Protein AF-0000000087541310 (afdb_homodimer)

Solvent-accessible surface area (backbone atoms only — not comparable to full-atom values): 38366 Å² total; per-residue (Å²): 134,83,79,77,79,79,80,78,79,77,77,76,76,77,75,71,77,72,68,74,76,72,78,76,68,73,86,84,54,70,51,73,78,41,75,59,71,68,72,81,66,45,61,59,70,89,40,56,42,39,21,44,49,13,38,50,50,25,46,26,23,44,33,41,69,71,76,37,85,61,56,66,22,57,47,48,52,50,53,52,53,46,50,50,50,48,52,32,49,66,58,40,50,80,46,94,73,40,70,63,66,69,63,66,67,54,67,64,66,48,40,45,69,52,44,56,54,46,25,67,53,69,15,48,46,40,29,91,79,38,58,60,84,63,77,70,53,56,65,55,52,28,50,52,50,40,51,50,58,70,65,61,74,86,66,57,69,66,58,52,51,52,52,50,49,51,52,44,30,72,48,48,46,72,79,72,82,61,36,82,54,96,93,38,81,32,45,27,44,57,45,23,53,72,67,48,56,92,74,44,57,41,44,34,29,59,53,77,96,45,66,67,80,36,52,44,59,61,55,49,83,44,48,68,52,55,55,61,26,41,20,33,55,58,71,56,49,53,47,50,54,52,50,34,39,77,71,64,32,41,29,27,37,28,14,41,69,82,52,89,41,42,33,68,60,72,18,35,28,41,46,94,66,54,89,51,78,71,47,67,66,55,34,40,50,30,44,77,69,60,75,30,43,76,78,39,32,25,18,37,36,26,34,28,25,40,88,87,62,51,53,25,34,32,26,44,39,44,75,26,48,86,31,70,54,54,20,32,30,38,33,25,51,44,33,51,68,45,25,52,51,35,38,35,35,70,65,129,136,84,79,76,78,77,79,75,79,76,76,77,75,76,76,71,77,72,70,75,77,72,78,76,67,75,86,84,54,72,50,72,77,42,76,59,70,68,72,82,66,45,62,60,70,90,39,56,43,40,21,44,48,13,38,49,49,25,48,26,21,43,32,42,68,70,74,37,86,59,56,66,21,56,49,49,51,49,53,53,51,47,50,51,50,49,53,32,48,66,59,39,48,81,47,93,72,40,68,64,64,69,62,65,67,54,66,63,66,48,41,45,69,52,45,55,54,47,26,68,53,69,14,48,44,40,29,92,79,38,58,63,84,63,77,70,53,57,64,54,50,26,50,52,51,40,51,50,58,70,62,59,61,94,65,57,66,66,60,55,51,51,52,51,50,50,51,43,30,71,49,48,46,72,79,71,84,59,36,81,54,96,93,40,81,34,47,27,44,56,46,22,53,73,68,49,55,92,74,43,58,42,44,36,28,59,54,77,95,48,65,67,80,36,51,44,59,61,55,49,83,43,48,68,51,54,55,62,26,41,21,34,56,58,69,55,48,53,46,50,55,52,51,34,39,77,70,64,32,41,28,26,37,28,16,40,68,82,50,88,40,44,34,65,60,72,18,35,30,42,46,95,65,56,88,50,79,70,47,68,66,56,33,39,50,30,44,77,70,61,74,30,42,77,76,38,33,24,18,37,38,27,33,28,24,37,90,86,61,50,53,23,34,31,26,45,37,44,77,27,48,86,30,70,56,55,20,32,29,37,32,27,50,44,33,51,68,45,24,51,54,34,36,38,35,71,65,129

Radius of gyration: 30.95 Å; Cα contacts (8 Å, |Δi|>4): 1324; chains: 2; bounding box: 95×121×99 Å

Secondary structure (DSSP, 8-state):
------------------------------EEEEE---PPPPB-TTSS-HHHHHHHHHHHHHHHHTT----B-HHHHHHHHHHHHHHHHHHHSSSTTTTSSTT--------HHHHHHHHHHH---BTTTS---SS--HHHHHHHHHHHHHT-SSS-HHHHHHHHHHHHHHHT-PPPS-EEETTEEE-HHHHHHHH--TTSEEEEE--TTS-TT-EEE--STT-TT--EEEE--HHHHHHHHHHHHHTT--EEEEE---STTEETTTTEE--TTTTSPPPHHHHHHHHHTTSS-S-EEEEEEEEEE-TT--EEEEEE-SB-S-STTTTEEEEEHHHHHHHEEEEEEE--/------------------------------EEEEE---PPPPB-TTSS-HHHHHHHHHHHHHHHHTT----B-HHHHHHHHHHHHHHHHHHHSSSTTTTSSTT--------HHHHHHHHHHH---BTTTS---SS--HHHHHHHHHHHHHT--SS-HHHHHHHHHHHHHHHT-PPPS-EEETTEEE-HHHHHHHH--TTSEEEEE--TTS-TT-EEE--STT-TT--EEEE--HHHHHHHHHHHHHTT--EEEEE---STTEETTTTEE--TTTTSPPPHHHHHHHHHTTSS-S-EEEEEEEEEE-TT--EEEEEE-SB-S-STTTTEEEEEHHHHHHHEEEEEEE--

Sequence (696 aa):
MKKTVFATVVLLLLVGCSKPLKLQYSALHFADEVRLRTTPVKDQGHSSLCWAYAMLATIETEHLMQGDSVNLSPDYVARMYLMEQVKQRLLTRSGRTASANNGATITTRGMAGMLIDLIQTYGIHRFDAYHKRSGAGYDVIERKLSQAVLSAQTSDLTTQINKIEALLDDEIGAIPQQVFLYRATYTPQEFARSVCKDNEYLALTSFTHHPFGTYFPLEVPDNYFHNTFLNVPIDTLMHRIEQSVRSGHPVCWEGDTSEDGFSFAEGVAKLENDNEKPTQAQRQKAFETHRTTDDHCMEIVGIAHDKAGNKYFCCKNSWGRNNRFGGFMYLSYNYVRLKTIAAYVVRTMKKTVFATVVLLLLVGCSKPLKLQYSALHFADEVRLRTTPVKDQGHSSLCWAYAMLATIETEHLMQGDSVNLSPDYVARMYLMEQVKQRLLTRSGRTASANNGATITTRGMAGMLIDLIQTYGIHRFDAYHKRSGAGYDVIERKLSQAVLSAQTSDLTTQINKIEALLDDEIGAIPQQVFLYRATYTPQEFARSVCKDNEYLALTSFTHHPFGTYFPLEVPDNYFHNTFLNVPIDTLMHRIEQSVRSGHPVCWEGDTSEDGFSFAEGVAKLENDNEKPTQAQRQKAFETHRTTDDHCMEIVGIAHDKAGNKYFCCKNSWGRNNRFGGFMYLSYNYVRLKTIAAYVVRT

InterPro domains:
  IPR004134 Peptidase C1B, bleomycin hydrolase [PF03051] (186-336)
  IPR038765 Papain-like cysteine peptidase superfamily [SSF54001] (37-346)

Organism: Prevotella intermedia (NCBI:txid28131)

pLDDT: mean 89.54, std 17.99, range [30.14, 99.0]

Nearest PDB structures (foldseek):
  6w4n-assembly1_F  TM=8.982E-01  e=5.543E-34  Parabacteroides distasonis
  6w4n-assembly1_E  TM=8.942E-01  e=1.250E-33  Parabacteroides distasonis
  5wdl-assembly1_D  TM=8.943E-01  e=1.606E-33  Parabacteroides distasonis ATCC 8503
  5wdl-assembly1_A  TM=8.758E-01  e=2.063E-33  Parabacteroides distasonis ATCC 8503
  5wdk-assembly1_B  TM=8.878E-01  e=1.528E-32  Parabacteroides distasonis ATCC 8503

Foldseek 3Di:
DPPPPPPPPPPPPPPPPPPPPPPPQPPFDWFFPFFFDWDAFAALDPAQQQLLSALQRQLQSVQVLVVHGAAWASLVLQLQLQLVVLLVLLVVCPDPVVPDCVPPQRGNFAHNLVNLVSCLVQATAGRVQFFADDADRVVVVSVVSNVLSVVVPPDDPVVSSVVNLVVSCVHGRDDDQWHDDPNDTDGRNRNSCVRDPNQFKAKAFEADVDDAQDWAQQPAPRHPVSDIHHYHHLVVVLVQQVVQLVVSRKKKFFWDQPAPQRDQQAQERAHPPRVDADHNVLLNVCVVVVVMHRRHIWMFNGWIATPVGFIWTKTAGRNALNHDRGRIHTYGSRNSSRTTGMMMGTDD/DPPPPPPPPPPPPPPPPPPPPPPPQPPFDWFFPFFFDWDAFAALDPAQQQLLSALQRQLQSVQVLVVHGAAWASLVLQLQLQLVVLLVLLVVCPDPPVPDCVPPQRGNFAHNLVNLVSCLVQATAGRVQFWADDADRVVVVSVVSNVLSVPPPDDDPVVSSVVNLVVSCVHGRDDDQWYDDPNDTDGRNRNSCVRDPNQFKAKAFEADVDDAQDWAQQPAPRHPVSDIHHYHHLVVVLVQQVVQLVVSRKKKFFWDQPAPQRDQQAQERAHPPRVDADHNVLLNVCVVVVVMHRRHIWMFNGWIATPVGFIWTKTAGRNALNHDRGRIHTYGSRNSSRTTGMMMGTDD

Structure (mmCIF, N/CA/C/O backbone):
data_AF-0000000087541310-model_v1
#
loop_
_entity.id
_entity.type
_entity.pdbx_description
1 polymer 'Cysteine protease'
#
loop_
_atom_site.group_PDB
_atom_site.id
_atom_site.type_symbol
_atom_site.label_atom_id
_atom_site.label_alt_id
_atom_site.label_comp_id
_atom_site.label_asym_id
_atom_site.label_entity_id
_atom_site.label_seq_id
_atom_site.pdbx_PDB_ins_code
_atom_site.Cartn_x
_atom_site.Cartn_y
_atom_site.Cartn_z
_atom_site.occupancy
_atom_site.B_iso_or_equiv
_atom_site.auth_seq_id
_atom_site.auth_comp_id
_atom_site.auth_asym_id
_atom_site.auth_atom_id
_atom_site.pdbx_PDB_model_num
ATOM 1 N N . MET A 1 1 ? -46.719 -39.219 -71.188 1 30.42 1 MET A N 1
ATOM 2 C CA . MET A 1 1 ? -46.625 -38.906 -69.75 1 30.42 1 MET A CA 1
ATOM 3 C C . MET A 1 1 ? -45.469 -39.719 -69.125 1 30.42 1 MET A C 1
ATOM 5 O O . MET A 1 1 ? -45.656 -40.844 -68.688 1 30.42 1 MET A O 1
ATOM 9 N N . LYS A 1 2 ? -44.281 -39.688 -69.875 1 38.5 2 LYS A N 1
ATOM 10 C CA . LYS A 1 2 ? -43.031 -40.375 -69.562 1 38.5 2 LYS A CA 1
ATOM 11 C C . LYS A 1 2 ? -42.5 -40 -68.188 1 38.5 2 LYS A C 1
ATOM 13 O O . LYS A 1 2 ? -42.219 -38.844 -67.938 1 38.5 2 LYS A O 1
ATOM 18 N N . LYS A 1 3 ? -42.969 -40.719 -67.062 1 35.5 3 LYS A N 1
ATOM 19 C CA . LYS A 1 3 ? -42.656 -40.719 -65.688 1 35.5 3 LYS A CA 1
ATOM 20 C C . LYS A 1 3 ? -41.156 -40.906 -65.438 1 35.5 3 LYS A C 1
ATOM 22 O O . LYS A 1 3 ? -40.625 -42 -65.688 1 35.5 3 LYS A O 1
ATOM 27 N N . THR A 1 4 ? -40.281 -39.938 -65.75 1 38.41 4 THR A N 1
ATOM 28 C CA . THR A 1 4 ? -38.844 -39.969 -65.5 1 38.41 4 THR A CA 1
ATOM 29 C C . THR A 1 4 ? -38.531 -40.219 -64 1 38.41 4 THR A C 1
ATOM 31 O O . THR A 1 4 ? -38.969 -39.438 -63.156 1 38.41 4 THR A O 1
ATOM 34 N N . VAL A 1 5 ? -38.406 -41.438 -63.562 1 38.12 5 VAL A N 1
ATOM 35 C CA . VAL A 1 5 ? -38.031 -41.906 -62.25 1 38.12 5 VAL A CA 1
ATOM 36 C C . VAL A 1 5 ? -36.688 -41.312 -61.844 1 38.12 5 VAL A C 1
ATOM 38 O O . VAL A 1 5 ? -35.688 -41.531 -62.531 1 38.12 5 VAL A O 1
ATOM 41 N N . PHE A 1 6 ? -36.625 -40.094 -61.312 1 37.16 6 PHE A N 1
ATOM 42 C CA . PHE A 1 6 ? -35.438 -39.469 -60.75 1 37.16 6 PHE A CA 1
ATOM 43 C C . PHE A 1 6 ? -34.844 -40.312 -59.625 1 37.16 6 PHE A C 1
ATOM 45 O O . PHE A 1 6 ? -35.531 -40.562 -58.625 1 37.16 6 PHE A O 1
ATOM 52 N N . ALA A 1 7 ? -33.969 -41.312 -59.875 1 37.88 7 ALA A N 1
ATOM 53 C CA . ALA A 1 7 ? -33.188 -42.094 -58.938 1 37.88 7 ALA A CA 1
ATOM 54 C C . ALA A 1 7 ? -32.344 -41.188 -58.031 1 37.88 7 ALA A C 1
ATOM 56 O O . ALA A 1 7 ? -31.453 -40.469 -58.531 1 37.88 7 ALA A O 1
ATOM 57 N N . THR A 1 8 ? -32.875 -40.688 -56.938 1 36.44 8 THR A N 1
ATOM 58 C CA . THR A 1 8 ? -32.156 -39.938 -55.938 1 36.44 8 THR A CA 1
ATOM 59 C C . THR A 1 8 ? -31.031 -40.781 -55.312 1 36.44 8 THR A C 1
ATOM 61 O O . THR A 1 8 ? -31.297 -41.844 -54.719 1 36.44 8 THR A O 1
ATOM 64 N N . VAL A 1 9 ? -29.797 -40.781 -55.875 1 36.56 9 VAL A N 1
ATOM 65 C CA . VAL A 1 9 ? -28.625 -41.406 -55.312 1 36.56 9 VAL A CA 1
ATOM 66 C C . VAL A 1 9 ? -28.359 -40.844 -53.906 1 36.56 9 VAL A C 1
ATOM 68 O O . VAL A 1 9 ? -28.109 -39.625 -53.781 1 36.56 9 VAL A O 1
ATOM 71 N N . VAL A 1 10 ? -28.938 -41.375 -52.844 1 36.94 10 VAL A N 1
ATOM 72 C CA . VAL A 1 10 ? -28.625 -41.062 -51.469 1 36.94 10 VAL A CA 1
ATOM 73 C C . VAL A 1 10 ? -27.141 -41.312 -51.188 1 36.94 10 VAL A C 1
ATOM 75 O O . VAL A 1 10 ? -26.688 -42.469 -51.281 1 36.94 10 VAL A O 1
ATOM 78 N N . LEU A 1 11 ? -26.219 -40.406 -51.531 1 35.66 11 LEU A N 1
ATOM 79 C CA . LEU A 1 11 ? -24.828 -40.438 -51.125 1 35.66 11 LEU A CA 1
ATOM 80 C C . LEU A 1 11 ? -24.734 -40.562 -49.594 1 35.66 11 LEU A C 1
ATOM 82 O O . LEU A 1 11 ? -25.141 -39.656 -48.875 1 35.66 11 LEU A O 1
ATOM 86 N N . LEU A 1 12 ? -24.797 -41.781 -49.062 1 35.09 12 LEU A N 1
ATOM 87 C CA . LEU A 1 12 ? -24.5 -42.062 -47.656 1 35.09 12 LEU A CA 1
ATOM 88 C C . LEU A 1 12 ? -23.109 -41.562 -47.281 1 35.09 12 LEU A C 1
ATOM 90 O O . LEU A 1 12 ? -22.094 -42.062 -47.781 1 35.09 12 LEU A O 1
ATOM 94 N N . LEU A 1 13 ? -22.922 -40.219 -47.094 1 34.25 13 LEU A N 1
ATOM 95 C CA . LEU A 1 13 ? -21.703 -39.719 -46.5 1 34.25 13 LEU A CA 1
ATOM 96 C C . LEU A 1 13 ? -21.406 -40.406 -45.156 1 34.25 13 LEU A C 1
ATOM 98 O O . LEU A 1 13 ? -22.188 -40.281 -44.219 1 34.25 13 LEU A O 1
ATOM 102 N N . LEU A 1 14 ? -20.766 -41.594 -45.156 1 35.5 14 LEU A N 1
ATOM 103 C CA . LEU A 1 14 ? -20.172 -42.188 -43.969 1 35.5 14 LEU A CA 1
ATOM 104 C C . LEU A 1 14 ? -19.266 -41.188 -43.25 1 35.5 14 LEU A C 1
ATOM 106 O O . LEU A 1 14 ? -18.234 -40.781 -43.812 1 35.5 14 LEU A O 1
ATOM 110 N N . VAL A 1 15 ? -19.75 -40.219 -42.531 1 37.34 15 VAL A N 1
ATOM 111 C CA . VAL A 1 15 ? -18.984 -39.438 -41.594 1 37.34 15 VAL A CA 1
ATOM 112 C C . VAL A 1 15 ? -18.203 -40.375 -40.656 1 37.34 15 VAL A C 1
ATOM 114 O O . VAL A 1 15 ? -18.797 -41.062 -39.812 1 37.34 15 VAL A O 1
ATOM 117 N N . GLY A 1 16 ? -17.125 -41.031 -41.125 1 35.94 16 GLY A N 1
ATOM 118 C CA . GLY A 1 16 ? -16.234 -41.688 -40.219 1 35.94 16 GLY A CA 1
ATOM 119 C C . GLY A 1 16 ? -15.898 -40.844 -39 1 35.94 16 GLY A C 1
ATOM 120 O O . GLY A 1 16 ? -15.594 -39.656 -39.125 1 35.94 16 GLY A O 1
ATOM 121 N N . CYS A 1 17 ? -16.516 -41.156 -37.875 1 37.53 17 CYS A N 1
ATOM 122 C CA . CYS A 1 17 ? -16.141 -40.656 -36.562 1 37.53 17 CYS A CA 1
ATOM 123 C C . CYS A 1 17 ? -14.633 -40.688 -36.375 1 37.53 17 CYS A C 1
ATOM 125 O O . CYS A 1 17 ? -14.039 -41.75 -36.281 1 37.53 17 CYS A O 1
ATOM 127 N N . SER A 1 18 ? -13.883 -39.812 -37.062 1 36.78 18 SER A N 1
ATOM 128 C CA . SER A 1 18 ? -12.469 -39.688 -36.75 1 36.78 18 SER A CA 1
ATOM 129 C C . SER A 1 18 ? -12.25 -39.75 -35.219 1 36.78 18 SER A C 1
ATOM 131 O O . SER A 1 18 ? -12.914 -39.031 -34.469 1 36.78 18 SER A O 1
ATOM 133 N N . LYS A 1 19 ? -11.914 -40.906 -34.688 1 39.97 19 LYS A N 1
ATOM 134 C CA . LYS A 1 19 ? -11.422 -41.031 -33.312 1 39.97 19 LYS A CA 1
ATOM 135 C C . LYS A 1 19 ? -10.547 -39.812 -32.938 1 39.97 19 LYS A C 1
ATOM 137 O O . LYS A 1 19 ? -9.711 -39.406 -33.75 1 39.97 19 LYS A O 1
ATOM 142 N N . PRO A 1 20 ? -11.047 -38.969 -32.062 1 38.78 20 PRO A N 1
ATOM 143 C CA . PRO A 1 20 ? -10.125 -37.906 -31.672 1 38.78 20 PRO A CA 1
ATOM 144 C C . PRO A 1 20 ? -8.695 -38.438 -31.453 1 38.78 20 PRO A C 1
ATOM 146 O O . PRO A 1 20 ? -8.5 -39.594 -31.078 1 38.78 20 PRO A O 1
ATOM 149 N N . LEU A 1 21 ? -7.77 -38.094 -32.25 1 38.56 21 LEU A N 1
ATOM 150 C CA . LEU A 1 21 ? -6.344 -38.312 -32.031 1 38.56 21 LEU A CA 1
ATOM 151 C C . LEU A 1 21 ? -6.012 -38.281 -30.547 1 38.56 21 LEU A C 1
ATOM 153 O O . LEU A 1 21 ? -6.203 -37.25 -29.906 1 38.56 21 LEU A O 1
ATOM 157 N N . LYS A 1 22 ? -6.113 -39.375 -29.844 1 40.75 22 LYS A N 1
ATOM 158 C CA . LYS A 1 22 ? -5.48 -39.469 -28.531 1 40.75 22 LYS A CA 1
ATOM 159 C C . LYS A 1 22 ? -4.074 -38.844 -28.562 1 40.75 22 LYS A C 1
ATOM 161 O O . LYS A 1 22 ? -3.217 -39.312 -29.328 1 40.75 22 LYS A O 1
ATOM 166 N N . LEU A 1 23 ? -3.844 -37.594 -28.406 1 40.94 23 LEU A N 1
ATOM 167 C CA . LEU A 1 23 ? -2.494 -37.062 -28.188 1 40.94 23 LEU A CA 1
ATOM 168 C C . LEU A 1 23 ? -1.665 -38.062 -27.375 1 40.94 23 LEU A C 1
ATOM 170 O O . LEU A 1 23 ? -2.02 -38.406 -26.234 1 40.94 23 LEU A O 1
ATOM 174 N N . GLN A 1 24 ? -0.975 -38.969 -27.922 1 39.81 24 GLN A N 1
ATOM 175 C CA . GLN A 1 24 ? 0.008 -39.875 -27.297 1 39.81 24 GLN A CA 1
ATOM 176 C C . GLN A 1 24 ? 1.047 -39.062 -26.516 1 39.81 24 GLN A C 1
ATOM 178 O O . GLN A 1 24 ? 1.914 -38.406 -27.109 1 39.81 24 GLN A O 1
ATOM 183 N N . TYR A 1 25 ? 0.698 -38.375 -25.406 1 46.31 25 TYR A N 1
ATOM 184 C CA . TYR A 1 25 ? 1.717 -37.719 -24.594 1 46.31 25 TYR A CA 1
ATOM 185 C C . TYR A 1 25 ? 2.865 -38.656 -24.297 1 46.31 25 TYR A C 1
ATOM 187 O O . TYR A 1 25 ? 2.65 -39.875 -24.109 1 46.31 25 TYR A O 1
ATOM 195 N N . SER A 1 26 ? 3.994 -38.594 -24.906 1 51.03 26 SER A N 1
ATOM 196 C CA . SER A 1 26 ? 5.129 -39.312 -24.359 1 51.03 26 SER A CA 1
ATOM 197 C C . SER A 1 26 ? 5 -39.469 -22.844 1 51.03 26 SER A C 1
ATOM 199 O O . SER A 1 26 ? 4.355 -38.656 -22.188 1 51.03 26 SER A O 1
ATOM 201 N N . ALA A 1 27 ? 5.199 -40.625 -22.156 1 59.5 27 ALA A N 1
ATOM 202 C CA . ALA A 1 27 ? 4.844 -41.094 -20.828 1 59.5 27 ALA A CA 1
ATOM 203 C C . ALA A 1 27 ? 5.523 -40.281 -19.75 1 59.5 27 ALA A C 1
ATOM 205 O O . ALA A 1 27 ? 6.602 -40.625 -19.266 1 59.5 27 ALA A O 1
ATOM 206 N N . LEU A 1 28 ? 5.449 -38.844 -19.703 1 75.81 28 LEU A N 1
ATOM 207 C CA . LEU A 1 28 ? 5.902 -38.156 -18.516 1 75.81 28 LEU A CA 1
ATOM 208 C C . LEU A 1 28 ? 5.109 -38.625 -17.281 1 75.81 28 LEU A C 1
ATOM 210 O O . LEU A 1 28 ? 3.877 -38.562 -17.281 1 75.81 28 LEU A O 1
ATOM 214 N N . HIS A 1 29 ? 5.801 -39.375 -16.5 1 88.19 29 HIS A N 1
ATOM 215 C CA . HIS A 1 29 ? 5.215 -39.875 -15.258 1 88.19 29 HIS A CA 1
ATOM 216 C C . HIS A 1 29 ? 5.906 -39.25 -14.039 1 88.19 29 HIS A C 1
ATOM 218 O O . HIS A 1 29 ? 7.133 -39.125 -14.016 1 88.19 29 HIS A O 1
ATOM 224 N N . PHE A 1 30 ? 5.145 -38.688 -13.148 1 96.12 30 PHE A N 1
ATOM 225 C CA . PHE A 1 30 ? 5.652 -38.156 -11.898 1 96.12 30 PHE A CA 1
ATOM 226 C C . PHE A 1 30 ? 5.137 -38.938 -10.711 1 96.12 30 PHE A C 1
ATOM 228 O O . PHE A 1 30 ? 3.973 -39.344 -10.688 1 96.12 30 PHE A O 1
ATOM 235 N N . ALA A 1 31 ? 6.023 -39.312 -9.844 1 96.88 31 ALA A N 1
ATOM 236 C CA . ALA A 1 31 ? 5.648 -39.938 -8.57 1 96.88 31 ALA A CA 1
ATOM 237 C C . ALA A 1 31 ? 5.559 -38.875 -7.469 1 96.88 31 ALA A C 1
ATOM 239 O O . ALA A 1 31 ? 6.562 -38.25 -7.113 1 96.88 31 ALA A O 1
ATOM 240 N N . ASP A 1 32 ? 4.434 -38.719 -6.824 1 97.25 32 ASP A N 1
ATOM 241 C CA . ASP A 1 32 ? 4.234 -37.719 -5.789 1 97.25 32 ASP A CA 1
ATOM 242 C C . ASP A 1 32 ? 4.848 -38.156 -4.465 1 97.25 32 ASP A C 1
ATOM 244 O O . ASP A 1 32 ? 4.527 -39.25 -3.951 1 97.25 32 ASP A O 1
ATOM 248 N N . GLU A 1 33 ? 5.684 -37.438 -3.963 1 98.31 33 GLU A N 1
ATOM 249 C CA . GLU A 1 33 ? 6.199 -37.594 -2.609 1 98.31 33 GLU A CA 1
ATOM 250 C C . GLU A 1 33 ? 5.285 -36.969 -1.575 1 98.31 33 GLU A C 1
ATOM 252 O O . GLU A 1 33 ? 4.988 -37.562 -0.537 1 98.31 33 GLU A O 1
ATOM 257 N N . VAL A 1 34 ? 4.895 -35.75 -1.806 1 98.5 34 VAL A N 1
ATOM 258 C CA . VAL A 1 34 ? 3.934 -35 -1.019 1 98.5 34 VAL A CA 1
ATOM 259 C C . VAL A 1 34 ? 2.852 -34.406 -1.935 1 98.5 34 VAL A C 1
ATOM 261 O O . VAL A 1 34 ? 3.15 -33.906 -3.02 1 98.5 34 VAL A O 1
ATOM 264 N N . ARG A 1 35 ? 1.591 -34.562 -1.525 1 98.69 35 ARG A N 1
ATOM 265 C CA . ARG A 1 35 ? 0.469 -34 -2.273 1 98.69 35 ARG A CA 1
ATOM 266 C C . ARG A 1 35 ? -0.641 -33.531 -1.334 1 98.69 35 ARG A C 1
ATOM 268 O O . ARG A 1 35 ? -1.244 -34.344 -0.632 1 98.69 35 ARG A O 1
ATOM 275 N N . LEU A 1 36 ? -0.855 -32.281 -1.362 1 98.81 36 LEU A N 1
ATOM 276 C CA . LEU A 1 36 ? -1.915 -31.734 -0.53 1 98.81 36 LEU A CA 1
ATOM 277 C C . LEU A 1 36 ? -3.264 -31.828 -1.235 1 98.81 36 LEU A C 1
ATOM 279 O O . LEU A 1 36 ? -3.322 -31.875 -2.467 1 98.81 36 LEU A O 1
ATOM 283 N N . ARG A 1 37 ? -4.312 -31.828 -0.447 1 98.12 37 ARG A N 1
ATOM 284 C CA . ARG A 1 37 ? -5.66 -31.766 -1.011 1 98.12 37 ARG A CA 1
ATOM 285 C C . ARG A 1 37 ? -5.953 -30.359 -1.548 1 98.12 37 ARG A C 1
ATOM 287 O O . ARG A 1 37 ? -5.457 -29.375 -1.015 1 98.12 37 ARG A O 1
ATOM 294 N N . THR A 1 38 ? -6.695 -30.297 -2.604 1 98.38 38 THR A N 1
ATOM 295 C CA . THR A 1 38 ? -7.039 -29.016 -3.184 1 98.38 38 THR A CA 1
ATOM 296 C C . THR A 1 38 ? -8.523 -28.953 -3.543 1 98.38 38 THR A C 1
ATOM 298 O O . THR A 1 38 ? -9.156 -30 -3.746 1 98.38 38 THR A O 1
ATOM 301 N N . THR A 1 39 ? -9.117 -27.797 -3.523 1 97.69 39 THR A N 1
ATOM 302 C CA . THR A 1 39 ? -10.375 -27.578 -4.215 1 97.69 39 THR A CA 1
ATOM 303 C C . THR A 1 39 ? -10.203 -27.734 -5.723 1 97.69 39 THR A C 1
ATOM 305 O O . THR A 1 39 ? -9.078 -27.828 -6.219 1 97.69 39 THR A O 1
ATOM 308 N N . PRO A 1 40 ? -11.289 -27.812 -6.477 1 96.62 40 PRO A N 1
ATOM 309 C CA . PRO A 1 40 ? -11.18 -28.031 -7.918 1 96.62 40 PRO A CA 1
ATOM 310 C C . PRO A 1 40 ? -10.398 -26.922 -8.625 1 96.62 40 PRO A C 1
ATOM 312 O O . PRO A 1 40 ? -10.375 -25.781 -8.164 1 96.62 40 PRO A O 1
ATOM 315 N N . VAL A 1 41 ? -9.773 -27.328 -9.703 1 98.44 41 VAL A N 1
ATOM 316 C CA . VAL A 1 41 ? -9.086 -26.375 -10.562 1 98.44 41 VAL A CA 1
ATOM 317 C C . VAL A 1 41 ? -10.102 -25.422 -11.211 1 98.44 41 VAL A C 1
ATOM 319 O O . VAL A 1 41 ? -11.094 -25.875 -11.789 1 98.44 41 VAL A O 1
ATOM 322 N N . LYS A 1 42 ? -9.859 -24.156 -11.039 1 97.06 42 LYS A N 1
ATOM 323 C CA . LYS A 1 42 ? -10.695 -23.141 -11.664 1 97.06 42 LYS A CA 1
ATOM 324 C C . LYS A 1 42 ? -10.07 -22.641 -12.961 1 97.06 42 LYS A C 1
ATOM 326 O O . LYS A 1 42 ? -8.953 -23.031 -13.312 1 97.06 42 LYS A O 1
ATOM 331 N N . ASP A 1 43 ? -10.844 -21.891 -13.703 1 96.38 43 ASP A N 1
ATOM 332 C CA . ASP A 1 43 ? -10.398 -21.344 -14.977 1 96.38 43 ASP A CA 1
ATOM 333 C C . ASP A 1 43 ? -10.562 -19.828 -15 1 96.38 43 ASP A C 1
ATOM 335 O O . ASP A 1 43 ? -11.688 -19.312 -15.055 1 96.38 43 ASP A O 1
ATOM 339 N N . GLN A 1 44 ? -9.469 -19.094 -15.047 1 95.69 44 GLN A N 1
ATOM 340 C CA . GLN A 1 44 ? -9.5 -17.641 -15.016 1 95.69 44 GLN A CA 1
ATOM 341 C C . GLN A 1 44 ? -9.82 -17.062 -16.391 1 95.69 44 GLN A C 1
ATOM 343 O O . GLN A 1 44 ? -10.047 -15.867 -16.531 1 95.69 44 GLN A O 1
ATOM 348 N N . GLY A 1 45 ? -9.812 -17.938 -17.344 1 92.81 45 GLY A N 1
ATOM 349 C CA . GLY A 1 45 ? -9.977 -17.438 -18.703 1 92.81 45 GLY A CA 1
ATOM 350 C C . GLY A 1 45 ? -8.844 -16.547 -19.156 1 92.81 45 GLY A C 1
ATOM 351 O O . GLY A 1 45 ? -7.672 -16.844 -18.906 1 92.81 45 GLY A O 1
ATOM 352 N N . HIS A 1 46 ? -9.195 -15.492 -19.875 1 90.62 46 HIS A N 1
ATOM 353 C CA . HIS A 1 46 ? -8.18 -14.594 -20.422 1 90.62 46 HIS A CA 1
ATOM 354 C C . HIS A 1 46 ? -7.93 -13.406 -19.5 1 90.62 46 HIS A C 1
ATOM 356 O O . HIS A 1 46 ? -7.301 -12.43 -19.906 1 90.62 46 HIS A O 1
ATOM 362 N N . SER A 1 47 ? -8.414 -13.516 -18.297 1 94 47 SER A N 1
ATOM 363 C CA . SER A 1 47 ? -8.234 -12.414 -17.359 1 94 47 SER A CA 1
ATOM 364 C C . SER A 1 47 ? -6.812 -12.391 -16.797 1 94 47 SER A C 1
ATOM 366 O O . SER A 1 47 ? -6.09 -13.383 -16.891 1 94 47 SER A O 1
ATOM 368 N N . SER A 1 48 ? -6.379 -11.258 -16.297 1 96.62 48 SER A N 1
ATOM 369 C CA . SER A 1 48 ? -5.082 -11.117 -15.648 1 96.62 48 SER A CA 1
ATOM 370 C C . SER A 1 48 ? -5.18 -11.406 -14.148 1 96.62 48 SER A C 1
ATOM 372 O O . SER A 1 48 ? -4.41 -10.859 -13.359 1 96.62 48 SER A O 1
ATOM 374 N N . LEU A 1 49 ? -6.148 -12.281 -13.727 1 98.25 49 LEU A N 1
ATOM 375 C CA . LEU A 1 49 ? -6.488 -12.484 -12.328 1 98.25 49 LEU A CA 1
ATOM 376 C C . LEU A 1 49 ? -5.754 -13.688 -11.758 1 98.25 49 LEU A C 1
ATOM 378 O O . LEU A 1 49 ? -6.133 -14.219 -10.711 1 98.25 49 LEU A O 1
ATOM 382 N N . CYS A 1 50 ? -4.715 -14.164 -12.422 1 98.56 50 CYS A N 1
ATOM 383 C CA . CYS A 1 50 ? -4.004 -15.352 -11.961 1 98.56 50 CYS A CA 1
ATOM 384 C C . CYS A 1 50 ? -3.574 -15.195 -10.508 1 98.56 50 CYS A C 1
ATOM 386 O O . CYS A 1 50 ? -3.588 -16.172 -9.75 1 98.56 50 CYS A O 1
ATOM 388 N N . TRP A 1 51 ? -3.193 -14 -10.117 1 98.88 51 TRP A N 1
ATOM 389 C CA . TRP A 1 51 ? -2.764 -13.734 -8.75 1 98.88 51 TRP A CA 1
ATOM 390 C C . TRP A 1 51 ? -3.908 -13.961 -7.766 1 98.88 51 TRP A C 1
ATOM 392 O O . TRP A 1 51 ? -3.707 -14.531 -6.688 1 98.88 51 TRP A O 1
ATOM 402 N N . ALA A 1 52 ? -5.078 -13.555 -8.094 1 98.88 52 ALA A N 1
ATOM 403 C CA . ALA A 1 52 ? -6.246 -13.75 -7.238 1 98.88 52 ALA A CA 1
ATOM 404 C C . ALA A 1 52 ? -6.625 -15.227 -7.152 1 98.88 52 ALA A C 1
ATOM 406 O O . ALA A 1 52 ? -6.883 -15.75 -6.066 1 98.88 52 ALA A O 1
ATOM 407 N N . TYR A 1 53 ? -6.617 -15.906 -8.305 1 98.81 53 TYR A N 1
ATOM 408 C CA . TYR A 1 53 ? -6.945 -17.328 -8.344 1 98.81 53 TYR A CA 1
ATOM 409 C C . TYR A 1 53 ? -5.953 -18.141 -7.52 1 98.81 53 TYR A C 1
ATOM 411 O O . TYR A 1 53 ? -6.352 -19 -6.738 1 98.81 53 TYR A O 1
ATOM 419 N N . ALA A 1 54 ? -4.711 -17.844 -7.703 1 98.94 54 ALA A N 1
ATOM 420 C CA . ALA A 1 54 ? -3.672 -18.625 -7.027 1 98.94 54 ALA A CA 1
ATOM 421 C C . ALA A 1 54 ? -3.73 -18.422 -5.516 1 98.94 54 ALA A C 1
ATOM 423 O O . ALA A 1 54 ? -3.652 -19.375 -4.75 1 98.94 54 ALA A O 1
ATOM 424 N N . MET A 1 55 ? -3.838 -17.172 -5.074 1 98.94 55 MET A N 1
ATOM 425 C CA . MET A 1 55 ? -3.832 -16.922 -3.637 1 98.94 55 MET A CA 1
ATOM 426 C C . MET A 1 55 ? -5.094 -17.469 -2.979 1 98.94 55 MET A C 1
ATOM 428 O O . MET A 1 55 ? -5.039 -17.984 -1.866 1 98.94 55 MET A O 1
ATOM 432 N N . LEU A 1 56 ? -6.254 -17.312 -3.646 1 98.94 56 LEU A N 1
ATOM 433 C CA . LEU A 1 56 ? -7.469 -17.906 -3.105 1 98.94 56 LEU A CA 1
ATOM 434 C C . LEU A 1 56 ? -7.344 -19.422 -3.021 1 98.94 56 LEU A C 1
ATOM 436 O O . LEU A 1 56 ? -7.766 -20.031 -2.037 1 98.94 56 LEU A O 1
ATOM 440 N N . ALA A 1 57 ? -6.781 -20.047 -4.078 1 98.88 57 ALA A N 1
ATOM 441 C CA . ALA A 1 57 ? -6.551 -21.484 -4.043 1 98.88 57 ALA A CA 1
ATOM 442 C C . ALA A 1 57 ? -5.68 -21.875 -2.852 1 98.88 57 ALA A C 1
ATOM 444 O O . ALA A 1 57 ? -5.938 -22.875 -2.188 1 98.88 57 ALA A O 1
ATOM 445 N N . THR A 1 58 ? -4.691 -21.078 -2.576 1 98.94 58 THR A N 1
ATOM 446 C CA . THR A 1 58 ? -3.789 -21.328 -1.458 1 98.94 58 THR A CA 1
ATOM 447 C C . THR A 1 58 ? -4.543 -21.266 -0.132 1 98.94 58 THR A C 1
ATOM 449 O O . THR A 1 58 ? -4.391 -22.156 0.709 1 98.94 58 THR A O 1
ATOM 452 N N . ILE A 1 59 ? -5.387 -20.266 0.023 1 98.81 59 ILE A N 1
ATOM 453 C CA . ILE A 1 59 ? -6.199 -20.125 1.228 1 98.81 59 ILE A CA 1
ATOM 454 C C . ILE A 1 59 ? -7.16 -21.297 1.351 1 98.81 59 ILE A C 1
ATOM 456 O O . ILE A 1 59 ? -7.332 -21.859 2.438 1 98.81 59 ILE A O 1
ATOM 460 N N . GLU A 1 60 ? -7.766 -21.703 0.271 1 98.75 60 GLU A N 1
ATOM 461 C CA . GLU A 1 60 ? -8.695 -22.828 0.263 1 98.75 60 GLU A CA 1
ATOM 462 C C . GLU A 1 60 ? -8 -24.109 0.695 1 98.75 60 GLU A C 1
ATOM 464 O O . GLU A 1 60 ? -8.531 -24.875 1.516 1 98.75 60 GLU A O 1
ATOM 469 N N . THR A 1 61 ? -6.844 -24.344 0.134 1 98.81 61 THR A N 1
ATOM 470 C CA . THR A 1 61 ? -6.098 -25.562 0.473 1 98.81 61 THR A CA 1
A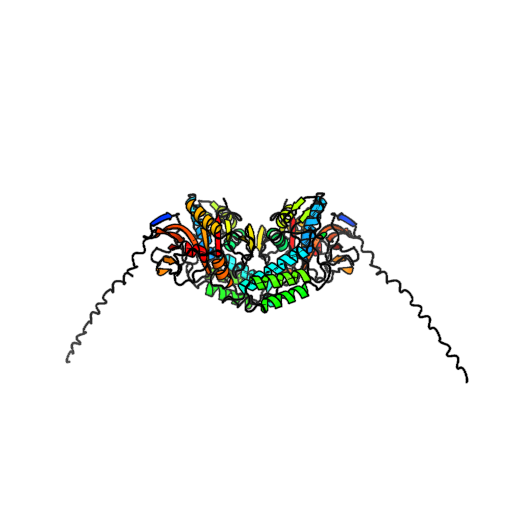TOM 471 C C . THR A 1 61 ? -5.699 -25.547 1.945 1 98.81 61 THR A C 1
ATOM 473 O O . THR A 1 61 ? -5.762 -26.578 2.615 1 98.81 61 THR A O 1
ATOM 476 N N . GLU A 1 62 ? -5.277 -24.375 2.465 1 98.31 62 GLU A N 1
ATOM 477 C CA . GLU A 1 62 ? -4.973 -24.266 3.887 1 98.31 62 GLU A CA 1
ATOM 478 C C . GLU A 1 62 ? -6.145 -24.734 4.742 1 98.31 62 GLU A C 1
ATOM 480 O O . GLU A 1 62 ? -5.957 -25.5 5.699 1 98.31 62 GLU A O 1
ATOM 485 N N . HIS A 1 63 ? -7.297 -24.359 4.367 1 98.06 63 HIS A N 1
ATOM 486 C CA . HIS A 1 63 ? -8.492 -24.734 5.113 1 98.06 63 HIS A CA 1
ATOM 487 C C . HIS A 1 63 ? -8.812 -26.219 4.941 1 98.06 63 HIS A C 1
ATOM 489 O O . HIS A 1 63 ? -9.164 -26.906 5.91 1 98.06 63 HIS A O 1
ATOM 495 N N . LEU A 1 64 ? -8.703 -26.656 3.754 1 97.94 64 LEU A N 1
ATOM 496 C CA . LEU A 1 64 ? -8.961 -28.078 3.492 1 97.94 64 LEU A CA 1
ATOM 497 C C . LEU A 1 64 ? -8.039 -28.953 4.34 1 97.94 64 LEU A C 1
ATOM 499 O O . LEU A 1 64 ? -8.484 -29.969 4.895 1 97.94 64 LEU A O 1
ATOM 503 N N . MET A 1 65 ? -6.812 -28.562 4.449 1 97.81 65 MET A N 1
ATOM 504 C CA . MET A 1 65 ? -5.828 -29.328 5.211 1 97.81 65 MET A CA 1
ATOM 505 C C . MET A 1 65 ? -6.148 -29.297 6.703 1 97.81 65 MET A C 1
ATOM 507 O O . MET A 1 65 ? -5.738 -30.172 7.457 1 97.81 65 MET A O 1
ATOM 511 N N . GLN A 1 66 ? -6.934 -28.328 7.129 1 95.62 66 GLN A N 1
ATOM 512 C CA . GLN A 1 66 ? -7.332 -28.188 8.523 1 95.62 66 GLN A CA 1
ATOM 513 C C . GLN A 1 66 ? -8.672 -28.875 8.781 1 95.62 66 GLN A C 1
ATOM 515 O O . GLN A 1 66 ? -9.172 -28.859 9.906 1 95.62 66 GLN A O 1
ATOM 520 N N . GLY A 1 67 ? -9.25 -29.328 7.754 1 95.12 67 GLY A N 1
ATOM 521 C CA . GLY A 1 67 ? -10.492 -30.062 7.914 1 95.12 67 GLY A CA 1
ATOM 522 C C . GLY A 1 67 ? -11.719 -29.234 7.582 1 95.12 67 GLY A C 1
ATOM 523 O O . GLY A 1 67 ? -12.852 -29.656 7.855 1 95.12 67 GLY A O 1
ATOM 524 N N . ASP A 1 68 ? -11.43 -28.047 7.102 1 91.12 68 ASP A N 1
ATOM 525 C CA . ASP A 1 68 ? -12.492 -27.156 6.66 1 91.12 68 ASP A CA 1
ATOM 526 C C . ASP A 1 68 ? -12.469 -26.969 5.141 1 91.12 68 ASP A C 1
ATOM 528 O O . ASP A 1 68 ? -11.445 -27.234 4.496 1 91.12 68 ASP A O 1
ATOM 532 N N . SER A 1 69 ? -13.695 -26.766 4.59 1 91.62 69 SER A N 1
ATOM 533 C CA . SER A 1 69 ? -13.75 -26.594 3.143 1 91.62 69 SER A CA 1
ATOM 534 C C . SER A 1 69 ? -14.43 -25.281 2.768 1 91.62 69 SER A C 1
ATOM 536 O O . SER A 1 69 ? -15.586 -25.062 3.115 1 91.62 69 SER A O 1
ATOM 538 N N . VAL A 1 70 ? -13.648 -24.469 2.156 1 94.94 70 VAL A N 1
ATOM 539 C CA . VAL A 1 70 ? -14.18 -23.219 1.611 1 94.94 70 VAL A CA 1
ATOM 540 C C . VAL A 1 70 ? -13.789 -23.094 0.142 1 94.94 70 VAL A C 1
ATOM 542 O O . VAL A 1 70 ? -12.711 -23.531 -0.259 1 94.94 70 VAL A O 1
ATOM 545 N N . ASN A 1 71 ? -14.688 -22.656 -0.656 1 96.94 71 ASN A N 1
ATOM 546 C CA . ASN A 1 71 ? -14.5 -22.328 -2.066 1 96.94 71 ASN A CA 1
ATOM 547 C C . ASN A 1 71 ? -14.812 -20.875 -2.344 1 96.94 71 ASN A C 1
ATOM 549 O O . ASN A 1 71 ? -15.969 -20.453 -2.256 1 96.94 71 ASN A O 1
ATOM 553 N N . LEU A 1 72 ? -13.781 -20.125 -2.691 1 98.25 72 LEU A N 1
ATOM 554 C CA . LEU A 1 72 ? -13.883 -18.672 -2.617 1 98.25 72 LEU A CA 1
ATOM 555 C C . LEU A 1 72 ? -14.008 -18.062 -4.008 1 98.25 72 LEU A C 1
ATOM 557 O O . LEU A 1 72 ? -13.555 -18.641 -4.992 1 98.25 72 LEU A O 1
ATOM 561 N N . SER A 1 73 ? -14.531 -16.891 -4.133 1 98.19 73 SER A N 1
ATOM 562 C CA . SER A 1 73 ? -14.922 -16.281 -5.398 1 98.19 73 SER A CA 1
ATOM 563 C C . SER A 1 73 ? -13.867 -15.297 -5.895 1 98.19 73 SER A C 1
ATOM 565 O O . SER A 1 73 ? -13.781 -14.18 -5.391 1 98.19 73 SER A O 1
ATOM 567 N N . PRO A 1 74 ? -13.133 -15.641 -6.949 1 98.25 74 PRO A N 1
ATOM 568 C CA . PRO A 1 74 ? -12.25 -14.641 -7.547 1 98.25 74 PRO A CA 1
ATOM 569 C C . PRO A 1 74 ? -13.016 -13.484 -8.195 1 98.25 74 PRO A C 1
ATOM 571 O O . PRO A 1 74 ? -12.523 -12.352 -8.234 1 98.25 74 PRO A O 1
ATOM 574 N N . ASP A 1 75 ? -14.281 -13.727 -8.609 1 98.25 75 ASP A N 1
ATOM 575 C CA . ASP A 1 75 ? -15.094 -12.695 -9.266 1 98.25 75 ASP A CA 1
ATOM 576 C C . ASP A 1 75 ? -15.484 -11.602 -8.281 1 98.25 75 ASP A C 1
ATOM 578 O O . ASP A 1 75 ? -15.602 -10.43 -8.656 1 98.25 75 ASP A O 1
ATOM 582 N N . TYR A 1 76 ? -15.773 -12.016 -7.082 1 98.31 76 TYR A N 1
ATOM 583 C CA . TYR A 1 76 ? -16.062 -11 -6.074 1 98.31 76 TYR A CA 1
ATOM 584 C C . TYR A 1 76 ? -14.883 -10.062 -5.891 1 98.31 76 TYR A C 1
ATOM 586 O O . TYR A 1 76 ? -15.055 -8.844 -5.852 1 98.31 76 TYR A O 1
ATOM 594 N N . VAL A 1 77 ? -13.656 -10.633 -5.773 1 98.56 77 VAL A N 1
ATOM 595 C CA . VAL A 1 77 ? -12.438 -9.836 -5.613 1 98.56 77 VAL A CA 1
ATOM 596 C C . VAL A 1 77 ? -12.266 -8.914 -6.816 1 98.56 77 VAL A C 1
ATOM 598 O O . VAL A 1 77 ? -11.992 -7.719 -6.652 1 98.56 77 VAL A O 1
ATOM 601 N N . ALA A 1 78 ? -12.453 -9.445 -7.973 1 98.38 78 ALA A N 1
ATOM 602 C CA . ALA A 1 78 ? -12.328 -8.656 -9.195 1 98.38 78 ALA A CA 1
ATOM 603 C C . ALA A 1 78 ? -13.32 -7.496 -9.203 1 98.38 78 ALA A C 1
ATOM 605 O O . ALA A 1 78 ? -12.953 -6.363 -9.531 1 98.38 78 ALA A O 1
ATOM 606 N N . ARG A 1 79 ? -14.562 -7.793 -8.859 1 98 79 ARG A N 1
ATOM 607 C CA . ARG A 1 79 ? -15.625 -6.789 -8.844 1 98 79 ARG A CA 1
ATOM 608 C C . ARG A 1 79 ? -15.266 -5.633 -7.918 1 98 79 ARG A C 1
ATOM 610 O O . ARG A 1 79 ? -15.383 -4.465 -8.297 1 98 79 ARG A O 1
ATOM 617 N N . MET A 1 80 ? -14.844 -6.02 -6.766 1 98.12 80 MET A N 1
ATOM 618 C CA . MET A 1 80 ? -14.516 -5.004 -5.77 1 98.12 80 MET A CA 1
ATOM 619 C C . MET A 1 80 ? -13.281 -4.211 -6.191 1 98.12 80 MET A C 1
ATOM 621 O O . MET A 1 80 ? -13.227 -2.994 -6.016 1 98.12 80 MET A O 1
ATOM 625 N N . TYR A 1 81 ? -12.281 -4.879 -6.73 1 98.69 81 TYR A N 1
ATOM 626 C CA . TYR A 1 81 ? -11.047 -4.242 -7.191 1 98.69 81 TYR A CA 1
ATOM 627 C C . TYR A 1 81 ? -11.336 -3.258 -8.32 1 98.69 81 TYR A C 1
ATOM 629 O O . TYR A 1 81 ? -10.836 -2.129 -8.305 1 98.69 81 TYR A O 1
ATOM 637 N N . LEU A 1 82 ? -12.141 -3.631 -9.234 1 98.31 82 LEU A N 1
ATOM 638 C CA . LEU A 1 82 ? -12.523 -2.779 -10.359 1 98.31 82 LEU A CA 1
ATOM 639 C C . LEU A 1 82 ? -13.266 -1.541 -9.867 1 98.31 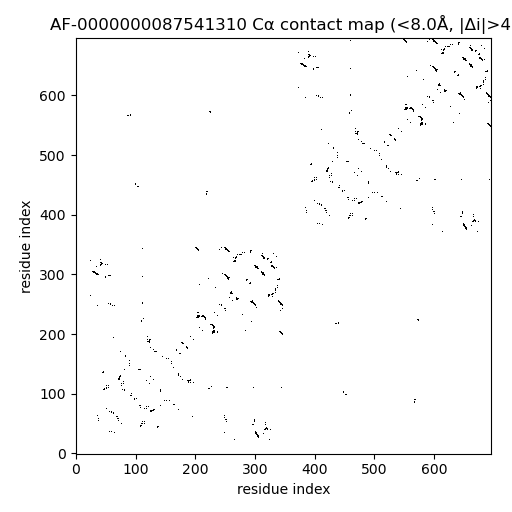82 LEU A C 1
ATOM 641 O O . LEU A 1 82 ? -12.969 -0.423 -10.297 1 98.31 82 LEU A O 1
ATOM 645 N N . MET A 1 83 ? -14.211 -1.724 -8.992 1 98 83 MET A N 1
ATOM 646 C CA . MET A 1 83 ? -14.969 -0.591 -8.469 1 98 83 MET A CA 1
ATOM 647 C C . MET A 1 83 ? -14.062 0.371 -7.715 1 98 83 MET A C 1
ATOM 649 O O . MET A 1 83 ? -14.227 1.589 -7.809 1 98 83 MET A O 1
ATOM 653 N N . GLU A 1 84 ? -13.156 -0.162 -6.965 1 97.81 84 GLU A N 1
ATOM 654 C CA . GLU A 1 84 ? -12.195 0.67 -6.254 1 97.81 84 GLU A CA 1
ATOM 655 C C . GLU A 1 84 ? -11.438 1.585 -7.215 1 97.81 84 GLU A C 1
ATOM 657 O O . GLU A 1 84 ? -11.305 2.785 -6.965 1 97.81 84 GLU A O 1
ATOM 662 N N . GLN A 1 85 ? -10.953 0.999 -8.281 1 96.88 85 GLN A N 1
ATOM 663 C CA . GLN A 1 85 ? -10.203 1.763 -9.273 1 96.88 85 GLN A CA 1
ATOM 664 C C . GLN A 1 85 ? -11.078 2.828 -9.922 1 96.88 85 GLN A C 1
ATOM 666 O O . GLN A 1 85 ? -10.625 3.943 -10.18 1 96.88 85 GLN A O 1
ATOM 671 N N . VAL A 1 86 ? -12.289 2.492 -10.18 1 96 86 VAL A N 1
ATOM 672 C CA . VAL A 1 86 ? -13.219 3.439 -10.789 1 96 86 VAL A CA 1
ATOM 673 C C . VAL A 1 86 ? -13.414 4.645 -9.867 1 96 86 VAL A C 1
ATOM 675 O O . VAL A 1 86 ? -13.305 5.789 -10.312 1 96 86 VAL A O 1
ATOM 678 N N . LYS A 1 87 ? -13.703 4.371 -8.625 1 95.69 87 LYS A N 1
ATOM 679 C CA . LYS A 1 87 ? -13.891 5.461 -7.676 1 95.69 87 LYS A CA 1
ATOM 680 C C . LYS A 1 87 ? -12.641 6.332 -7.578 1 95.69 87 LYS A C 1
ATOM 682 O O . LYS A 1 87 ? -12.734 7.559 -7.547 1 95.69 87 LYS A O 1
ATOM 687 N N . GLN A 1 88 ? -11.523 5.668 -7.539 1 95.19 88 GLN A N 1
ATOM 688 C CA . GLN A 1 88 ? -10.258 6.398 -7.492 1 95.19 88 GLN A CA 1
ATOM 689 C C . GLN A 1 88 ? -10.117 7.324 -8.695 1 95.19 88 GLN A C 1
ATOM 691 O O . GLN A 1 88 ? -9.758 8.492 -8.547 1 95.19 88 GLN A O 1
ATOM 696 N N . ARG A 1 89 ? -10.422 6.84 -9.82 1 93.25 89 ARG A N 1
ATOM 697 C CA . ARG A 1 89 ? -10.234 7.609 -11.039 1 93.25 89 ARG A CA 1
ATOM 698 C C . ARG A 1 89 ? -11.25 8.742 -11.141 1 93.25 89 ARG A C 1
ATOM 700 O O . ARG A 1 89 ? -10.93 9.836 -11.602 1 93.25 89 ARG A O 1
ATOM 707 N N . LEU A 1 90 ? -12.461 8.484 -10.766 1 92.44 90 LEU A N 1
ATOM 708 C CA . LEU A 1 90 ? -13.5 9.508 -10.805 1 92.44 90 LEU A CA 1
ATOM 709 C C . LEU A 1 90 ? -13.148 10.68 -9.891 1 92.44 90 LEU A C 1
ATOM 711 O O . LEU A 1 90 ? -13.445 11.836 -10.211 1 92.44 90 LEU A O 1
ATOM 715 N N . LEU A 1 91 ? -12.484 10.375 -8.812 1 93.44 91 LEU A N 1
ATOM 716 C CA . LEU A 1 91 ? -12.281 11.383 -7.773 1 93.44 91 LEU A CA 1
ATOM 717 C C . LEU A 1 91 ? -10.914 12.039 -7.91 1 93.44 91 LEU A C 1
ATOM 719 O O . LEU A 1 91 ? -10.68 13.109 -7.336 1 93.44 91 LEU A O 1
ATOM 723 N N . THR A 1 92 ? -9.953 11.469 -8.641 1 88.5 92 THR A N 1
ATOM 724 C CA . THR A 1 92 ? -8.625 12.062 -8.75 1 88.5 92 THR A CA 1
ATOM 725 C C . THR A 1 92 ? -8.438 12.719 -10.117 1 88.5 92 THR A C 1
ATOM 727 O O . THR A 1 92 ? -7.438 13.406 -10.344 1 88.5 92 THR A O 1
ATOM 730 N N . ARG A 1 93 ? -9.219 12.492 -11.211 1 69.88 93 ARG A N 1
ATOM 731 C CA . ARG A 1 93 ? -9.102 13.055 -12.555 1 69.88 93 ARG A CA 1
ATOM 732 C C . ARG A 1 93 ? -9.07 14.578 -12.508 1 69.88 93 ARG A C 1
ATOM 734 O O . ARG A 1 93 ? -8.398 15.219 -13.32 1 69.88 93 ARG A O 1
ATOM 741 N N . SER A 1 94 ? -10.125 15.109 -11.992 1 54.84 94 SER A N 1
ATOM 742 C CA . SER A 1 94 ? -10.422 16.516 -12.266 1 54.84 94 SER A CA 1
ATOM 743 C C . SER A 1 94 ? -9.328 17.422 -11.719 1 54.84 94 SER A C 1
ATOM 745 O O . SER A 1 94 ? -9.266 18.609 -12.07 1 54.84 94 SER A O 1
ATOM 747 N N . GLY A 1 95 ? -8.516 16.984 -10.758 1 48.16 95 GLY A N 1
ATOM 748 C CA . GLY A 1 95 ? -7.746 18.078 -10.172 1 48.16 95 GLY A CA 1
ATOM 749 C C . GLY A 1 95 ? -6.539 18.469 -11.008 1 48.16 95 GLY A C 1
ATOM 750 O O . GLY A 1 95 ? -6.203 17.797 -11.984 1 48.16 95 GLY A O 1
ATOM 751 N N . ARG A 1 96 ? -5.984 19.734 -10.805 1 43.31 96 ARG A N 1
ATOM 752 C CA . ARG A 1 96 ? -4.871 20.391 -11.477 1 43.31 96 ARG A CA 1
ATOM 753 C C . ARG A 1 96 ? -3.783 19.391 -11.852 1 43.31 96 ARG A C 1
ATOM 755 O O . ARG A 1 96 ? -2.953 19.672 -12.719 1 43.31 96 ARG A O 1
ATOM 762 N N . THR A 1 97 ? -3.596 18.391 -11.039 1 43.38 97 THR A N 1
ATOM 763 C CA . THR A 1 97 ? -2.459 17.516 -11.32 1 43.38 97 THR A CA 1
ATOM 764 C C . THR A 1 97 ? -2.865 16.391 -12.258 1 43.38 97 THR A C 1
ATOM 766 O O . THR A 1 97 ? -2.422 15.25 -12.094 1 43.38 97 THR A O 1
ATOM 769 N N . ALA A 1 98 ? -3.926 16.625 -12.984 1 40.88 98 ALA A N 1
ATOM 770 C CA . ALA A 1 98 ? -4.359 15.734 -14.062 1 40.88 98 ALA A CA 1
ATOM 771 C C . ALA A 1 98 ? -3.164 15.195 -14.852 1 40.88 98 ALA A C 1
ATOM 773 O O . ALA A 1 98 ? -3.334 14.523 -15.867 1 40.88 98 ALA A O 1
ATOM 774 N N . SER A 1 99 ? -2.051 15.812 -14.719 1 40.22 99 SER A N 1
ATOM 775 C CA . SER A 1 99 ? -0.993 15.453 -15.656 1 40.22 99 SER A CA 1
ATOM 776 C C . SER A 1 99 ? -0.761 13.945 -15.672 1 40.22 99 SER A C 1
ATOM 778 O O . SER A 1 99 ? -0.586 13.352 -16.734 1 40.22 99 SER A O 1
ATOM 780 N N . ALA A 1 100 ? -0.102 13.461 -14.57 1 39.84 100 ALA A N 1
ATOM 781 C CA . ALA A 1 100 ? 0.772 12.305 -14.703 1 39.84 100 ALA A CA 1
ATOM 782 C C . ALA A 1 100 ? -0.039 11.023 -14.891 1 39.84 100 ALA A C 1
ATOM 784 O O . ALA A 1 100 ? 0.407 10.094 -15.562 1 39.84 100 ALA A O 1
ATOM 785 N N . ASN A 1 101 ? -1.259 10.828 -14.086 1 42.94 101 ASN A N 1
ATOM 786 C CA . ASN A 1 101 ? -1.796 9.469 -14.031 1 42.94 101 ASN A CA 1
ATOM 787 C C . ASN A 1 101 ? -2.984 9.297 -14.977 1 42.94 101 ASN A C 1
ATOM 789 O O . ASN A 1 101 ? -3.828 8.43 -14.766 1 42.94 101 ASN A O 1
ATOM 793 N N . ASN A 1 102 ? -3.363 10.273 -15.703 1 41.88 102 ASN A N 1
ATOM 794 C CA . ASN A 1 102 ? -4.562 10.258 -16.531 1 41.88 102 ASN A CA 1
ATOM 795 C C . ASN A 1 102 ? -4.73 8.922 -17.25 1 41.88 102 ASN A C 1
ATOM 797 O O . ASN A 1 102 ? -5.824 8.594 -17.719 1 41.88 102 ASN A O 1
ATOM 801 N N . GLY A 1 103 ? -3.672 8.414 -17.625 1 47.53 103 GLY A N 1
ATOM 802 C CA . GLY A 1 103 ? -3.873 7.27 -18.5 1 47.53 103 GLY A CA 1
ATOM 803 C C . GLY A 1 103 ? -4.016 5.961 -17.75 1 47.53 103 GLY A C 1
ATOM 804 O O . GLY A 1 103 ? -3.695 4.895 -18.281 1 47.53 103 GLY A O 1
ATOM 805 N N . ALA A 1 104 ? -4.125 6.098 -16.438 1 56.56 104 ALA A N 1
ATOM 806 C CA . ALA A 1 104 ? -4.055 4.781 -15.805 1 56.56 104 ALA A CA 1
ATOM 807 C C . ALA A 1 104 ? -5.297 3.957 -16.125 1 56.56 104 ALA A C 1
ATOM 809 O O . ALA A 1 104 ? -6.422 4.387 -15.852 1 56.56 104 ALA A O 1
ATOM 810 N N . THR A 1 105 ? -5.277 3.105 -17.047 1 77.12 105 THR A N 1
ATOM 811 C CA . THR A 1 105 ? -6.238 2.111 -17.5 1 77.12 105 THR A CA 1
ATOM 812 C C . THR A 1 105 ? -6.668 1.2 -16.359 1 77.12 105 THR A C 1
ATOM 814 O O . THR A 1 105 ? -5.891 0.944 -15.438 1 77.12 105 THR A O 1
ATOM 817 N N . ILE A 1 106 ? -8.008 1.147 -16.156 1 94.38 106 ILE A N 1
ATOM 818 C CA . ILE A 1 106 ? -8.586 0.149 -15.266 1 94.38 106 ILE A CA 1
ATOM 819 C C . ILE A 1 106 ? -8.055 -1.236 -15.625 1 94.38 106 ILE A C 1
ATOM 821 O O . ILE A 1 106 ? -8 -1.6 -16.812 1 94.38 106 ILE A O 1
ATOM 825 N N . THR A 1 107 ? -7.516 -1.931 -14.664 1 96.12 107 THR A N 1
ATOM 826 C CA . THR A 1 107 ? -6.871 -3.209 -14.938 1 96.12 107 THR A CA 1
ATOM 827 C C . THR A 1 107 ? -7.258 -4.246 -13.891 1 96.12 107 THR A C 1
ATOM 829 O O . THR A 1 107 ? -7.668 -3.893 -12.781 1 96.12 107 THR A O 1
ATOM 832 N N . THR A 1 108 ? -7.137 -5.508 -14.219 1 97.38 108 THR A N 1
ATOM 833 C CA . THR A 1 108 ? -7.293 -6.582 -13.242 1 97.38 108 THR A CA 1
ATOM 834 C C . THR A 1 108 ? -5.934 -7.137 -12.836 1 97.38 108 THR A C 1
ATOM 836 O O . THR A 1 108 ? -5.855 -8.078 -12.039 1 97.38 108 THR A O 1
ATOM 839 N N . ARG A 1 109 ? -4.859 -6.555 -13.297 1 97 109 ARG A N 1
ATOM 840 C CA . ARG A 1 109 ? -3.516 -7.012 -12.953 1 97 109 ARG A CA 1
ATOM 841 C C . ARG A 1 109 ? -3.221 -6.773 -11.477 1 97 109 ARG A C 1
ATOM 843 O O . ARG A 1 109 ? -3.814 -5.891 -10.852 1 97 109 ARG A O 1
ATOM 850 N N . GLY A 1 110 ? -2.35 -7.598 -10.953 1 97.44 110 GLY A N 1
ATOM 851 C CA . GLY A 1 110 ? -1.966 -7.457 -9.562 1 97.44 110 GLY A CA 1
ATOM 852 C C . GLY A 1 110 ? -1.033 -8.555 -9.086 1 97.44 110 GLY A C 1
ATOM 853 O O . GLY A 1 110 ? -0.546 -9.352 -9.891 1 97.44 110 GLY A O 1
ATOM 854 N N . MET A 1 111 ? -0.756 -8.508 -7.828 1 98.12 111 MET A N 1
ATOM 855 C CA . MET A 1 111 ? 0.054 -9.523 -7.152 1 98.12 111 MET A CA 1
ATOM 856 C C . MET A 1 111 ? -0.737 -10.195 -6.035 1 98.12 111 MET A C 1
ATOM 858 O O . MET A 1 111 ? -1.717 -9.641 -5.539 1 98.12 111 MET A O 1
ATOM 862 N N . ALA A 1 112 ? -0.271 -11.305 -5.668 1 98.5 112 ALA A N 1
ATOM 863 C CA . ALA A 1 112 ? -1.003 -12.148 -4.727 1 98.5 112 ALA A CA 1
ATOM 864 C C . ALA A 1 112 ? -1.223 -11.422 -3.4 1 98.5 112 ALA A C 1
ATOM 866 O O . ALA A 1 112 ? -2.27 -11.578 -2.766 1 98.5 112 ALA A O 1
ATOM 867 N N . GLY A 1 113 ? -0.286 -10.633 -2.986 1 98 113 GLY A N 1
ATOM 868 C CA . GLY A 1 113 ? -0.44 -9.898 -1.741 1 98 113 GLY A CA 1
ATOM 869 C C . GLY A 1 113 ? -1.601 -8.922 -1.765 1 98 113 GLY A C 1
ATOM 870 O O . GLY A 1 113 ? -2.217 -8.656 -0.731 1 98 113 GLY A O 1
ATOM 871 N N . MET A 1 114 ? -1.899 -8.375 -2.906 1 98.5 114 MET A N 1
ATOM 872 C CA . MET A 1 114 ? -3.008 -7.438 -3.061 1 98.5 114 MET A CA 1
ATOM 873 C C . MET A 1 114 ? -4.34 -8.109 -2.752 1 98.5 114 MET A C 1
ATOM 875 O O . MET A 1 114 ? -5.281 -7.461 -2.301 1 98.5 114 MET A O 1
ATOM 879 N N . LEU A 1 115 ? -4.395 -9.414 -3.002 1 98.75 115 LEU A N 1
ATOM 880 C CA . LEU A 1 115 ? -5.605 -10.156 -2.676 1 98.75 115 LEU A CA 1
ATOM 881 C C . LEU A 1 115 ? -5.906 -10.078 -1.182 1 98.75 115 LEU A C 1
ATOM 883 O O . LEU A 1 115 ? -7.051 -9.859 -0.786 1 98.75 115 LEU A O 1
ATOM 887 N N . ILE A 1 116 ? -4.914 -10.258 -0.392 1 98.31 116 ILE A N 1
ATOM 888 C CA . ILE A 1 116 ? -5.094 -10.219 1.056 1 98.31 116 ILE A CA 1
ATOM 889 C C . ILE A 1 116 ? -5.605 -8.844 1.478 1 98.31 116 ILE A C 1
ATOM 891 O O . ILE A 1 116 ? -6.555 -8.742 2.258 1 98.31 116 ILE A O 1
ATOM 895 N N . ASP A 1 117 ? -5.039 -7.816 0.886 1 97.69 117 ASP A N 1
ATOM 896 C CA . ASP A 1 117 ? -5.48 -6.457 1.172 1 97.69 117 ASP A CA 1
ATOM 897 C C . ASP A 1 117 ? -6.941 -6.258 0.774 1 97.69 117 ASP A C 1
ATOM 899 O O . ASP A 1 117 ? -7.73 -5.699 1.541 1 97.69 117 ASP A O 1
ATOM 903 N N . LEU A 1 118 ? -7.27 -6.719 -0.353 1 98.62 118 LEU A N 1
ATOM 904 C CA . LEU A 1 118 ? -8.609 -6.504 -0.902 1 98.62 118 LEU A CA 1
ATOM 905 C C . LEU A 1 118 ? -9.656 -7.219 -0.062 1 98.62 118 LEU A C 1
ATOM 907 O O . LEU A 1 118 ? -10.719 -6.652 0.226 1 98.62 118 LEU A O 1
ATOM 911 N N . ILE A 1 119 ? -9.398 -8.453 0.36 1 98.31 119 ILE A N 1
ATOM 912 C CA . ILE A 1 119 ? -10.445 -9.164 1.082 1 98.31 119 ILE A CA 1
ATOM 913 C C . ILE A 1 119 ? -10.555 -8.617 2.504 1 98.31 119 ILE A C 1
ATOM 915 O O . ILE A 1 119 ? -11.617 -8.695 3.125 1 98.31 119 ILE A O 1
ATOM 919 N N . GLN A 1 120 ? -9.453 -8.055 3.01 1 96.88 120 GLN A N 1
ATOM 920 C CA . GLN A 1 120 ? -9.547 -7.398 4.309 1 96.88 120 GLN A CA 1
ATOM 921 C C . GLN A 1 120 ? -10.398 -6.133 4.227 1 96.88 120 GLN A C 1
ATOM 923 O O . GLN A 1 120 ? -11.109 -5.793 5.172 1 96.88 120 GLN A O 1
ATOM 928 N N . THR A 1 121 ? -10.312 -5.5 3.129 1 97.31 121 THR A N 1
ATOM 929 C CA . THR A 1 121 ? -11.031 -4.242 2.941 1 97.31 121 THR A CA 1
ATOM 930 C C . THR A 1 121 ? -12.484 -4.504 2.57 1 97.31 121 THR A C 1
ATOM 932 O O . THR A 1 121 ? -13.398 -3.938 3.176 1 97.31 121 THR A O 1
ATOM 935 N N . TYR A 1 122 ? -12.734 -5.438 1.633 1 97.62 122 TYR A N 1
ATOM 936 C CA . TYR A 1 122 ? -14.055 -5.52 1.017 1 97.62 122 TYR A CA 1
ATOM 937 C C . TYR A 1 122 ? -14.742 -6.836 1.374 1 97.62 122 TYR A C 1
ATOM 939 O O . TYR A 1 122 ? -15.93 -7.016 1.097 1 97.62 122 TYR A O 1
ATOM 947 N N . GLY A 1 123 ? -14 -7.766 1.934 1 97.38 123 GLY A N 1
ATOM 948 C CA . GLY A 1 123 ? -14.547 -9.086 2.232 1 97.38 123 GLY A CA 1
ATOM 949 C C . GLY A 1 123 ? -14.391 -10.062 1.087 1 97.38 123 GLY A C 1
ATOM 950 O O . GLY A 1 123 ? -13.602 -9.836 0.169 1 97.38 123 GLY A O 1
ATOM 951 N N . ILE A 1 124 ? -15.125 -11.156 1.251 1 98.12 124 ILE A N 1
ATOM 952 C CA . ILE A 1 124 ? -15.078 -12.211 0.247 1 98.12 124 ILE A CA 1
ATOM 953 C C . ILE A 1 124 ? -16.375 -13.008 0.279 1 98.12 124 ILE A C 1
ATOM 955 O O . ILE A 1 124 ? -17.109 -12.992 1.276 1 98.12 124 ILE A O 1
ATOM 959 N N . HIS A 1 125 ? -16.703 -13.578 -0.822 1 97.81 125 HIS A N 1
ATOM 960 C CA . HIS A 1 125 ? -17.844 -14.477 -0.929 1 97.81 125 HIS A CA 1
ATOM 961 C C . HIS A 1 125 ? -17.406 -15.867 -1.366 1 97.81 125 HIS A C 1
ATOM 963 O O . HIS A 1 125 ? -16.281 -16.062 -1.796 1 97.81 125 HIS A O 1
ATOM 969 N N . ARG A 1 126 ? -18.328 -16.781 -1.228 1 96.25 126 ARG A N 1
ATOM 970 C CA . ARG A 1 126 ? -18.125 -18.125 -1.74 1 96.25 126 ARG A CA 1
ATOM 971 C C . ARG A 1 126 ? -18.281 -18.172 -3.256 1 96.25 126 ARG A C 1
ATOM 973 O O . ARG A 1 126 ? -19.047 -17.391 -3.828 1 96.25 126 ARG A O 1
ATOM 980 N N . PHE A 1 127 ? -17.594 -19.062 -3.789 1 96.19 127 PHE A N 1
ATOM 981 C CA . PHE A 1 127 ? -17.609 -19.234 -5.238 1 96.19 127 PHE A CA 1
ATOM 982 C C . PHE A 1 127 ? -19.016 -19.531 -5.727 1 96.19 127 PHE A C 1
ATOM 984 O O . PHE A 1 127 ? -19.453 -19 -6.75 1 96.19 127 PHE A O 1
ATOM 991 N N . ASP A 1 128 ? -19.781 -20.328 -5.023 1 93.12 128 ASP A N 1
ATOM 992 C CA . ASP A 1 128 ? -21.109 -20.75 -5.438 1 93.12 128 ASP A CA 1
ATOM 993 C C . ASP A 1 128 ? -22.109 -19.594 -5.324 1 93.12 128 ASP A C 1
ATOM 995 O O . ASP A 1 128 ? -23.109 -19.547 -6.043 1 93.12 128 ASP A O 1
ATOM 999 N N . ALA A 1 129 ? -21.812 -18.688 -4.426 1 94.12 129 ALA A N 1
ATOM 1000 C CA . ALA A 1 129 ? -22.719 -17.578 -4.184 1 94.12 129 ALA A CA 1
ATOM 1001 C C . ALA A 1 129 ? -22.484 -16.438 -5.184 1 94.12 129 ALA A C 1
ATOM 1003 O O . ALA A 1 129 ? -23.391 -15.688 -5.512 1 94.12 129 ALA A O 1
ATOM 1004 N N . TYR A 1 130 ? -21.266 -16.328 -5.672 1 96.19 130 TYR A N 1
ATOM 1005 C CA . TYR A 1 130 ? -20.922 -15.227 -6.574 1 96.19 130 TYR A CA 1
ATOM 1006 C C . TYR A 1 130 ? -19.875 -15.672 -7.594 1 96.19 130 TYR A C 1
ATOM 1008 O O . TYR A 1 130 ? -18.703 -15.789 -7.273 1 96.19 130 TYR A O 1
ATOM 1016 N N . HIS A 1 131 ? -20.297 -15.836 -8.781 1 93.38 131 HIS A N 1
ATOM 1017 C CA . HIS A 1 131 ? -19.453 -16.25 -9.891 1 93.38 131 HIS A CA 1
ATOM 1018 C C . HIS A 1 131 ? -20 -15.75 -11.227 1 93.38 131 HIS A C 1
ATOM 1020 O O . HIS A 1 131 ? -21.203 -15.766 -11.445 1 93.38 131 HIS A O 1
ATOM 1026 N N . LYS A 1 132 ? -19.047 -15.258 -11.969 1 90.38 132 LYS A N 1
ATOM 1027 C CA . LYS A 1 132 ? -19.438 -14.805 -13.305 1 90.38 132 LYS A CA 1
ATOM 1028 C C . LYS A 1 132 ? -19.797 -15.992 -14.203 1 90.38 132 LYS A C 1
ATOM 1030 O O . LYS A 1 132 ? -19.016 -16.938 -14.344 1 90.38 132 LYS A O 1
ATOM 1035 N N . ARG A 1 133 ? -20.984 -16.109 -14.719 1 79.31 133 ARG A N 1
ATOM 1036 C CA . ARG A 1 133 ? -21.469 -17.266 -15.461 1 79.31 133 ARG A CA 1
ATOM 1037 C C . ARG A 1 133 ? -21.328 -17.062 -16.969 1 79.31 133 ARG A C 1
ATOM 1039 O O . ARG A 1 133 ? -21.016 -18 -17.703 1 79.31 133 ARG A O 1
ATOM 1046 N N . SER A 1 134 ? -21.625 -15.891 -17.469 1 78.12 134 SER A N 1
ATOM 1047 C CA . SER A 1 134 ? -21.562 -15.609 -18.891 1 78.12 134 SER A CA 1
ATOM 1048 C C . SER A 1 134 ? -21.234 -14.141 -19.156 1 78.12 134 SER A C 1
ATOM 1050 O O . SER A 1 134 ? -21.047 -13.367 -18.219 1 78.12 134 SER A O 1
ATOM 1052 N N . GLY A 1 135 ? -20.812 -14 -20.391 1 78.44 135 GLY A N 1
ATOM 1053 C CA . GLY A 1 135 ? -20.641 -12.609 -20.781 1 78.44 135 GLY A CA 1
ATOM 1054 C C . GLY A 1 135 ? -19.219 -12.297 -21.234 1 78.44 135 GLY A C 1
ATOM 1055 O O . GLY A 1 135 ? -18.469 -13.195 -21.609 1 78.44 135 GLY A O 1
ATOM 1056 N N . ALA A 1 136 ? -18.938 -11.055 -21.203 1 82.69 136 ALA A N 1
ATOM 1057 C CA . ALA A 1 136 ? -17.688 -10.539 -21.734 1 82.69 136 ALA A CA 1
ATOM 1058 C C . ALA A 1 136 ? -16.516 -10.891 -20.812 1 82.69 136 ALA A C 1
ATOM 1060 O O . ALA A 1 136 ? -16.688 -11.023 -19.594 1 82.69 136 ALA A O 1
ATOM 1061 N N . GLY A 1 137 ? -15.414 -11.109 -21.391 1 92.94 137 GLY A N 1
ATOM 1062 C CA . GLY A 1 137 ? -14.195 -11.289 -20.609 1 92.94 137 GLY A CA 1
ATOM 1063 C C . GLY A 1 137 ? -13.812 -10.055 -19.812 1 92.94 137 GLY A C 1
ATOM 1064 O O . GLY A 1 137 ? -14.32 -8.961 -20.062 1 92.94 137 GLY A O 1
ATOM 1065 N N . TYR A 1 138 ? -13.031 -10.25 -18.875 1 96.06 138 TYR A N 1
ATOM 1066 C CA . TYR A 1 138 ? -12.648 -9.141 -18.016 1 96.06 138 TYR A CA 1
ATOM 1067 C C . TYR A 1 138 ? -11.883 -8.078 -18.797 1 96.06 138 TYR A C 1
ATOM 1069 O O . TYR A 1 138 ? -11.867 -6.91 -18.406 1 96.06 138 TYR A O 1
ATOM 1077 N N . ASP A 1 139 ? -11.227 -8.445 -19.891 1 93.19 139 ASP A N 1
ATOM 1078 C CA . ASP A 1 139 ? -10.562 -7.457 -20.719 1 93.19 139 ASP A CA 1
ATOM 1079 C C . ASP A 1 139 ? -11.562 -6.457 -21.297 1 93.19 139 ASP A C 1
ATOM 1081 O O . ASP A 1 139 ? -11.281 -5.262 -21.375 1 93.19 139 ASP A O 1
ATOM 1085 N N . VAL A 1 140 ? -12.688 -6.969 -21.719 1 95.12 140 VAL A N 1
ATOM 1086 C CA . VAL A 1 140 ? -13.742 -6.125 -22.25 1 95.12 140 VAL A CA 1
ATOM 1087 C C . VAL A 1 140 ? -14.336 -5.258 -21.141 1 95.12 140 VAL A C 1
ATOM 1089 O O . VAL A 1 140 ? -14.594 -4.066 -21.344 1 95.12 140 VAL A O 1
ATOM 1092 N N . ILE A 1 141 ? -14.531 -5.859 -19.984 1 96.31 141 ILE A N 1
ATOM 1093 C CA . ILE A 1 141 ? -15.07 -5.121 -18.859 1 96.31 141 ILE A CA 1
ATOM 1094 C C . ILE A 1 141 ? -14.125 -3.975 -18.484 1 96.31 141 ILE A C 1
ATOM 1096 O O . ILE A 1 141 ? -14.57 -2.85 -18.25 1 96.31 141 ILE A O 1
ATOM 1100 N N . GLU A 1 142 ? -12.805 -4.215 -18.484 1 96.12 142 GLU A N 1
ATOM 1101 C CA . GLU A 1 142 ? -11.805 -3.186 -18.219 1 96.12 142 GLU A CA 1
ATOM 1102 C C . GLU A 1 142 ? -11.945 -2.016 -19.203 1 96.12 142 GLU A C 1
ATOM 1104 O O . GLU A 1 142 ? -11.906 -0.854 -18.781 1 96.12 142 GLU A O 1
ATOM 1109 N N . ARG A 1 143 ? -12.109 -2.332 -20.422 1 94.56 143 ARG A N 1
ATOM 1110 C CA . ARG A 1 143 ? -12.242 -1.299 -21.453 1 94.56 143 ARG A CA 1
ATOM 1111 C C . ARG A 1 143 ? -13.516 -0.489 -21.25 1 94.56 143 ARG A C 1
ATOM 1113 O O . ARG A 1 143 ? -13.5 0.74 -21.344 1 94.56 143 ARG A O 1
ATOM 1120 N N . LYS A 1 144 ? -14.602 -1.154 -20.984 1 95.12 144 LYS A N 1
ATOM 1121 C CA . LYS A 1 144 ? -15.875 -0.476 -20.75 1 95.12 144 LYS A CA 1
ATOM 1122 C C . LYS A 1 144 ? -15.773 0.481 -19.578 1 95.12 144 LYS A C 1
ATOM 1124 O O . LYS A 1 144 ? -16.266 1.612 -19.641 1 95.12 144 LYS A O 1
ATOM 1129 N N . LEU A 1 145 ? -15.172 0.01 -18.547 1 96.31 145 LEU A N 1
ATOM 1130 C CA . LEU A 1 145 ? -15.031 0.837 -17.359 1 96.31 145 LEU A CA 1
ATOM 1131 C C . LEU A 1 145 ? -14.125 2.031 -17.625 1 96.31 145 LEU A C 1
ATOM 1133 O O . LEU A 1 145 ? -14.414 3.146 -17.188 1 96.31 145 LEU A O 1
ATOM 1137 N N . SER A 1 146 ? -13.008 1.781 -18.375 1 93.81 146 SER A N 1
ATOM 1138 C CA . SER A 1 146 ? -12.102 2.869 -18.719 1 93.81 146 SER A CA 1
ATOM 1139 C C . SER A 1 146 ? -12.82 3.945 -19.531 1 93.81 146 SER A C 1
ATOM 1141 O O . SER A 1 146 ? -12.648 5.141 -19.266 1 93.81 146 SER A O 1
ATOM 1143 N N . GLN A 1 147 ? -13.641 3.541 -20.406 1 92.06 147 GLN A N 1
ATOM 1144 C CA . GLN A 1 147 ? -14.414 4.473 -21.219 1 92.06 147 GLN A CA 1
ATOM 1145 C C . GLN A 1 147 ? -15.445 5.223 -20.375 1 92.06 147 GLN A C 1
ATOM 1147 O O . GLN A 1 147 ? -15.641 6.426 -20.562 1 92.06 147 GLN A O 1
ATOM 1152 N N . ALA A 1 148 ? -16.062 4.512 -19.5 1 91.19 148 ALA A N 1
ATOM 1153 C CA . ALA A 1 148 ? -17.078 5.125 -18.656 1 91.19 148 ALA A CA 1
ATOM 1154 C C . ALA A 1 148 ? -16.484 6.219 -17.766 1 91.19 148 ALA A C 1
ATOM 1156 O O . ALA A 1 148 ? -17.078 7.277 -17.594 1 91.19 148 ALA A O 1
ATOM 1157 N N . VAL A 1 149 ? -15.336 5.973 -17.234 1 90.5 149 VAL A N 1
ATOM 1158 C CA . VAL A 1 149 ? -14.664 6.938 -16.359 1 90.5 149 VAL A CA 1
ATOM 1159 C C . VAL A 1 149 ? -14.25 8.164 -17.172 1 90.5 149 VAL A C 1
ATOM 1161 O O . VAL A 1 149 ? -14.383 9.297 -16.719 1 90.5 149 VAL A O 1
ATOM 1164 N N . LEU A 1 150 ? -13.781 7.957 -18.375 1 85.19 150 LEU A N 1
ATOM 1165 C CA . LEU A 1 150 ? -13.336 9.047 -19.234 1 85.19 150 LEU A CA 1
ATOM 1166 C C . LEU A 1 150 ? -14.508 9.914 -19.672 1 85.19 150 LEU A C 1
ATOM 1168 O O . LEU A 1 150 ? -14.352 11.117 -19.875 1 85.19 150 LEU A O 1
ATOM 1172 N N . SER A 1 151 ? -15.609 9.398 -19.781 1 82.5 151 SER A N 1
ATOM 1173 C CA . SER A 1 151 ? -16.766 10.117 -20.281 1 82.5 151 SER A CA 1
ATOM 1174 C C . SER A 1 151 ? -17.562 10.766 -19.156 1 82.5 151 SER A C 1
ATOM 1176 O O . SER A 1 151 ? -18.547 11.453 -19.406 1 82.5 151 SER A O 1
ATOM 1178 N N . ALA A 1 152 ? -17.156 10.539 -17.906 1 72.12 152 ALA A N 1
ATOM 1179 C CA . ALA A 1 152 ? -17.906 11.023 -16.75 1 72.12 152 ALA A CA 1
ATOM 1180 C C . ALA A 1 152 ? -17.781 12.539 -16.609 1 72.12 152 ALA A C 1
ATOM 1182 O O . ALA A 1 152 ? -16.75 13.047 -16.156 1 72.12 152 ALA A O 1
ATOM 1183 N N . GLN A 1 153 ? -17.938 13.406 -17.578 1 63.69 153 GLN A N 1
ATOM 1184 C CA . GLN A 1 153 ? -17.719 14.844 -17.547 1 63.69 153 GLN A CA 1
ATOM 1185 C C . GLN A 1 153 ? -18.703 15.523 -16.594 1 63.69 153 GLN A C 1
ATOM 1187 O O . GLN A 1 153 ? -18.312 16.422 -15.828 1 63.69 153 GLN A O 1
ATOM 1192 N N . THR A 1 154 ? -20.062 15.312 -16.75 1 63.88 154 THR A N 1
ATOM 1193 C CA . THR A 1 154 ? -20.953 16.344 -16.219 1 63.88 154 THR A CA 1
ATOM 1194 C C . THR A 1 154 ? -21.812 15.789 -15.094 1 63.88 154 THR A C 1
ATOM 1196 O O . THR A 1 154 ? -22.516 16.547 -14.422 1 63.88 154 THR A O 1
ATOM 1199 N N . SER A 1 155 ? -21.641 14.562 -14.672 1 68.44 155 SER A N 1
ATOM 1200 C CA . SER A 1 155 ? -22.594 14.07 -13.695 1 68.44 155 SER A CA 1
ATOM 1201 C C . SER A 1 155 ? -21.984 14.031 -12.297 1 68.44 155 SER A C 1
ATOM 1203 O O . SER A 1 155 ? -20.766 14.086 -12.141 1 68.44 155 SER A O 1
ATOM 1205 N N . ASP A 1 156 ? -22.969 14.109 -11.359 1 87.56 156 ASP A N 1
ATOM 1206 C CA . ASP A 1 156 ? -22.531 14.008 -9.977 1 87.56 156 ASP A CA 1
ATOM 1207 C C . ASP A 1 156 ? -21.953 12.625 -9.672 1 87.56 156 ASP A C 1
ATOM 1209 O O . ASP A 1 156 ? -22.281 11.656 -10.352 1 87.56 156 ASP A O 1
ATOM 1213 N N . LEU A 1 157 ? -21.141 12.523 -8.781 1 92.56 157 LEU A N 1
ATOM 1214 C CA . LEU A 1 157 ? -20.391 11.328 -8.43 1 92.56 157 LEU A CA 1
ATOM 1215 C C . LEU A 1 157 ? -21.312 10.156 -8.148 1 92.56 157 LEU A C 1
ATOM 1217 O O . LEU A 1 157 ? -21.078 9.031 -8.602 1 92.56 157 LEU A O 1
ATOM 1221 N N . THR A 1 158 ? -22.391 10.398 -7.434 1 92.56 158 THR A N 1
ATOM 1222 C CA . THR A 1 158 ? -23.328 9.352 -7.055 1 92.56 158 THR A CA 1
ATOM 1223 C C . THR A 1 158 ? -23.953 8.711 -8.289 1 92.56 158 THR A C 1
ATOM 1225 O O . THR A 1 158 ? -24.062 7.484 -8.375 1 92.56 158 THR A O 1
ATOM 1228 N N . THR A 1 159 ? -24.344 9.531 -9.234 1 92.94 159 THR A N 1
ATOM 1229 C CA . THR A 1 159 ? -24.938 9.039 -10.469 1 92.94 159 THR A CA 1
ATOM 1230 C C . THR A 1 159 ? -23.922 8.195 -11.25 1 92.94 159 THR A C 1
ATOM 1232 O O . THR A 1 159 ? -24.281 7.141 -11.781 1 92.94 159 THR A O 1
ATOM 1235 N N . GLN A 1 160 ? -22.75 8.711 -11.289 1 93.06 160 GLN A N 1
ATOM 1236 C CA . GLN A 1 160 ? -21.703 7.984 -12.008 1 93.06 160 GLN A CA 1
ATOM 1237 C C . GLN A 1 160 ? -21.438 6.629 -11.367 1 93.06 160 GLN A C 1
ATOM 1239 O O . GLN A 1 160 ? -21.344 5.613 -12.062 1 93.06 160 GLN A O 1
ATOM 1244 N N . ILE A 1 161 ? -21.375 6.586 -10.102 1 94.88 161 ILE A N 1
ATOM 1245 C CA . ILE A 1 161 ? -21.109 5.359 -9.352 1 94.88 161 ILE A CA 1
ATOM 1246 C C . ILE A 1 161 ? -22.25 4.375 -9.57 1 94.88 161 ILE A C 1
ATOM 1248 O O . ILE A 1 161 ? -22.031 3.184 -9.797 1 94.88 161 ILE A O 1
ATOM 1252 N N . ASN A 1 162 ? -23.469 4.859 -9.547 1 94.94 162 ASN A N 1
ATOM 1253 C CA . ASN A 1 162 ? -24.625 4 -9.75 1 94.94 162 ASN A CA 1
ATOM 1254 C C . ASN A 1 162 ? -24.625 3.383 -11.148 1 94.94 162 ASN A C 1
ATOM 1256 O O . ASN A 1 162 ? -24.969 2.211 -11.312 1 94.94 162 ASN A O 1
ATOM 1260 N N . LYS A 1 163 ? -24.281 4.18 -12.078 1 94.81 163 LYS A N 1
ATOM 1261 C CA . LYS A 1 163 ? -24.203 3.678 -13.453 1 94.81 163 LYS A CA 1
ATOM 1262 C C . LYS A 1 163 ? -23.156 2.564 -13.57 1 94.81 163 LYS A C 1
ATOM 1264 O O . LYS A 1 163 ? -23.406 1.547 -14.219 1 94.81 163 LYS A O 1
ATOM 1269 N N . ILE A 1 164 ? -22.078 2.791 -13.008 1 96.38 164 ILE A N 1
ATOM 1270 C CA . ILE A 1 164 ? -21 1.81 -13.07 1 96.38 164 ILE A CA 1
ATOM 1271 C C . ILE A 1 164 ? -21.406 0.554 -12.297 1 96.38 164 ILE A C 1
ATOM 1273 O O . ILE A 1 164 ? -21.109 -0.565 -12.734 1 96.38 164 ILE A O 1
ATOM 1277 N N . GLU A 1 165 ? -22.062 0.715 -11.172 1 96.69 165 GLU A N 1
ATOM 1278 C CA . GLU A 1 165 ? -22.562 -0.429 -10.422 1 96.69 165 GLU A CA 1
ATOM 1279 C C . GLU A 1 165 ? -23.516 -1.27 -11.273 1 96.69 165 GLU A C 1
ATOM 1281 O O . GLU A 1 165 ? -23.438 -2.5 -11.273 1 96.69 165 GLU A O 1
ATOM 1286 N N . ALA A 1 166 ? -24.344 -0.649 -11.945 1 97.12 166 ALA A N 1
ATOM 1287 C CA . ALA A 1 166 ? -25.281 -1.348 -12.82 1 97.12 166 ALA A CA 1
ATOM 1288 C C . ALA A 1 166 ? -24.531 -2.104 -13.922 1 97.12 166 ALA A C 1
ATOM 1290 O O . ALA A 1 166 ? -24.891 -3.24 -14.242 1 97.12 166 ALA A O 1
ATOM 1291 N N . LEU A 1 167 ? -23.578 -1.446 -14.469 1 96.06 167 LEU A N 1
ATOM 1292 C CA . LEU A 1 167 ? -22.75 -2.088 -15.492 1 96.06 167 LEU A CA 1
ATOM 1293 C C . LEU A 1 167 ? -22.094 -3.354 -14.945 1 96.06 167 LEU A C 1
ATOM 1295 O O . LEU A 1 167 ? -22.141 -4.402 -15.594 1 96.06 167 LEU A O 1
ATOM 1299 N N . LEU A 1 168 ? -21.547 -3.303 -13.758 1 97.25 168 LEU A N 1
ATOM 1300 C CA . LEU A 1 168 ? -20.875 -4.445 -13.148 1 97.25 168 LEU A CA 1
ATOM 1301 C C . LEU A 1 168 ? -21.891 -5.523 -12.758 1 97.25 168 LEU A C 1
ATOM 1303 O O . LEU A 1 168 ? -21.578 -6.715 -12.836 1 97.25 168 LEU A O 1
ATOM 1307 N N . ASP A 1 169 ? -23.047 -5.109 -12.328 1 96.5 169 ASP A N 1
ATOM 1308 C CA . ASP A 1 169 ? -24.109 -6.074 -12.062 1 96.5 169 ASP A CA 1
ATOM 1309 C C . ASP A 1 169 ? -24.453 -6.875 -13.32 1 96.5 169 ASP A C 1
ATOM 1311 O O . ASP A 1 169 ? -24.609 -8.094 -13.258 1 96.5 169 ASP A O 1
ATOM 1315 N N . ASP A 1 170 ? -24.484 -6.211 -14.359 1 95.56 170 ASP A N 1
ATOM 1316 C CA . ASP A 1 170 ? -24.859 -6.844 -15.617 1 95.56 170 ASP A CA 1
ATOM 1317 C C . ASP A 1 170 ? -23.734 -7.75 -16.125 1 95.56 170 ASP A C 1
ATOM 1319 O O . ASP A 1 170 ? -23.984 -8.844 -16.625 1 95.56 170 ASP A O 1
ATOM 1323 N N . GLU A 1 171 ? -22.5 -7.273 -15.992 1 95.88 171 GLU A N 1
ATOM 1324 C CA . GLU A 1 171 ? -21.359 -7.965 -16.594 1 95.88 171 GLU A CA 1
ATOM 1325 C C . GLU A 1 171 ? -20.875 -9.117 -15.719 1 95.88 171 GLU A C 1
ATOM 1327 O O . GLU A 1 171 ? -20.438 -10.148 -16.234 1 95.88 171 GLU A O 1
ATOM 1332 N N . ILE A 1 172 ? -20.891 -8.93 -14.398 1 96.62 172 ILE A N 1
ATOM 1333 C CA . ILE A 1 172 ? -20.312 -9.914 -13.492 1 96.62 172 ILE A CA 1
ATOM 1334 C C . ILE A 1 172 ? -21.422 -10.547 -12.648 1 96.62 172 ILE A C 1
ATOM 1336 O O . ILE A 1 172 ? -21.469 -11.766 -12.477 1 96.62 172 ILE A O 1
ATOM 1340 N N . GLY A 1 173 ? -22.359 -9.742 -12.18 1 95.19 173 GLY A N 1
ATOM 1341 C CA . GLY A 1 173 ? -23.438 -10.172 -11.305 1 95.19 173 GLY A CA 1
ATOM 1342 C C . GLY A 1 173 ? -23.656 -9.242 -10.117 1 95.19 173 GLY A C 1
ATOM 1343 O O . GLY A 1 173 ? -22.703 -8.617 -9.641 1 95.19 173 GLY A O 1
ATOM 1344 N N . ALA A 1 174 ? -24.906 -9.25 -9.656 1 95.56 174 ALA A N 1
ATOM 1345 C CA . ALA A 1 174 ? -25.219 -8.477 -8.453 1 95.56 174 ALA A CA 1
ATOM 1346 C C . ALA A 1 174 ? -24.625 -9.148 -7.211 1 95.56 174 ALA A C 1
ATOM 1348 O O . ALA A 1 174 ? -24.672 -10.375 -7.082 1 95.56 174 ALA A O 1
ATOM 1349 N N . ILE A 1 175 ? -24.109 -8.352 -6.328 1 95.06 175 ILE A N 1
ATOM 1350 C CA . ILE A 1 175 ? -23.438 -8.875 -5.141 1 95.06 175 ILE A CA 1
ATOM 1351 C C . ILE A 1 175 ? -24.484 -9.281 -4.102 1 95.06 175 ILE A C 1
ATOM 1353 O O . ILE A 1 175 ? -25.359 -8.477 -3.742 1 95.06 175 ILE A O 1
ATOM 1357 N N . PRO A 1 176 ? -24.328 -10.469 -3.559 1 92.88 176 PRO A N 1
ATOM 1358 C CA . PRO A 1 176 ? -25.203 -10.82 -2.441 1 92.88 176 PRO A CA 1
ATOM 1359 C C . PRO A 1 176 ? -24.906 -10.016 -1.178 1 92.88 176 PRO A C 1
ATOM 1361 O O . PRO A 1 176 ? -23.75 -9.688 -0.914 1 92.88 176 PRO A O 1
ATOM 1364 N N . GLN A 1 177 ? -25.828 -9.805 -0.361 1 85.75 177 GLN A N 1
ATOM 1365 C CA . GLN A 1 177 ? -25.672 -8.945 0.81 1 85.75 177 GLN A CA 1
ATOM 1366 C C . GLN A 1 177 ? -24.984 -9.688 1.95 1 85.75 177 GLN A C 1
ATOM 1368 O O . GLN A 1 177 ? -24.281 -9.086 2.76 1 85.75 177 GLN A O 1
ATOM 1373 N N . GLN A 1 178 ? -25.281 -10.969 1.973 1 87.06 178 GLN A N 1
ATOM 1374 C CA . GLN A 1 178 ? -24.75 -11.758 3.084 1 87.06 178 GLN A CA 1
ATOM 1375 C C . GLN A 1 178 ? -24.094 -13.047 2.588 1 87.06 178 GLN A C 1
ATOM 1377 O O . GLN A 1 178 ? -24.359 -13.484 1.464 1 87.06 178 GLN A O 1
ATOM 1382 N N . VAL A 1 179 ? -23.234 -13.453 3.447 1 89 179 VAL A N 1
ATOM 1383 C CA . VAL A 1 179 ? -22.609 -14.758 3.223 1 89 179 VAL A CA 1
ATOM 1384 C C . VAL A 1 179 ? -23.281 -15.812 4.105 1 89 179 VAL A C 1
ATOM 1386 O O . VAL A 1 179 ? -23.359 -15.648 5.324 1 89 179 VAL A O 1
ATOM 1389 N N . PHE A 1 180 ? -23.75 -16.781 3.473 1 82.81 180 PHE A N 1
ATOM 1390 C CA . PHE A 1 180 ? -24.375 -17.875 4.207 1 82.81 180 PHE A CA 1
ATOM 1391 C C . PHE A 1 180 ? -23.438 -19.078 4.305 1 82.81 180 PHE A C 1
ATOM 1393 O O . PHE A 1 180 ? -22.969 -19.578 3.289 1 82.81 180 PHE A O 1
ATOM 1400 N N . LEU A 1 181 ? -23.109 -19.359 5.629 1 79.94 181 LEU A N 1
ATOM 1401 C CA . LEU A 1 181 ? -22.266 -20.516 5.867 1 79.94 181 LEU A CA 1
ATOM 1402 C C . LEU A 1 181 ? -22.703 -21.266 7.117 1 79.94 181 LEU A C 1
ATOM 1404 O O . LEU A 1 181 ? -22.812 -20.688 8.195 1 79.94 181 LEU A O 1
ATOM 1408 N N . TYR A 1 182 ? -22.891 -22.562 7.035 1 76.19 182 TYR A N 1
ATOM 1409 C CA . TYR A 1 182 ? -23.219 -23.469 8.125 1 76.19 182 TYR A CA 1
ATOM 1410 C C . TYR A 1 182 ? -24.359 -22.906 8.984 1 76.19 182 TYR A C 1
ATOM 1412 O O . TYR A 1 182 ? -24.234 -22.844 10.211 1 76.19 182 TYR A O 1
ATOM 1420 N N . ARG A 1 183 ? -25.359 -22.312 8.422 1 79.25 183 ARG A N 1
ATOM 1421 C CA . ARG A 1 183 ? -26.594 -21.859 9.062 1 79.25 183 ARG A CA 1
ATOM 1422 C C . ARG A 1 183 ? -26.375 -20.516 9.773 1 79.25 183 ARG A C 1
ATOM 1424 O O . ARG A 1 183 ? -27.078 -20.203 10.742 1 79.25 183 ARG A O 1
ATOM 1431 N N . ALA A 1 184 ? -25.266 -19.953 9.438 1 84.94 184 ALA A N 1
ATOM 1432 C CA . ALA A 1 184 ? -25.016 -18.625 9.992 1 84.94 184 ALA A CA 1
ATOM 1433 C C . ALA A 1 184 ? -24.844 -17.594 8.883 1 84.94 184 ALA A C 1
ATOM 1435 O O . ALA A 1 184 ? -24.609 -17.938 7.727 1 84.94 184 ALA A O 1
ATOM 1436 N N . THR A 1 185 ? -25.109 -16.422 9.305 1 90.44 185 THR A N 1
ATOM 1437 C CA . THR A 1 185 ? -25.016 -15.297 8.383 1 90.44 185 THR A CA 1
ATOM 1438 C C . THR A 1 185 ? -23.859 -14.383 8.781 1 90.44 185 THR A C 1
ATOM 1440 O O . THR A 1 185 ? -23.703 -14.031 9.953 1 90.44 185 THR A O 1
ATOM 1443 N N . TYR A 1 186 ? -23.016 -14.117 7.738 1 91.75 186 TYR A N 1
ATOM 1444 C CA . TYR A 1 186 ? -21.844 -13.25 7.922 1 91.75 186 TYR A CA 1
ATOM 1445 C C . TYR A 1 186 ? -21.875 -12.086 6.938 1 91.75 186 TYR A C 1
ATOM 1447 O O . TYR A 1 186 ? -22.484 -12.188 5.867 1 91.75 186 TYR A O 1
ATOM 1455 N N . THR A 1 187 ? -21.234 -11.008 7.348 1 93.69 187 THR A N 1
ATOM 1456 C CA . THR A 1 187 ? -20.844 -10.047 6.324 1 93.69 187 THR A CA 1
ATOM 1457 C C . THR A 1 187 ? -19.656 -10.57 5.52 1 93.69 187 THR A C 1
ATOM 1459 O O . THR A 1 187 ? -18.906 -11.422 5.996 1 93.69 187 THR A O 1
ATOM 1462 N N . PRO A 1 188 ? -19.516 -10.047 4.336 1 96 188 PRO A N 1
ATOM 1463 C CA . PRO A 1 188 ? -18.328 -10.453 3.57 1 96 188 PRO A CA 1
ATOM 1464 C C . PRO A 1 188 ? -17.031 -10.195 4.316 1 96 188 PRO A C 1
ATOM 1466 O O . PRO A 1 188 ? -16.078 -10.992 4.207 1 96 188 PRO A O 1
ATOM 1469 N N . GLN A 1 189 ? -16.984 -9.18 5.074 1 94.81 189 GLN A N 1
ATOM 1470 C CA . GLN A 1 189 ? -15.773 -8.836 5.816 1 94.81 189 GLN A CA 1
ATOM 1471 C C . GLN A 1 189 ? -15.531 -9.812 6.961 1 94.81 189 GLN A C 1
ATOM 1473 O O . GLN A 1 189 ? -14.391 -10.219 7.211 1 94.81 189 GLN A O 1
ATOM 1478 N N . GLU A 1 190 ? -16.609 -10.156 7.66 1 94.56 190 GLU A N 1
ATOM 1479 C CA . GLU A 1 190 ? -16.484 -11.156 8.719 1 94.56 190 GLU A CA 1
ATOM 1480 C C . GLU A 1 190 ? -16.016 -12.492 8.164 1 94.56 190 GLU A C 1
ATOM 1482 O O . GLU A 1 190 ? -15.156 -13.156 8.758 1 94.56 190 GLU A O 1
ATOM 1487 N N . PHE A 1 191 ? -16.594 -12.891 7.082 1 96.5 191 PHE A N 1
ATOM 1488 C CA . PHE A 1 191 ? -16.203 -14.133 6.438 1 96.5 191 PHE A CA 1
ATOM 1489 C C . PHE A 1 191 ? -14.734 -14.094 6.016 1 96.5 191 PHE A C 1
ATOM 1491 O O . PHE A 1 191 ? -13.984 -15.039 6.258 1 96.5 191 PHE A O 1
ATOM 1498 N N . ALA A 1 192 ? -14.305 -12.977 5.434 1 97.19 192 ALA A N 1
ATOM 1499 C CA . ALA A 1 192 ? -12.914 -12.828 5.008 1 97.19 192 ALA A CA 1
ATOM 1500 C C . ALA A 1 192 ? -11.953 -13.016 6.18 1 97.19 192 ALA A C 1
ATOM 1502 O O . ALA A 1 192 ? -10.953 -13.719 6.066 1 97.19 192 ALA A O 1
ATOM 1503 N N . ARG A 1 193 ? -12.258 -12.422 7.336 1 95.19 193 ARG A N 1
ATOM 1504 C CA . ARG A 1 193 ? -11.391 -12.516 8.508 1 95.19 193 ARG A CA 1
ATOM 1505 C C . ARG A 1 193 ? -11.336 -13.938 9.047 1 95.19 193 ARG A C 1
ATOM 1507 O O . ARG A 1 193 ? -10.328 -14.352 9.625 1 95.19 193 ARG A O 1
ATOM 1514 N N . SER A 1 194 ? -12.422 -14.633 8.812 1 95.06 194 SER A N 1
ATOM 1515 C CA . SER A 1 194 ? -12.461 -16.016 9.273 1 95.06 194 SER A CA 1
ATOM 1516 C C . SER A 1 194 ? -11.617 -16.922 8.375 1 95.06 194 SER A C 1
ATOM 1518 O O . SER A 1 194 ? -11.102 -17.938 8.82 1 95.06 194 SER A O 1
ATOM 1520 N N . VAL A 1 195 ? -11.406 -16.5 7.125 1 96.75 195 VAL A N 1
ATOM 1521 C CA . VAL A 1 195 ? -10.734 -17.422 6.211 1 96.75 195 VAL A CA 1
ATOM 1522 C C . VAL A 1 195 ? -9.258 -17.047 6.102 1 96.75 195 VAL A C 1
ATOM 1524 O O . VAL A 1 195 ? -8.422 -17.891 5.773 1 96.75 195 VAL A O 1
ATOM 1527 N N . CYS A 1 196 ? -8.953 -15.828 6.352 1 97.94 196 CYS A N 1
ATOM 1528 C CA . CYS A 1 196 ? -7.559 -15.406 6.242 1 97.94 196 CYS A CA 1
ATOM 1529 C C . CYS A 1 196 ? -7.305 -14.141 7.051 1 97.94 196 CYS A C 1
ATOM 1531 O O . CYS A 1 196 ? -7.922 -13.102 6.797 1 97.94 196 CYS A O 1
ATOM 1533 N N . LYS A 1 197 ? -6.391 -14.219 7.965 1 96.5 197 LYS A N 1
ATOM 1534 C CA . LYS A 1 197 ? -5.992 -13.016 8.703 1 96.5 197 LYS A CA 1
ATOM 1535 C C . LYS A 1 197 ? -5.078 -12.133 7.855 1 96.5 197 LYS A C 1
ATOM 1537 O O . LYS A 1 197 ? -4.445 -12.609 6.914 1 96.5 197 LYS A O 1
ATOM 1542 N N . ASP A 1 198 ? -4.93 -10.898 8.25 1 93.88 198 ASP A N 1
ATOM 1543 C CA . ASP A 1 198 ? -4.16 -9.922 7.48 1 93.88 198 ASP A CA 1
ATOM 1544 C C . ASP A 1 198 ? -2.668 -10.234 7.535 1 93.88 198 ASP A C 1
ATOM 1546 O O . ASP A 1 198 ? -1.92 -9.875 6.621 1 93.88 198 ASP A O 1
ATOM 1550 N N . ASN A 1 199 ? -2.232 -10.867 8.555 1 94.12 199 ASN A N 1
ATOM 1551 C CA . ASN A 1 199 ? -0.814 -11.172 8.719 1 94.12 199 ASN A CA 1
ATOM 1552 C C . ASN A 1 199 ? -0.55 -12.672 8.688 1 94.12 199 ASN A C 1
ATOM 1554 O O . ASN A 1 199 ? 0.41 -13.148 9.297 1 94.12 199 ASN A O 1
ATOM 1558 N N . GLU A 1 200 ? -1.371 -13.391 8.055 1 97.62 200 GLU A N 1
ATOM 1559 C CA . GLU A 1 200 ? -1.282 -14.852 8.07 1 97.62 200 GLU A CA 1
ATOM 1560 C C . GLU A 1 200 ? -0.161 -15.344 7.156 1 97.62 200 GLU A C 1
ATOM 1562 O O . GLU A 1 200 ? 0.433 -16.391 7.406 1 97.62 200 GLU A O 1
ATOM 1567 N N . TYR A 1 201 ? 0.205 -14.594 6.152 1 98.56 201 TYR A N 1
ATOM 1568 C CA . TYR A 1 201 ? 1.189 -15.039 5.172 1 98.56 201 TYR A CA 1
ATOM 1569 C C . TYR A 1 201 ? 2.406 -14.125 5.164 1 98.56 201 TYR A C 1
ATOM 1571 O O . TYR A 1 201 ? 2.283 -12.922 5.402 1 98.56 201 TYR A O 1
ATOM 1579 N N . LEU A 1 202 ? 3.48 -14.742 4.941 1 98.44 202 LEU A N 1
ATOM 1580 C CA . LEU A 1 202 ? 4.754 -14.062 4.73 1 98.44 202 LEU A CA 1
ATOM 1581 C C . LEU A 1 202 ? 5.137 -14.078 3.254 1 98.44 202 LEU A C 1
ATOM 1583 O O . LEU A 1 202 ? 5.203 -15.141 2.635 1 98.44 202 LEU A O 1
ATOM 1587 N N . ALA A 1 203 ? 5.344 -12.906 2.705 1 98.75 203 ALA A N 1
ATOM 1588 C CA . ALA A 1 203 ? 5.805 -12.781 1.323 1 98.75 203 ALA A CA 1
ATOM 1589 C C . ALA A 1 203 ? 7.328 -12.781 1.249 1 98.75 203 ALA A C 1
ATOM 1591 O O . ALA A 1 203 ? 7.988 -11.969 1.896 1 98.75 203 ALA A O 1
ATOM 1592 N N . LEU A 1 204 ? 7.891 -13.672 0.44 1 98.94 204 LEU A N 1
ATOM 1593 C CA . LEU A 1 204 ? 9.336 -13.836 0.31 1 98.94 204 LEU A CA 1
ATOM 1594 C C . LEU A 1 204 ? 9.797 -13.5 -1.104 1 98.94 204 LEU A C 1
ATOM 1596 O O . LEU A 1 204 ? 9.055 -13.711 -2.068 1 98.94 204 LEU A O 1
ATOM 1600 N N . THR A 1 205 ? 10.922 -12.961 -1.193 1 98.88 205 THR A N 1
ATOM 1601 C CA . THR A 1 205 ? 11.633 -12.766 -2.455 1 98.88 205 THR A CA 1
ATOM 1602 C C . THR A 1 205 ? 13.133 -12.953 -2.268 1 98.88 205 THR A C 1
ATOM 1604 O O . THR A 1 205 ? 13.586 -13.328 -1.186 1 98.88 205 THR A O 1
ATOM 1607 N N . SER A 1 206 ? 13.914 -12.773 -3.41 1 98.88 206 SER A N 1
ATOM 1608 C CA . SER A 1 206 ? 15.344 -13.039 -3.32 1 98.88 206 SER A CA 1
ATOM 1609 C C . SER A 1 206 ? 16.109 -12.289 -4.402 1 98.88 206 SER A C 1
ATOM 1611 O O . SER A 1 206 ? 16.266 -12.781 -5.523 1 98.88 206 SER A O 1
ATOM 1613 N N . PHE A 1 207 ? 16.578 -11.148 -4.031 1 98.69 207 PHE A N 1
ATOM 1614 C CA . PHE A 1 207 ? 17.344 -10.359 -4.98 1 98.69 207 PHE A CA 1
ATOM 1615 C C . PHE A 1 207 ? 18.469 -9.617 -4.277 1 98.69 207 PHE A C 1
ATOM 1617 O O . PHE A 1 207 ? 18.328 -9.211 -3.121 1 98.69 207 PHE A O 1
ATOM 1624 N N . THR A 1 208 ? 19.531 -9.359 -4.949 1 98.06 208 THR A N 1
ATOM 1625 C CA . THR A 1 208 ? 20.75 -8.938 -4.277 1 98.06 208 THR A CA 1
ATOM 1626 C C . THR A 1 208 ? 20.891 -7.418 -4.281 1 98.06 208 THR A C 1
ATOM 1628 O O . THR A 1 208 ? 21.734 -6.859 -3.58 1 98.06 208 THR A O 1
ATOM 1631 N N . HIS A 1 209 ? 20.062 -6.68 -5.031 1 97 209 HIS A N 1
ATOM 1632 C CA . HIS A 1 209 ? 20.172 -5.223 -5.043 1 97 209 HIS A CA 1
ATOM 1633 C C . HIS A 1 209 ? 19.547 -4.613 -3.787 1 97 209 HIS A C 1
ATOM 1635 O O . HIS A 1 209 ? 19.547 -3.393 -3.625 1 97 209 HIS A O 1
ATOM 1641 N N . HIS A 1 210 ? 19.016 -5.414 -2.92 1 97.12 210 HIS A N 1
ATOM 1642 C CA . HIS A 1 210 ? 18.625 -5.09 -1.555 1 97.12 210 HIS A CA 1
ATOM 1643 C C . HIS A 1 210 ? 19.281 -6.031 -0.552 1 97.12 210 HIS A C 1
ATOM 1645 O O . HIS A 1 210 ? 19.531 -7.199 -0.863 1 97.12 210 HIS A O 1
ATOM 1651 N N . PRO A 1 211 ? 19.531 -5.562 0.665 1 96 211 PRO A N 1
ATOM 1652 C CA . PRO A 1 211 ? 20.109 -6.465 1.658 1 96 211 PRO A CA 1
ATOM 1653 C C . PRO A 1 211 ? 19.188 -7.613 2.037 1 96 211 PRO A C 1
ATOM 1655 O O . PRO A 1 211 ? 17.969 -7.418 2.158 1 96 211 PRO A O 1
ATOM 1658 N N . PHE A 1 212 ? 19.812 -8.812 2.176 1 98.25 212 PHE A N 1
ATOM 1659 C CA . PHE A 1 212 ? 19.031 -9.938 2.697 1 98.25 212 PHE A CA 1
ATOM 1660 C C . PHE A 1 212 ? 18.641 -9.688 4.148 1 98.25 212 PHE A C 1
ATOM 1662 O O . PHE A 1 212 ? 19.344 -9 4.883 1 98.25 212 PHE A O 1
ATOM 1669 N N . GLY A 1 213 ? 17.516 -10.156 4.523 1 97.06 213 GLY A N 1
ATOM 1670 C CA . GLY A 1 213 ? 17.031 -10.008 5.887 1 97.06 213 GLY A CA 1
ATOM 1671 C C . GLY A 1 213 ? 16.188 -8.758 6.094 1 97.06 213 GLY A C 1
ATOM 1672 O O . GLY A 1 213 ? 15.742 -8.477 7.207 1 97.06 213 GLY A O 1
ATOM 1673 N N . THR A 1 214 ? 15.969 -8.016 5.004 1 96.38 214 THR A N 1
ATOM 1674 C CA . THR A 1 214 ? 15.172 -6.797 5.09 1 96.38 214 THR A CA 1
ATOM 1675 C C . THR A 1 214 ? 13.945 -6.887 4.184 1 96.38 214 THR A C 1
ATOM 1677 O O . THR A 1 214 ? 13.875 -7.754 3.312 1 96.38 214 THR A O 1
ATOM 1680 N N . TYR A 1 215 ? 13.008 -6.039 4.484 1 97.5 215 TYR A N 1
ATOM 1681 C CA . TYR A 1 215 ? 11.82 -5.91 3.641 1 97.5 215 TYR A CA 1
ATOM 1682 C C . TYR A 1 215 ? 11.984 -4.77 2.641 1 97.5 215 TYR A C 1
ATOM 1684 O O . TYR A 1 215 ? 12.641 -3.77 2.934 1 97.5 215 TYR A O 1
ATOM 1692 N N . PHE A 1 216 ? 11.398 -4.887 1.515 1 98 216 PHE A N 1
ATOM 1693 C CA . PHE A 1 216 ? 11.32 -3.795 0.549 1 98 216 PHE A CA 1
ATOM 1694 C C . PHE A 1 216 ? 10.148 -4 -0.4 1 98 216 PHE A C 1
ATOM 1696 O O . PHE A 1 216 ? 9.672 -5.125 -0.576 1 98 216 PHE A O 1
ATOM 1703 N N . PRO A 1 217 ? 9.57 -2.891 -0.943 1 98 217 PRO A N 1
ATOM 1704 C CA . PRO A 1 217 ? 8.57 -3.08 -1.997 1 98 217 PRO A CA 1
ATOM 1705 C C . PRO A 1 217 ? 9.18 -3.627 -3.289 1 98 217 PRO A C 1
ATOM 1707 O O . PRO A 1 217 ? 10.078 -3.01 -3.865 1 98 217 PRO A O 1
ATOM 1710 N N . LEU A 1 218 ? 8.711 -4.75 -3.672 1 98 218 LEU A N 1
ATOM 1711 C CA . LEU A 1 218 ? 9.25 -5.418 -4.852 1 98 218 LEU A CA 1
ATOM 1712 C C . LEU A 1 218 ? 9.023 -4.578 -6.102 1 98 218 LEU A C 1
ATOM 1714 O O . LEU A 1 218 ? 7.918 -4.078 -6.328 1 98 218 LEU A O 1
ATOM 1718 N N . GLU A 1 219 ? 10.078 -4.363 -6.879 1 96.56 219 GLU A N 1
ATOM 1719 C CA . GLU A 1 219 ? 10.047 -3.461 -8.023 1 96.56 219 GLU A CA 1
ATOM 1720 C C . GLU A 1 219 ? 9.594 -4.188 -9.289 1 96.56 219 GLU A C 1
ATOM 1722 O O . GLU A 1 219 ? 10.383 -4.391 -10.211 1 96.56 219 GLU A O 1
ATOM 1727 N N . VAL A 1 220 ? 8.375 -4.5 -9.312 1 96.25 220 VAL A N 1
ATOM 1728 C CA . VAL A 1 220 ? 7.695 -5.059 -10.477 1 96.25 220 VAL A CA 1
ATOM 1729 C C . VAL A 1 220 ? 6.461 -4.227 -10.805 1 96.25 220 VAL A C 1
ATOM 1731 O O . VAL A 1 220 ? 5.887 -3.582 -9.922 1 96.25 220 VAL A O 1
ATOM 1734 N N . PRO A 1 221 ? 6.004 -4.199 -12.016 1 93 221 PRO A N 1
ATOM 1735 C CA . PRO A 1 221 ? 4.953 -3.271 -12.438 1 93 221 PRO A CA 1
ATOM 1736 C C . PRO A 1 221 ? 3.621 -3.533 -11.734 1 93 221 PRO A C 1
ATOM 1738 O O . PRO A 1 221 ? 2.832 -2.605 -11.539 1 93 221 PRO A O 1
ATOM 1741 N N . ASP A 1 222 ? 3.361 -4.746 -11.266 1 95.69 222 ASP A N 1
ATOM 1742 C CA . ASP A 1 222 ? 2.021 -5.102 -10.805 1 95.69 222 ASP A CA 1
ATOM 1743 C C . ASP A 1 222 ? 1.887 -4.906 -9.297 1 95.69 222 ASP A C 1
ATOM 1745 O O . ASP A 1 222 ? 0.818 -5.145 -8.727 1 95.69 222 ASP A O 1
ATOM 1749 N N . ASN A 1 223 ? 2.936 -4.453 -8.633 1 96.62 223 ASN A N 1
ATOM 1750 C CA . ASN A 1 223 ? 2.855 -4.184 -7.199 1 96.62 223 ASN A CA 1
ATOM 1751 C C . ASN A 1 223 ? 2.176 -2.848 -6.918 1 96.62 223 ASN A C 1
ATOM 1753 O O . ASN A 1 223 ? 2.773 -1.957 -6.309 1 96.62 223 ASN A O 1
ATOM 1757 N N . TYR A 1 224 ? 0.909 -2.811 -7.242 1 95.5 224 TYR A N 1
ATOM 1758 C CA . TYR A 1 224 ? 0.131 -1.577 -7.199 1 95.5 224 TYR A CA 1
ATOM 1759 C C . TYR A 1 224 ? -0.066 -1.107 -5.762 1 95.5 224 TYR A C 1
ATOM 1761 O O . TYR A 1 224 ? -0.27 0.083 -5.516 1 95.5 224 TYR A O 1
ATOM 1769 N N . PHE A 1 225 ? -0.03 -1.987 -4.797 1 97.12 225 PHE A N 1
ATOM 1770 C CA . PHE A 1 225 ? -0.386 -1.635 -3.428 1 97.12 225 PHE A CA 1
ATOM 1771 C C . PHE A 1 225 ? 0.863 -1.414 -2.584 1 97.12 225 PHE A C 1
ATOM 1773 O O . PHE A 1 225 ? 0.777 -1.279 -1.36 1 97.12 225 PHE A O 1
ATOM 1780 N N . HIS A 1 226 ? 2.039 -1.412 -3.199 1 97 226 HIS A N 1
ATOM 1781 C CA . HIS A 1 226 ? 3.293 -1.148 -2.5 1 97 226 HIS A CA 1
ATOM 1782 C C . HIS A 1 226 ? 3.543 -2.184 -1.409 1 97 226 HIS A C 1
ATOM 1784 O O . HIS A 1 226 ? 3.945 -1.833 -0.297 1 97 226 HIS A O 1
ATOM 1790 N N . ASN A 1 227 ? 3.219 -3.432 -1.71 1 97.31 227 ASN A N 1
ATOM 1791 C CA . ASN A 1 227 ? 3.488 -4.508 -0.761 1 97.31 227 ASN A CA 1
ATOM 1792 C C . ASN A 1 227 ? 4.988 -4.754 -0.604 1 97.31 227 ASN A C 1
ATOM 1794 O O . ASN A 1 227 ? 5.738 -4.676 -1.577 1 97.31 227 ASN A O 1
ATOM 1798 N N . THR A 1 228 ? 5.379 -5.094 0.618 1 97.69 228 THR A N 1
ATOM 1799 C CA . THR A 1 228 ? 6.781 -5.387 0.883 1 97.69 228 THR A CA 1
ATOM 1800 C C . THR A 1 228 ? 7 -6.887 1.032 1 97.69 228 THR A C 1
ATOM 1802 O O . THR A 1 228 ? 6.066 -7.629 1.338 1 97.69 228 THR A O 1
ATOM 1805 N N . PHE A 1 229 ? 8.219 -7.297 0.752 1 98.69 229 PHE A N 1
ATOM 1806 C CA . PHE A 1 229 ? 8.641 -8.695 0.768 1 98.69 229 PHE A CA 1
ATOM 1807 C C . PHE A 1 229 ? 9.914 -8.867 1.579 1 98.69 229 PHE A C 1
ATOM 1809 O O . PHE A 1 229 ? 10.828 -8.039 1.492 1 98.69 229 PHE A O 1
ATOM 1816 N N . LEU A 1 230 ? 9.938 -9.875 2.363 1 98.56 230 LEU A N 1
ATOM 1817 C CA . LEU A 1 230 ? 11.195 -10.227 3.02 1 98.56 230 LEU A CA 1
ATOM 1818 C C . LEU A 1 230 ? 12.195 -10.789 2.014 1 98.56 230 LEU A C 1
ATOM 1820 O O . LEU A 1 230 ? 11.906 -11.766 1.326 1 98.56 230 LEU A O 1
ATOM 1824 N N . ASN A 1 231 ? 13.305 -10.164 1.98 1 98.75 231 ASN A N 1
ATOM 1825 C CA . ASN A 1 231 ? 14.367 -10.578 1.065 1 98.75 231 ASN A CA 1
ATOM 1826 C C . ASN A 1 231 ? 15.273 -11.633 1.698 1 98.75 231 ASN A C 1
ATOM 1828 O O . ASN A 1 231 ? 15.852 -11.398 2.76 1 98.75 231 ASN A O 1
ATOM 1832 N N . VAL A 1 232 ? 15.367 -12.797 1.031 1 98.94 232 VAL A N 1
ATOM 1833 C CA . VAL A 1 232 ? 16.188 -13.867 1.586 1 98.94 232 VAL A CA 1
ATOM 1834 C C . VAL A 1 232 ? 17.078 -14.461 0.493 1 98.94 232 VAL A C 1
ATOM 1836 O O . VAL A 1 232 ? 16.781 -14.32 -0.697 1 98.94 232 VAL A O 1
ATOM 1839 N N . PRO A 1 233 ? 18.172 -15.094 0.899 1 98.88 233 PRO A N 1
ATOM 1840 C CA . PRO A 1 233 ? 18.953 -15.812 -0.11 1 98.88 233 PRO A CA 1
ATOM 1841 C C . PRO A 1 233 ? 18.141 -16.891 -0.828 1 98.88 233 PRO A C 1
ATOM 1843 O O . PRO A 1 233 ? 17.203 -17.453 -0.252 1 98.88 233 PRO A O 1
ATOM 1846 N N . ILE A 1 234 ? 18.562 -17.203 -2.012 1 98.94 234 ILE A N 1
ATOM 1847 C CA . ILE A 1 234 ? 17.797 -18.094 -2.861 1 98.94 234 ILE A CA 1
ATOM 1848 C C . ILE A 1 234 ? 17.688 -19.469 -2.203 1 98.94 234 ILE A C 1
ATOM 1850 O O . ILE A 1 234 ? 16.656 -20.125 -2.283 1 98.94 234 ILE A O 1
ATOM 1854 N N . ASP A 1 235 ? 18.734 -19.969 -1.516 1 98.88 235 ASP A N 1
ATOM 1855 C CA . ASP A 1 235 ? 18.656 -21.25 -0.841 1 98.88 235 ASP A CA 1
ATOM 1856 C C . ASP A 1 235 ? 17.609 -21.234 0.274 1 98.88 235 ASP A C 1
ATOM 1858 O O . ASP A 1 235 ? 16.906 -22.219 0.488 1 98.88 235 ASP A O 1
ATOM 1862 N N . THR A 1 236 ? 17.516 -20.125 0.947 1 98.88 236 THR A N 1
ATOM 1863 C CA . THR A 1 236 ? 16.531 -19.969 2.002 1 98.88 236 THR A CA 1
ATOM 1864 C C . THR A 1 236 ? 15.117 -19.938 1.416 1 98.88 236 THR A C 1
ATOM 1866 O O . THR A 1 236 ? 14.203 -20.562 1.953 1 98.88 236 THR A O 1
ATOM 1869 N N . LEU A 1 237 ? 14.938 -19.219 0.328 1 98.94 237 LEU A N 1
ATOM 1870 C CA . LEU A 1 237 ? 13.641 -19.156 -0.336 1 98.94 237 LEU A CA 1
ATOM 1871 C C . LEU A 1 237 ? 13.156 -20.547 -0.725 1 98.94 237 LEU A C 1
ATOM 1873 O O . LEU A 1 237 ? 12.031 -20.922 -0.402 1 98.94 237 LEU A O 1
ATOM 1877 N N . MET A 1 238 ? 14.047 -21.297 -1.346 1 98.94 238 MET A N 1
ATOM 1878 C CA . MET A 1 238 ? 13.695 -22.641 -1.799 1 98.94 238 MET A CA 1
ATOM 1879 C C . MET A 1 238 ? 13.398 -23.562 -0.615 1 98.94 238 MET A C 1
ATOM 1881 O O . MET A 1 238 ? 12.453 -24.344 -0.655 1 98.94 238 MET A O 1
ATOM 1885 N N . HIS A 1 239 ? 14.188 -23.406 0.401 1 98.81 239 HIS A N 1
ATOM 1886 C CA . HIS A 1 239 ? 13.977 -24.203 1.603 1 98.81 239 HIS A CA 1
ATOM 1887 C C . HIS A 1 239 ? 12.625 -23.906 2.234 1 98.81 239 HIS A C 1
ATOM 1889 O O . HIS A 1 239 ? 11.906 -24.828 2.639 1 98.81 239 HIS A O 1
ATOM 1895 N N . ARG A 1 240 ? 12.273 -22.672 2.303 1 98.88 240 ARG A N 1
ATOM 1896 C CA . ARG A 1 240 ? 11.016 -22.266 2.916 1 98.88 240 ARG A CA 1
ATOM 1897 C C . ARG A 1 240 ? 9.828 -22.781 2.111 1 98.88 240 ARG A C 1
ATOM 1899 O O . ARG A 1 240 ? 8.828 -23.219 2.684 1 98.88 240 ARG A O 1
ATOM 1906 N N . ILE A 1 241 ? 9.938 -22.688 0.818 1 98.94 241 ILE A N 1
ATOM 1907 C CA . ILE A 1 241 ? 8.875 -23.219 -0.038 1 98.94 241 ILE A CA 1
ATOM 1908 C C . ILE A 1 241 ? 8.695 -24.703 0.208 1 98.94 241 ILE A C 1
ATOM 1910 O O . ILE A 1 241 ? 7.586 -25.172 0.477 1 98.94 241 ILE A O 1
ATOM 1914 N N . GLU A 1 242 ? 9.789 -25.438 0.146 1 98.81 242 GLU A N 1
ATOM 1915 C CA . GLU A 1 242 ? 9.734 -26.875 0.307 1 98.81 242 GLU A CA 1
ATOM 1916 C C . GLU A 1 242 ? 9.227 -27.266 1.697 1 98.81 242 GLU A C 1
ATOM 1918 O O . GLU A 1 242 ? 8.383 -28.141 1.835 1 98.81 242 GLU A O 1
ATOM 1923 N N . GLN A 1 243 ? 9.742 -26.625 2.703 1 98.69 243 GLN A N 1
ATOM 1924 C CA . GLN A 1 243 ? 9.359 -26.922 4.078 1 98.69 243 GLN A CA 1
ATOM 1925 C C . GLN A 1 243 ? 7.871 -26.672 4.305 1 98.69 243 GLN A C 1
ATOM 1927 O O . GLN A 1 243 ? 7.207 -27.422 5.023 1 98.69 243 GLN A O 1
ATOM 1932 N N . SER A 1 244 ? 7.391 -25.594 3.709 1 98.81 244 SER A N 1
ATOM 1933 C CA . SER A 1 244 ? 5.969 -25.297 3.854 1 98.81 244 SER A CA 1
ATOM 1934 C C . SER A 1 244 ? 5.105 -26.422 3.305 1 98.81 244 SER A C 1
ATOM 1936 O O . SER A 1 244 ? 4.215 -26.922 3.994 1 98.81 244 SER A O 1
ATOM 1938 N N . VAL A 1 245 ? 5.41 -26.875 2.182 1 98.81 245 VAL A N 1
ATOM 1939 C CA . VAL A 1 245 ? 4.633 -27.938 1.53 1 98.81 245 VAL A CA 1
ATOM 1940 C C . VAL A 1 245 ? 4.762 -29.234 2.316 1 98.81 245 VAL A C 1
ATOM 1942 O O . VAL A 1 245 ? 3.766 -29.922 2.568 1 98.81 245 VAL A O 1
ATOM 1945 N N . ARG A 1 246 ? 5.957 -29.562 2.748 1 98.62 246 ARG A N 1
ATOM 1946 C CA . ARG A 1 246 ? 6.195 -30.781 3.514 1 98.62 246 ARG A CA 1
ATOM 1947 C C . ARG A 1 246 ? 5.441 -30.75 4.84 1 98.62 246 ARG A C 1
ATOM 1949 O O . ARG A 1 246 ? 5.039 -31.797 5.355 1 98.62 246 ARG A O 1
ATOM 1956 N N . SER A 1 247 ? 5.18 -29.578 5.328 1 98.44 247 SER A N 1
ATOM 1957 C CA . SER A 1 247 ? 4.504 -29.422 6.613 1 98.44 247 SER A CA 1
ATOM 1958 C C . SER A 1 247 ? 2.992 -29.344 6.438 1 98.44 247 SER A C 1
ATOM 1960 O O . SER A 1 247 ? 2.27 -29.047 7.391 1 98.44 247 SER A O 1
ATOM 1962 N N . GLY A 1 248 ? 2.545 -29.469 5.23 1 98.44 248 GLY A N 1
ATOM 1963 C CA . GLY A 1 248 ? 1.11 -29.516 4.992 1 98.44 248 GLY A CA 1
ATOM 1964 C C . GLY A 1 248 ? 0.52 -28.156 4.633 1 98.44 248 GLY A C 1
ATOM 1965 O O . GLY A 1 248 ? -0.697 -27.969 4.703 1 98.44 248 GLY A O 1
ATOM 1966 N N . HIS A 1 249 ? 1.369 -27.188 4.332 1 98.88 249 HIS A N 1
ATOM 1967 C CA . HIS A 1 249 ? 0.926 -25.844 3.986 1 98.88 249 HIS A CA 1
ATOM 1968 C C . HIS A 1 249 ? 1.249 -25.516 2.533 1 98.88 249 HIS A C 1
ATOM 1970 O O . HIS A 1 249 ? 2.414 -25.547 2.129 1 98.88 249 HIS A O 1
ATOM 1976 N N . PRO A 1 250 ? 0.222 -25.141 1.726 1 98.88 250 PRO A N 1
ATOM 1977 C CA . PRO A 1 250 ? 0.481 -24.75 0.339 1 98.88 250 PRO A CA 1
ATOM 1978 C C . PRO A 1 250 ? 1.234 -23.422 0.234 1 98.88 250 PRO A C 1
ATOM 1980 O O . PRO A 1 250 ? 1.354 -22.688 1.225 1 98.88 250 PRO A O 1
ATOM 1983 N N . VAL A 1 251 ? 1.771 -23.188 -0.947 1 98.94 251 VAL A N 1
ATOM 1984 C CA . VAL A 1 251 ? 2.508 -21.938 -1.196 1 98.94 251 VAL A CA 1
ATOM 1985 C C . VAL A 1 251 ? 1.952 -21.25 -2.438 1 98.94 251 VAL A C 1
ATOM 1987 O O . VAL A 1 251 ? 1.75 -21.891 -3.475 1 98.94 251 VAL A O 1
ATOM 1990 N N . CYS A 1 252 ? 1.615 -19.984 -2.359 1 98.94 252 CYS A N 1
ATOM 1991 C CA . CYS A 1 252 ? 1.313 -19.203 -3.553 1 98.94 252 CYS A CA 1
ATOM 1992 C C . CYS A 1 252 ? 2.592 -18.766 -4.254 1 98.94 252 CYS A C 1
ATOM 1994 O O . CYS A 1 252 ? 3.41 -18.047 -3.674 1 98.94 252 CYS A O 1
ATOM 1996 N N . TRP A 1 253 ? 2.732 -19.188 -5.434 1 98.94 253 TRP A N 1
ATOM 1997 C CA . TRP A 1 253 ? 3.938 -18.953 -6.219 1 98.94 253 TRP A CA 1
ATOM 1998 C C . TRP A 1 253 ? 3.682 -17.906 -7.305 1 98.94 253 TRP A C 1
ATOM 2000 O O . TRP A 1 253 ? 2.676 -17.984 -8.016 1 98.94 253 TRP A O 1
ATOM 2010 N N . GLU A 1 254 ? 4.477 -16.938 -7.375 1 98.81 254 GLU A N 1
ATOM 2011 C CA . GLU A 1 254 ? 4.484 -15.93 -8.438 1 98.81 254 GLU A CA 1
ATOM 2012 C C . GLU A 1 254 ? 5.82 -15.914 -9.18 1 98.81 254 GLU A C 1
ATOM 2014 O O . GLU A 1 254 ? 6.879 -15.797 -8.555 1 98.81 254 GLU A O 1
ATOM 2019 N N . GLY A 1 255 ? 5.727 -16.031 -10.469 1 98.44 255 GLY A N 1
ATOM 2020 C CA . GLY A 1 255 ? 6.953 -16.094 -11.25 1 98.44 255 GLY A CA 1
ATOM 2021 C C . GLY A 1 255 ? 6.711 -16.016 -12.742 1 98.44 255 GLY A C 1
ATOM 2022 O O . GLY A 1 255 ? 5.68 -15.508 -13.188 1 98.44 255 GLY A O 1
ATOM 2023 N N . ASP A 1 256 ? 7.719 -16.359 -13.523 1 98.38 256 ASP A N 1
ATOM 2024 C CA . ASP A 1 256 ? 7.758 -16.188 -14.969 1 98.38 256 ASP A CA 1
ATOM 2025 C C . ASP A 1 256 ? 7.438 -17.5 -15.68 1 98.38 256 ASP A C 1
ATOM 2027 O O . ASP A 1 256 ? 7.918 -18.562 -15.281 1 98.38 256 ASP A O 1
ATOM 2031 N N . THR A 1 257 ? 6.629 -17.438 -16.703 1 97.94 257 THR A N 1
ATOM 2032 C CA . THR A 1 257 ? 6.25 -18.625 -17.438 1 97.94 257 THR A CA 1
ATOM 2033 C C . THR A 1 257 ? 6.609 -18.5 -18.922 1 97.94 257 THR A C 1
ATOM 2035 O O . THR A 1 257 ? 6.031 -19.188 -19.766 1 97.94 257 THR A O 1
ATOM 2038 N N . SER A 1 258 ? 7.539 -17.672 -19.266 1 95.56 258 SER A N 1
ATOM 2039 C CA . SER A 1 258 ? 7.824 -17.375 -20.672 1 95.56 258 SER A CA 1
ATOM 2040 C C . SER A 1 258 ? 8.906 -18.281 -21.219 1 95.56 258 SER A C 1
ATOM 2042 O O . SER A 1 258 ? 9.219 -18.234 -22.422 1 95.56 258 SER A O 1
ATOM 2044 N N . GLU A 1 259 ? 9.508 -19.156 -20.375 1 93.69 259 GLU A N 1
ATOM 2045 C CA . GLU A 1 259 ? 10.555 -20.062 -20.844 1 93.69 259 GLU A CA 1
ATOM 2046 C C . GLU A 1 259 ? 10.008 -21.047 -21.859 1 93.69 259 GLU A C 1
ATOM 2048 O O . GLU A 1 259 ? 8.867 -21.5 -21.75 1 93.69 259 GLU A O 1
ATOM 2053 N N . ASP A 1 260 ? 10.875 -21.469 -22.75 1 95.06 260 ASP A N 1
ATOM 2054 C CA . ASP A 1 260 ? 10.5 -22.438 -23.75 1 95.06 260 ASP A CA 1
ATOM 2055 C C . ASP A 1 260 ? 10.07 -23.766 -23.109 1 95.06 260 ASP A C 1
ATOM 2057 O O . ASP A 1 260 ? 9.203 -24.469 -23.641 1 95.06 260 ASP A O 1
ATOM 2061 N N . GLY A 1 261 ? 10.609 -24.078 -22.047 1 96.5 261 GLY A N 1
ATOM 2062 C CA . GLY A 1 261 ? 10.32 -25.328 -21.375 1 96.5 261 GLY A CA 1
ATOM 2063 C C . GLY A 1 261 ? 9.039 -25.297 -20.562 1 96.5 261 GLY A C 1
ATOM 2064 O O . GLY A 1 261 ? 8.672 -26.281 -19.938 1 96.5 261 GLY A O 1
ATOM 2065 N N . PHE A 1 262 ? 8.359 -24.188 -20.594 1 97.94 262 PHE A N 1
ATOM 2066 C CA . PHE A 1 262 ? 7.051 -24.109 -19.969 1 97.94 262 PHE A CA 1
ATOM 2067 C C . PHE A 1 262 ? 5.949 -24.5 -20.938 1 97.94 262 PHE A C 1
ATOM 2069 O O . PHE A 1 262 ? 5.707 -23.812 -21.922 1 97.94 262 PHE A O 1
ATOM 2076 N N . SER A 1 263 ? 5.277 -25.594 -20.656 1 97.69 263 SER A N 1
ATOM 2077 C CA . SER A 1 263 ? 4.203 -26.078 -21.5 1 97.69 263 SER A CA 1
ATOM 2078 C C . SER A 1 263 ? 2.969 -26.438 -20.688 1 97.69 263 SER A C 1
ATOM 2080 O O . SER A 1 263 ? 2.957 -27.453 -19.984 1 97.69 263 SER A O 1
ATOM 2082 N N . PHE A 1 264 ? 1.974 -25.641 -20.828 1 97.69 264 PHE A N 1
ATOM 2083 C CA . PHE A 1 264 ? 0.734 -25.969 -20.125 1 97.69 264 PHE A CA 1
ATOM 2084 C C . PHE A 1 264 ? 0.15 -27.281 -20.641 1 97.69 264 PHE A C 1
ATOM 2086 O O . PHE A 1 264 ? -0.278 -28.125 -19.844 1 97.69 264 PHE A O 1
ATOM 2093 N N . ALA A 1 265 ? 0.099 -27.484 -21.922 1 96.94 265 ALA A N 1
ATOM 2094 C CA . ALA A 1 265 ? -0.471 -28.688 -22.516 1 96.94 265 ALA A CA 1
ATOM 2095 C C . ALA A 1 265 ? 0.174 -29.953 -21.938 1 96.94 265 ALA A C 1
ATOM 2097 O O . ALA A 1 265 ? -0.52 -30.906 -21.609 1 96.94 265 ALA A O 1
ATOM 2098 N N . GLU A 1 266 ? 1.487 -29.922 -21.766 1 96.56 266 GLU A N 1
ATOM 2099 C CA . GLU A 1 266 ? 2.219 -31.078 -21.266 1 96.56 266 GLU A CA 1
ATOM 2100 C C . GLU A 1 266 ? 2.223 -31.109 -19.734 1 96.56 266 GLU A C 1
ATOM 2102 O O . GLU A 1 266 ? 2.596 -32.125 -19.141 1 96.56 266 GLU A O 1
ATOM 2107 N N . GLY A 1 267 ? 1.853 -29.938 -19.109 1 97.81 267 GLY A N 1
ATOM 2108 C CA . GLY A 1 267 ? 1.804 -29.859 -17.656 1 97.81 267 GLY A CA 1
ATOM 2109 C C . GLY A 1 267 ? 3.176 -29.859 -17.016 1 97.81 267 GLY A C 1
ATOM 2110 O O . GLY A 1 267 ? 3.361 -30.406 -15.922 1 97.81 267 GLY A O 1
ATOM 2111 N N . VAL A 1 268 ? 4.199 -29.25 -17.703 1 98.06 268 VAL A N 1
ATOM 2112 C CA . VAL A 1 268 ? 5.555 -29.297 -17.172 1 98.06 268 VAL A CA 1
ATOM 2113 C C . VAL A 1 268 ? 6.277 -27.984 -17.453 1 98.06 268 VAL A C 1
ATOM 2115 O O . VAL A 1 268 ? 5.992 -27.312 -18.453 1 98.06 268 VAL A O 1
ATOM 2118 N N . ALA A 1 269 ? 7.141 -27.547 -16.594 1 98.38 269 ALA A N 1
ATOM 2119 C CA . ALA A 1 269 ? 8.07 -26.438 -16.797 1 98.38 269 ALA A CA 1
ATOM 2120 C C . ALA A 1 269 ? 9.492 -26.828 -16.406 1 98.38 269 ALA A C 1
ATOM 2122 O O . ALA A 1 269 ? 9.742 -27.234 -15.273 1 98.38 269 ALA A O 1
ATOM 2123 N N . LYS A 1 270 ? 10.398 -26.719 -17.359 1 97.62 270 LYS A N 1
ATOM 2124 C CA . LYS A 1 270 ? 11.82 -27.016 -17.172 1 97.62 270 LYS A CA 1
ATOM 2125 C C . LYS A 1 270 ? 12.688 -25.938 -17.812 1 97.62 270 LYS A C 1
ATOM 2127 O O . LYS A 1 270 ? 12.273 -25.281 -18.766 1 97.62 270 LYS A O 1
ATOM 2132 N N . LEU A 1 271 ? 13.828 -25.812 -17.266 1 97.62 271 LEU A N 1
ATOM 2133 C CA . LEU A 1 271 ? 14.812 -24.938 -17.906 1 97.62 271 LEU A CA 1
ATOM 2134 C C . LEU A 1 271 ? 15.531 -25.656 -19.031 1 97.62 271 LEU A C 1
ATOM 2136 O O . LEU A 1 271 ? 15.562 -26.891 -19.078 1 97.62 271 LEU A O 1
ATOM 2140 N N . GLU A 1 272 ? 16.125 -24.875 -19.969 1 93.44 272 GLU A N 1
ATOM 2141 C CA . GLU A 1 272 ? 16.938 -25.484 -21.016 1 93.44 272 GLU A CA 1
ATOM 2142 C C . GLU A 1 272 ? 18.094 -26.281 -20.422 1 93.44 272 GLU A C 1
ATOM 2144 O O . GLU A 1 272 ? 18.328 -27.422 -20.828 1 93.44 272 GLU A O 1
ATOM 2149 N N . ASN A 1 273 ? 18.828 -25.719 -19.531 1 90.62 273 ASN A N 1
ATOM 2150 C CA . ASN A 1 273 ? 19.875 -26.406 -18.781 1 90.62 273 ASN A CA 1
ATOM 2151 C C . ASN A 1 273 ? 19.422 -26.75 -17.375 1 90.62 273 ASN A C 1
ATOM 2153 O O . ASN A 1 273 ? 20.078 -26.359 -16.391 1 90.62 273 ASN A O 1
ATOM 2157 N N . ASP A 1 274 ? 18.5 -27.703 -17.25 1 94.38 274 ASP A N 1
ATOM 2158 C CA . ASP A 1 274 ? 17.828 -27.953 -15.977 1 94.38 274 ASP A CA 1
ATOM 2159 C C . ASP A 1 274 ? 18.703 -28.797 -15.047 1 94.38 274 ASP A C 1
ATOM 2161 O O . ASP A 1 274 ? 18.359 -28.984 -13.883 1 94.38 274 ASP A O 1
ATOM 2165 N N . ASN A 1 275 ? 19.797 -29.281 -15.469 1 92.38 275 ASN A N 1
ATOM 2166 C CA . ASN A 1 275 ? 20.703 -30.078 -14.641 1 92.38 275 ASN A CA 1
ATOM 2167 C C . ASN A 1 275 ? 21.625 -29.188 -13.82 1 92.38 275 ASN A C 1
ATOM 2169 O O . ASN A 1 275 ? 22.266 -29.656 -12.875 1 92.38 275 ASN A O 1
ATOM 2173 N N . GLU A 1 276 ? 21.672 -27.969 -14.18 1 95.56 276 GLU A N 1
ATOM 2174 C CA . GLU A 1 276 ? 22.5 -27.016 -13.445 1 95.56 276 GLU A CA 1
ATOM 2175 C C . GLU A 1 276 ? 21.672 -26.188 -12.477 1 95.56 276 GLU A C 1
ATOM 2177 O O . GLU A 1 276 ? 20.656 -25.609 -12.859 1 95.56 276 GLU A O 1
ATOM 2182 N N . LYS A 1 277 ? 22.172 -26.156 -11.305 1 97.62 277 LYS A N 1
ATOM 2183 C CA . LYS A 1 277 ? 21.5 -25.375 -10.273 1 97.62 277 LYS A CA 1
ATOM 2184 C C . LYS A 1 277 ? 21.688 -23.875 -10.516 1 97.62 277 LYS A C 1
ATOM 2186 O O . LYS A 1 277 ? 22.812 -23.375 -10.469 1 97.62 277 LYS A O 1
ATOM 2191 N N . PRO A 1 278 ? 20.594 -23.109 -10.758 1 98.31 278 PRO A N 1
ATOM 2192 C CA . PRO A 1 278 ? 20.75 -21.656 -10.938 1 98.31 278 PRO A CA 1
ATOM 2193 C C . PRO A 1 278 ? 21.312 -20.969 -9.695 1 98.31 278 PRO A C 1
ATOM 2195 O O . PRO A 1 278 ? 20.969 -21.344 -8.57 1 98.31 278 PRO A O 1
ATOM 2198 N N . THR A 1 279 ? 22.156 -19.984 -9.898 1 98.5 279 THR A N 1
ATOM 2199 C CA . THR A 1 279 ? 22.797 -19.25 -8.812 1 98.5 279 THR A CA 1
ATOM 2200 C C . THR A 1 279 ? 22.016 -17.984 -8.484 1 98.5 279 THR A C 1
ATOM 2202 O O . THR A 1 279 ? 21.156 -17.562 -9.25 1 98.5 279 THR A O 1
ATOM 2205 N N . GLN A 1 280 ? 22.406 -17.469 -7.332 1 98.69 280 GLN A N 1
ATOM 2206 C CA . GLN A 1 280 ? 21.859 -16.172 -6.934 1 98.69 280 GLN A CA 1
ATOM 2207 C C . GLN A 1 280 ? 22.125 -15.117 -7.996 1 98.69 280 GLN A C 1
ATOM 2209 O O . GLN A 1 280 ? 21.234 -14.312 -8.312 1 98.69 280 GLN A O 1
ATOM 2214 N N . ALA A 1 281 ? 23.312 -15.125 -8.539 1 98.19 281 ALA A N 1
ATOM 2215 C CA . ALA A 1 281 ? 23.719 -14.141 -9.539 1 98.19 281 ALA A CA 1
ATOM 2216 C C . ALA A 1 281 ? 22.906 -14.297 -10.82 1 98.19 281 ALA A C 1
ATOM 2218 O O . ALA A 1 281 ? 22.516 -13.305 -11.445 1 98.19 281 ALA A O 1
ATOM 2219 N N . GLN A 1 282 ? 22.672 -15.492 -11.234 1 97.94 282 GLN A N 1
ATOM 2220 C CA . GLN A 1 282 ? 21.891 -15.758 -12.43 1 97.94 282 GLN A CA 1
ATOM 2221 C C . GLN A 1 282 ? 20.453 -15.242 -12.266 1 97.94 282 GLN A C 1
ATOM 2223 O O . GLN A 1 282 ? 19.891 -14.672 -13.195 1 97.94 282 GLN A O 1
ATOM 2228 N N . ARG A 1 283 ? 19.906 -15.477 -11.062 1 98.31 283 ARG A N 1
ATOM 2229 C CA . ARG A 1 283 ? 18.562 -14.977 -10.773 1 98.31 283 ARG A CA 1
ATOM 2230 C C . ARG A 1 283 ? 18.516 -13.461 -10.852 1 98.31 283 ARG A C 1
ATOM 2232 O O . ARG A 1 283 ? 17.594 -12.891 -11.438 1 98.31 283 ARG A O 1
ATOM 2239 N N . GLN A 1 284 ? 19.516 -12.812 -10.258 1 98 284 GLN A N 1
ATOM 2240 C CA . GLN A 1 284 ? 19.578 -11.352 -10.273 1 98 284 GLN A CA 1
ATOM 2241 C C . GLN A 1 284 ? 19.625 -10.812 -11.695 1 98 284 GLN A C 1
ATOM 2243 O O . GLN A 1 284 ? 18.906 -9.875 -12.039 1 98 284 GLN A O 1
ATOM 2248 N N . LYS A 1 285 ? 20.422 -11.43 -12.477 1 96.75 285 LYS A N 1
ATOM 2249 C CA . LYS A 1 285 ? 20.562 -11.008 -13.867 1 96.75 285 LYS A CA 1
ATOM 2250 C C . LYS A 1 285 ? 19.266 -11.188 -14.641 1 96.75 285 LYS A C 1
ATOM 2252 O O . LYS A 1 285 ? 18.875 -10.32 -15.422 1 96.75 285 LYS A O 1
ATOM 2257 N N . ALA A 1 286 ? 18.625 -12.312 -14.43 1 96.88 286 ALA A N 1
ATOM 2258 C CA . ALA A 1 286 ? 17.359 -12.578 -15.117 1 96.88 286 ALA A CA 1
ATOM 2259 C C . ALA A 1 286 ? 16.297 -11.547 -14.742 1 96.88 286 ALA A C 1
ATOM 2261 O O . ALA A 1 286 ? 15.492 -11.148 -15.578 1 96.88 286 ALA A O 1
ATOM 2262 N N . PHE A 1 287 ? 16.297 -11.109 -13.523 1 97.25 287 PHE A N 1
ATOM 2263 C CA . PHE A 1 287 ? 15.359 -10.102 -13.055 1 97.25 287 PHE A CA 1
ATOM 2264 C C . PHE A 1 287 ? 15.648 -8.742 -13.688 1 97.25 287 PHE A C 1
ATOM 2266 O O . PHE A 1 287 ? 14.758 -8.102 -14.242 1 97.25 287 PHE A O 1
ATOM 2273 N N . GLU A 1 288 ? 16.906 -8.383 -13.695 1 94.25 288 GLU A N 1
ATOM 2274 C CA . GLU A 1 288 ? 17.328 -7.062 -14.164 1 94.25 288 GLU A CA 1
ATOM 2275 C C . GLU A 1 288 ? 17.141 -6.926 -15.672 1 94.25 288 GLU A C 1
ATOM 2277 O O . GLU A 1 288 ? 16.938 -5.82 -16.172 1 94.25 288 GLU A O 1
ATOM 2282 N N . THR A 1 289 ? 17.188 -8.039 -16.344 1 92.81 289 THR A N 1
ATOM 2283 C CA . THR A 1 289 ? 17.062 -8.008 -17.797 1 92.81 289 THR A CA 1
ATOM 2284 C C . THR A 1 289 ? 15.648 -8.375 -18.234 1 92.81 289 THR A C 1
ATOM 2286 O O . THR A 1 289 ? 15.391 -8.57 -19.422 1 92.81 289 THR A O 1
ATOM 2289 N N . HIS A 1 290 ? 14.75 -8.656 -17.312 1 93.31 290 HIS A N 1
ATOM 2290 C CA . HIS A 1 290 ? 13.336 -8.922 -17.531 1 93.31 290 HIS A CA 1
ATOM 2291 C C . HIS A 1 290 ? 13.125 -10.266 -18.219 1 93.31 290 HIS A C 1
ATOM 2293 O O . HIS A 1 290 ? 12.125 -10.469 -18.906 1 93.31 290 HIS A O 1
ATOM 2299 N N . ARG A 1 291 ? 14.094 -11.078 -18.047 1 95.44 291 ARG A N 1
ATOM 2300 C CA . ARG A 1 291 ? 13.922 -12.453 -18.484 1 95.44 291 ARG A CA 1
ATOM 2301 C C . ARG A 1 291 ? 13.117 -13.258 -17.469 1 95.44 291 ARG A C 1
ATOM 2303 O O . ARG A 1 291 ? 12.602 -14.328 -17.766 1 95.44 291 ARG A O 1
ATOM 2310 N N . THR A 1 292 ? 13.062 -12.828 -16.266 1 97 292 THR A N 1
ATOM 2311 C CA . THR A 1 292 ? 12.156 -13.297 -15.211 1 97 292 THR A CA 1
ATOM 2312 C C . THR A 1 292 ? 11.273 -12.156 -14.719 1 97 292 THR A C 1
ATOM 2314 O O . THR A 1 292 ? 11.766 -11.18 -14.148 1 97 292 THR A O 1
ATOM 2317 N N . THR A 1 293 ? 10 -12.25 -14.93 1 95.88 293 THR A N 1
ATOM 2318 C CA . THR A 1 293 ? 9.039 -11.219 -14.531 1 95.88 293 THR A CA 1
ATOM 2319 C C . THR A 1 293 ? 7.887 -11.828 -13.75 1 95.88 293 THR A C 1
ATOM 2321 O O . THR A 1 293 ? 7.848 -13.039 -13.531 1 95.88 293 THR A O 1
ATOM 2324 N N . ASP A 1 294 ? 6.996 -11.008 -13.258 1 95.81 294 ASP A N 1
ATOM 2325 C CA . ASP A 1 294 ? 5.871 -11.438 -12.438 1 95.81 294 ASP A CA 1
ATOM 2326 C C . ASP A 1 294 ? 4.652 -11.766 -13.305 1 95.81 294 ASP A C 1
ATOM 2328 O O . ASP A 1 294 ? 3.525 -11.414 -12.953 1 95.81 294 ASP A O 1
ATOM 2332 N N . ASP A 1 295 ? 4.777 -12.594 -14.203 1 95.25 295 ASP A N 1
ATOM 2333 C CA . ASP A 1 295 ? 3.748 -12.688 -15.234 1 95.25 295 ASP A CA 1
ATOM 2334 C C . ASP A 1 295 ? 2.711 -13.75 -14.875 1 95.25 295 ASP A C 1
ATOM 2336 O O . ASP A 1 295 ? 1.644 -13.812 -15.484 1 95.25 295 ASP A O 1
ATOM 2340 N N . HIS A 1 296 ? 3 -14.633 -13.883 1 98.38 296 HIS A N 1
ATOM 2341 C CA . HIS A 1 296 ? 1.989 -15.641 -13.57 1 98.38 296 HIS A CA 1
ATOM 2342 C C . HIS A 1 296 ? 2.08 -16.078 -12.109 1 98.38 296 HIS A C 1
ATOM 2344 O O . HIS A 1 296 ? 3.104 -15.859 -11.453 1 98.38 296 HIS A O 1
ATOM 2350 N N . CYS A 1 297 ? 0.94 -16.641 -11.617 1 98.81 297 CYS A N 1
ATOM 2351 C CA . CYS A 1 297 ? 0.854 -17.188 -10.266 1 98.81 297 CYS A CA 1
ATOM 2352 C C . CYS A 1 297 ? 0.204 -18.562 -10.273 1 98.81 297 CYS A C 1
ATOM 2354 O O . CYS A 1 297 ? -0.706 -18.812 -11.062 1 98.81 297 CYS A O 1
ATOM 2356 N N . MET A 1 298 ? 0.636 -19.406 -9.461 1 98.94 298 MET A N 1
ATOM 2357 C CA . MET A 1 298 ? 0.067 -20.719 -9.195 1 98.94 298 MET A CA 1
ATOM 2358 C C . MET A 1 298 ? 0.174 -21.078 -7.719 1 98.94 298 MET A C 1
ATOM 2360 O O . MET A 1 298 ? 0.799 -20.359 -6.945 1 98.94 298 MET A O 1
ATOM 2364 N N . GLU A 1 299 ? -0.473 -22.141 -7.363 1 98.94 299 GLU A N 1
ATOM 2365 C CA . GLU A 1 299 ? -0.381 -22.688 -6.016 1 98.94 299 GLU A CA 1
ATOM 2366 C C . GLU A 1 299 ? 0.497 -23.938 -5.996 1 98.94 299 GLU A C 1
ATOM 2368 O O . GLU A 1 299 ? 0.219 -24.922 -6.699 1 98.94 299 GLU A O 1
ATOM 2373 N N . ILE A 1 300 ? 1.529 -23.969 -5.215 1 99 300 ILE A N 1
ATOM 2374 C CA . ILE A 1 300 ? 2.332 -25.156 -5.012 1 99 300 ILE A CA 1
ATOM 2375 C C . ILE A 1 300 ? 1.674 -26.047 -3.957 1 99 300 ILE A C 1
ATOM 2377 O O . ILE A 1 300 ? 1.453 -25.625 -2.824 1 99 300 ILE A O 1
ATOM 2381 N N . VAL A 1 301 ? 1.456 -27.344 -4.32 1 98.94 301 VAL A N 1
ATOM 2382 C CA . VAL A 1 301 ? 0.693 -28.203 -3.42 1 98.94 301 VAL A CA 1
ATOM 2383 C C . VAL A 1 301 ? 1.403 -29.547 -3.258 1 98.94 301 VAL A C 1
ATOM 2385 O O . VAL A 1 301 ? 0.859 -30.469 -2.66 1 9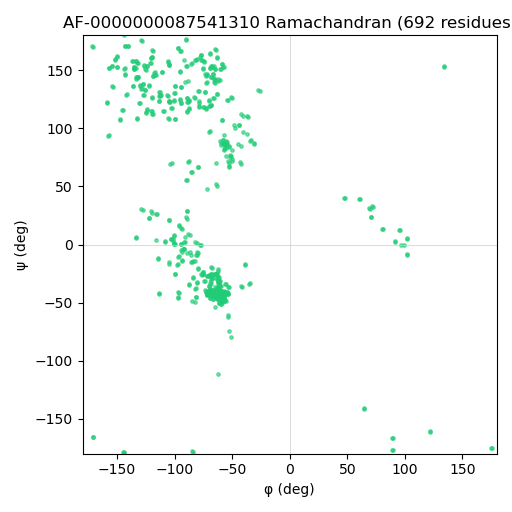8.94 301 VAL A O 1
ATOM 2388 N N . GLY A 1 302 ? 2.611 -29.672 -3.822 1 98.88 302 GLY A N 1
ATOM 2389 C CA . GLY A 1 302 ? 3.248 -30.969 -3.689 1 98.88 302 GLY A CA 1
ATOM 2390 C C . GLY A 1 302 ? 4.688 -30.984 -4.164 1 98.88 302 GLY A C 1
ATOM 2391 O O . GLY A 1 302 ? 5.184 -29.984 -4.68 1 98.88 302 GLY A O 1
ATOM 2392 N N . ILE A 1 303 ? 5.297 -32.094 -3.855 1 98.88 303 ILE A N 1
ATOM 2393 C CA . ILE A 1 303 ? 6.645 -32.438 -4.301 1 98.88 303 ILE A CA 1
ATOM 2394 C C . ILE A 1 303 ? 6.625 -33.781 -4.992 1 98.88 303 ILE A C 1
ATOM 2396 O O . ILE A 1 303 ? 5.98 -34.719 -4.516 1 98.88 303 ILE A O 1
ATOM 2400 N N . ALA A 1 304 ? 7.258 -33.844 -6.129 1 98.69 304 ALA A N 1
ATOM 2401 C CA . ALA A 1 304 ? 7.25 -35.062 -6.922 1 98.69 304 ALA A CA 1
ATOM 2402 C C . ALA A 1 304 ? 8.617 -35.312 -7.547 1 98.69 304 ALA A C 1
ATOM 2404 O O . ALA A 1 304 ? 9.516 -34.469 -7.457 1 98.69 304 ALA A O 1
ATOM 2405 N N . HIS A 1 305 ? 8.711 -36.531 -8.125 1 98.19 305 HIS A N 1
ATOM 2406 C CA . HIS A 1 305 ? 9.93 -36.938 -8.828 1 98.19 305 HIS A CA 1
ATOM 2407 C C . HIS A 1 305 ? 9.609 -37.562 -10.172 1 98.19 305 HIS A C 1
ATOM 2409 O O . HIS A 1 305 ? 8.633 -38.312 -10.297 1 98.19 305 HIS A O 1
ATOM 2415 N N . ASP A 1 306 ? 10.43 -37.281 -11.148 1 96.12 306 ASP A N 1
ATOM 2416 C CA . ASP A 1 306 ? 10.289 -37.969 -12.422 1 96.12 306 ASP A CA 1
ATOM 2417 C C . ASP A 1 306 ? 11.016 -39.312 -12.383 1 96.12 306 ASP A C 1
ATOM 2419 O O . ASP A 1 306 ? 11.531 -39.719 -11.344 1 96.12 306 ASP A O 1
ATOM 2423 N N . LYS A 1 307 ? 11.008 -40.031 -13.461 1 94.56 307 LYS A N 1
ATOM 2424 C CA . LYS A 1 307 ? 11.578 -41.375 -13.523 1 94.56 307 LYS A CA 1
ATOM 2425 C C . LYS A 1 307 ? 13.07 -41.344 -13.234 1 94.56 307 LYS A C 1
ATOM 2427 O O . LYS A 1 307 ? 13.617 -42.312 -12.688 1 94.56 307 LYS A O 1
ATOM 2432 N N . ALA A 1 308 ? 13.688 -40.25 -13.531 1 94.12 308 ALA A N 1
ATOM 2433 C CA . ALA A 1 308 ? 15.125 -40.125 -13.336 1 94.12 308 ALA A CA 1
ATOM 2434 C C . ALA A 1 308 ? 15.453 -39.688 -11.914 1 94.12 308 ALA A C 1
ATOM 2436 O O . ALA A 1 308 ? 16.625 -39.594 -11.539 1 94.12 308 ALA A O 1
ATOM 2437 N N . GLY A 1 309 ? 14.445 -39.312 -11.148 1 95.69 309 GLY A N 1
ATOM 2438 C CA . GLY A 1 309 ? 14.656 -38.938 -9.758 1 95.69 309 GLY A CA 1
ATOM 2439 C C . GLY A 1 309 ? 14.727 -37.438 -9.555 1 95.69 309 GLY A C 1
ATOM 2440 O O . GLY A 1 309 ? 14.922 -36.969 -8.438 1 95.69 309 GLY A O 1
ATOM 2441 N N . ASN A 1 310 ? 14.602 -36.719 -10.633 1 96.69 310 ASN A N 1
ATOM 2442 C CA . ASN A 1 310 ? 14.617 -35.281 -10.508 1 96.69 310 ASN A CA 1
ATOM 2443 C C . ASN A 1 310 ? 13.414 -34.75 -9.727 1 96.69 310 ASN A C 1
ATOM 2445 O O . ASN A 1 310 ? 12.305 -35.25 -9.891 1 96.69 310 ASN A O 1
ATOM 2449 N N . LYS A 1 311 ? 13.625 -33.75 -8.945 1 98.12 311 LYS A N 1
ATOM 2450 C CA . LYS A 1 311 ? 12.602 -33.188 -8.062 1 98.12 311 LYS A CA 1
ATOM 2451 C C . LYS A 1 311 ? 11.789 -32.125 -8.766 1 98.12 311 LYS A C 1
ATOM 2453 O O . LYS A 1 311 ? 12.344 -31.297 -9.492 1 98.12 311 LYS A O 1
ATOM 2458 N N . TYR A 1 312 ? 10.477 -32.125 -8.5 1 98.69 312 TYR A N 1
ATOM 2459 C CA . TYR A 1 312 ? 9.523 -31.172 -9.039 1 98.69 312 TYR A CA 1
ATOM 2460 C C . TYR A 1 312 ? 8.578 -30.672 -7.949 1 98.69 312 TYR A C 1
ATOM 2462 O O . TYR A 1 312 ? 8.359 -31.359 -6.949 1 98.69 312 TYR A O 1
ATOM 2470 N N . PHE A 1 313 ? 8.109 -29.469 -8.156 1 98.94 313 PHE A N 1
ATOM 2471 C CA . PHE A 1 313 ? 6.934 -29.031 -7.422 1 98.94 313 PHE A CA 1
ATOM 2472 C C . PHE A 1 313 ? 5.664 -29.281 -8.234 1 98.94 313 PHE A C 1
ATOM 2474 O O . PHE A 1 313 ? 5.641 -29.047 -9.445 1 98.94 313 PHE A O 1
ATOM 2481 N N . CYS A 1 314 ? 4.66 -29.797 -7.59 1 98.88 314 CYS A N 1
ATOM 2482 C CA . CYS A 1 314 ? 3.332 -29.875 -8.188 1 98.88 314 CYS A CA 1
ATOM 2483 C C . CYS A 1 314 ? 2.539 -28.594 -7.934 1 98.88 314 CYS A C 1
ATOM 2485 O O . CYS A 1 314 ? 2.371 -28.188 -6.785 1 98.88 314 CYS A O 1
ATOM 2487 N N . CYS A 1 315 ? 2.07 -27.984 -9.016 1 98.94 315 CYS A N 1
ATOM 2488 C CA . CYS A 1 315 ? 1.389 -26.703 -8.906 1 98.94 315 CYS A CA 1
ATOM 2489 C C . CYS A 1 315 ? -0.016 -26.781 -9.492 1 98.94 315 CYS A C 1
ATOM 2491 O O . CYS A 1 315 ? -0.227 -27.406 -10.531 1 98.94 315 CYS A O 1
ATOM 2493 N N . LYS A 1 316 ? -0.931 -26.188 -8.781 1 98.94 316 LYS A N 1
ATOM 2494 C CA . LYS A 1 316 ? -2.287 -26.016 -9.289 1 98.94 316 LYS A CA 1
ATOM 2495 C C . LYS A 1 316 ? -2.41 -24.719 -10.094 1 98.94 316 LYS A C 1
ATOM 2497 O O . LYS A 1 316 ? -2.188 -23.625 -9.555 1 98.94 316 LYS A O 1
ATOM 2502 N N . ASN A 1 317 ? -2.705 -24.844 -11.344 1 98.56 317 ASN A N 1
ATOM 2503 C CA . ASN A 1 317 ? -2.885 -23.703 -12.242 1 98.56 317 ASN A CA 1
ATOM 2504 C C . ASN A 1 317 ? -4.336 -23.234 -12.273 1 98.56 317 ASN A C 1
ATOM 2506 O O . ASN A 1 317 ? -5.199 -23.828 -11.625 1 98.56 317 ASN A O 1
ATOM 2510 N N . SER A 1 318 ? -4.594 -22.156 -12.984 1 98.5 318 SER A N 1
ATOM 2511 C CA . SER A 1 318 ? -5.949 -21.625 -13.086 1 98.5 318 SER A CA 1
ATOM 2512 C C . SER A 1 318 ? -6.359 -21.422 -14.539 1 98.5 318 SER A C 1
ATOM 2514 O O . SER A 1 318 ? -7.078 -20.469 -14.859 1 98.5 318 SER A O 1
ATOM 2516 N N . TRP A 1 319 ? -5.836 -22.219 -15.406 1 97.75 319 TRP A N 1
ATOM 2517 C CA . TRP A 1 319 ? -6.148 -22.125 -16.828 1 97.75 319 TRP A CA 1
ATOM 2518 C C . TRP A 1 319 ? -7.094 -23.234 -17.266 1 97.75 319 TRP A C 1
ATOM 2520 O O . TRP A 1 319 ? -7.098 -23.641 -18.422 1 97.75 319 TRP A O 1
ATOM 2530 N N . GLY A 1 320 ? -7.824 -23.812 -16.281 1 97.5 320 GLY A N 1
ATOM 2531 C CA . GLY A 1 320 ? -8.719 -24.922 -16.578 1 97.5 320 GLY A CA 1
ATOM 2532 C C . GLY A 1 320 ? -8.047 -26.281 -16.5 1 97.5 320 GLY A C 1
ATOM 2533 O O . GLY A 1 320 ? -6.883 -26.375 -16.094 1 97.5 320 GLY A O 1
ATOM 2534 N N . ARG A 1 321 ? -8.781 -27.328 -16.828 1 97.94 321 ARG A N 1
ATOM 2535 C CA . ARG A 1 321 ? -8.32 -28.688 -16.594 1 97.94 321 ARG A CA 1
ATOM 2536 C C . ARG A 1 321 ? -7.801 -29.328 -17.875 1 97.94 321 ARG A C 1
ATOM 2538 O O . ARG A 1 321 ? -7.422 -30.5 -17.891 1 97.94 321 ARG A O 1
ATOM 2545 N N . ASN A 1 322 ? -7.758 -28.547 -18.938 1 96.31 322 ASN A N 1
ATOM 2546 C CA . ASN A 1 322 ? -7.469 -29.125 -20.25 1 96.31 322 ASN A CA 1
ATOM 2547 C C . ASN A 1 322 ? -5.969 -29.219 -20.5 1 96.31 322 ASN A C 1
ATOM 2549 O O . ASN A 1 322 ? -5.453 -28.609 -21.438 1 96.31 322 ASN A O 1
ATOM 2553 N N . ASN A 1 323 ? -5.27 -29.938 -19.766 1 96.88 323 ASN A N 1
ATOM 2554 C CA . ASN A 1 323 ? -3.877 -30.328 -19.969 1 96.88 323 ASN A CA 1
ATOM 2555 C C . ASN A 1 323 ? -3.625 -31.766 -19.484 1 96.88 323 ASN A C 1
ATOM 2557 O O . ASN A 1 323 ? -4.562 -32.469 -19.109 1 96.88 323 ASN A O 1
ATOM 2561 N N . ARG A 1 324 ? -2.506 -32.219 -19.562 1 96.12 324 ARG A N 1
ATOM 2562 C CA . ARG A 1 324 ? -2.146 -33.625 -19.344 1 96.12 324 ARG A CA 1
ATOM 2563 C C . ARG A 1 324 ? -2.49 -34.062 -17.922 1 96.12 324 ARG A C 1
ATOM 2565 O O . ARG A 1 324 ? -2.822 -35.219 -17.688 1 96.12 324 ARG A O 1
ATOM 2572 N N . PHE A 1 325 ? -2.41 -33.156 -16.969 1 97.44 325 PHE A N 1
ATOM 2573 C CA . PHE A 1 325 ? -2.541 -33.562 -15.57 1 97.44 325 PHE A CA 1
ATOM 2574 C C . PHE A 1 325 ? -3.73 -32.844 -14.922 1 97.44 325 PHE A C 1
ATOM 2576 O O . PHE A 1 325 ? -3.701 -32.531 -13.734 1 97.44 325 PHE A O 1
ATOM 2583 N N . GLY A 1 326 ? -4.734 -32.5 -15.688 1 97.38 326 GLY A N 1
ATOM 2584 C CA . GLY A 1 326 ? -5.988 -31.984 -15.164 1 97.38 326 GLY A CA 1
ATOM 2585 C C . GLY A 1 326 ? -5.867 -30.594 -14.555 1 97.38 326 GLY A C 1
ATOM 2586 O O . GLY A 1 326 ? -6.531 -30.297 -13.562 1 97.38 326 GLY A O 1
ATOM 2587 N N . GLY A 1 327 ? -4.973 -29.781 -15.062 1 98.5 327 GLY A N 1
ATOM 2588 C CA . GLY A 1 327 ? -4.816 -28.422 -14.586 1 98.5 327 GLY A CA 1
ATOM 2589 C C . GLY A 1 327 ? -3.631 -28.25 -13.656 1 98.5 327 GLY A C 1
ATOM 2590 O O . GLY A 1 327 ? -3.283 -27.125 -13.289 1 98.5 327 GLY A O 1
ATOM 2591 N N . PHE A 1 328 ? -3.064 -29.391 -13.281 1 98.56 328 PHE A N 1
ATOM 2592 C CA . PHE A 1 328 ? -1.847 -29.328 -12.484 1 98.56 328 PHE A CA 1
ATOM 2593 C C . PHE A 1 328 ? -0.613 -29.297 -13.383 1 98.56 328 PHE A C 1
ATOM 2595 O O . PHE A 1 328 ? -0.666 -29.75 -14.531 1 98.56 328 PHE A O 1
ATOM 2602 N N . MET A 1 329 ? 0.409 -28.734 -12.852 1 98.38 329 MET A N 1
ATOM 2603 C CA . MET A 1 329 ? 1.691 -28.609 -13.539 1 98.38 329 MET A CA 1
ATOM 2604 C C . MET A 1 329 ? 2.836 -29.062 -12.641 1 98.38 329 MET A C 1
ATOM 2606 O O . MET A 1 329 ? 2.809 -28.828 -11.43 1 98.38 329 MET A O 1
ATOM 2610 N N . TYR A 1 330 ? 3.783 -29.656 -13.242 1 98.75 330 TYR A N 1
ATOM 2611 C CA . TYR A 1 330 ? 5.016 -30 -12.539 1 98.75 330 TYR A CA 1
ATOM 2612 C C . TYR A 1 330 ? 6.156 -29.078 -12.961 1 98.75 330 TYR A C 1
ATOM 2614 O O . TYR A 1 330 ? 6.637 -29.156 -14.094 1 98.75 330 TYR A O 1
ATOM 2622 N N . LEU A 1 331 ? 6.566 -28.203 -12.109 1 98.81 331 LEU A N 1
ATOM 2623 C CA . LEU A 1 331 ? 7.703 -27.312 -12.328 1 98.81 331 LEU A CA 1
ATOM 2624 C C . LEU A 1 331 ? 8.977 -27.906 -11.719 1 98.81 331 LEU A C 1
ATOM 2626 O O . LEU A 1 331 ? 9.008 -28.234 -10.531 1 98.81 331 LEU A O 1
ATOM 2630 N N . SER A 1 332 ? 9.977 -28.031 -12.539 1 98.69 332 SER A N 1
ATOM 2631 C CA . SER A 1 332 ? 11.219 -28.562 -11.977 1 98.69 332 SER A CA 1
ATOM 2632 C C . SER A 1 332 ? 11.711 -27.688 -10.828 1 98.69 332 SER A C 1
ATOM 2634 O O . SER A 1 332 ? 11.422 -26.5 -10.773 1 98.69 332 SER A O 1
ATOM 2636 N N . TYR A 1 333 ? 12.414 -28.312 -9.953 1 98.56 333 TYR A N 1
ATOM 2637 C CA . TYR A 1 333 ? 12.977 -27.609 -8.805 1 98.56 333 TYR A CA 1
ATOM 2638 C C . TYR A 1 333 ? 13.805 -26.406 -9.234 1 98.56 333 TYR A C 1
ATOM 2640 O O . TYR A 1 333 ? 13.703 -25.328 -8.648 1 98.56 333 TYR A O 1
ATOM 2648 N N . ASN A 1 334 ? 14.586 -26.578 -10.305 1 98.56 334 ASN A N 1
ATOM 2649 C CA . ASN A 1 334 ? 15.453 -25.516 -10.805 1 98.56 334 ASN A CA 1
ATOM 2650 C C . ASN A 1 334 ? 14.648 -24.438 -11.516 1 98.56 334 ASN A C 1
ATOM 2652 O O . ASN A 1 334 ? 15.031 -23.266 -11.508 1 98.56 334 ASN A O 1
ATOM 2656 N N . TYR A 1 335 ? 13.539 -24.797 -12.148 1 98.81 335 TYR A N 1
ATOM 2657 C CA . TYR A 1 335 ? 12.656 -23.781 -12.742 1 98.81 335 TYR A CA 1
ATOM 2658 C C . TYR A 1 335 ? 12.133 -22.828 -11.672 1 98.81 335 TYR A C 1
ATOM 2660 O O . TYR A 1 335 ? 12.195 -21.609 -11.844 1 98.81 335 TYR A O 1
ATOM 2668 N N . VAL A 1 336 ? 11.648 -23.391 -10.57 1 98.88 336 VAL A N 1
ATOM 2669 C CA . VAL A 1 336 ? 11.141 -22.578 -9.477 1 98.88 336 VAL A CA 1
ATOM 2670 C C . VAL A 1 336 ? 12.266 -21.719 -8.906 1 98.88 336 VAL A C 1
ATOM 2672 O O . VAL A 1 336 ? 12.078 -20.531 -8.641 1 98.88 336 VAL A O 1
ATOM 2675 N N . ARG A 1 337 ? 13.414 -22.328 -8.766 1 98.88 337 ARG A N 1
ATOM 2676 C CA . ARG A 1 337 ? 14.562 -21.609 -8.227 1 98.88 337 ARG A CA 1
ATOM 2677 C C . ARG A 1 337 ? 14.891 -20.391 -9.07 1 98.88 337 ARG A C 1
ATOM 2679 O O . ARG A 1 337 ? 15.125 -19.297 -8.523 1 98.88 337 ARG A O 1
ATOM 2686 N N . LEU A 1 338 ? 14.844 -20.469 -10.359 1 98.81 338 LEU A N 1
ATOM 2687 C CA . LEU A 1 338 ? 15.289 -19.406 -11.242 1 98.81 338 LEU A CA 1
ATOM 2688 C C . LEU A 1 338 ? 14.164 -18.406 -11.508 1 98.81 338 LEU A C 1
ATOM 2690 O O . LEU A 1 338 ? 14.406 -17.203 -11.609 1 98.81 338 LEU A O 1
ATOM 2694 N N . LYS A 1 339 ? 12.945 -18.875 -11.578 1 98.75 339 LYS A N 1
ATOM 2695 C CA . LYS A 1 339 ? 11.906 -18.062 -12.211 1 98.75 339 LYS A CA 1
ATOM 2696 C C . LYS A 1 339 ? 10.93 -17.516 -11.172 1 98.75 339 LYS A C 1
ATOM 2698 O O . LYS A 1 339 ? 9.992 -16.781 -11.523 1 98.75 339 LYS A O 1
ATOM 2703 N N . THR A 1 340 ? 11.172 -17.781 -9.883 1 98.88 340 THR A N 1
ATOM 2704 C CA . THR A 1 340 ? 10.336 -17.234 -8.82 1 98.88 340 THR A CA 1
ATOM 2705 C C . THR A 1 340 ? 10.625 -15.742 -8.633 1 98.88 340 THR A C 1
ATOM 2707 O O . THR A 1 340 ? 11.781 -15.328 -8.57 1 98.88 340 THR A O 1
ATOM 2710 N N . ILE A 1 341 ? 9.547 -14.984 -8.594 1 98.81 341 ILE A N 1
ATOM 2711 C CA . ILE A 1 341 ? 9.602 -13.57 -8.211 1 98.81 341 ILE A CA 1
ATOM 2712 C C . ILE A 1 341 ? 9.242 -13.422 -6.738 1 98.81 341 ILE A C 1
ATOM 2714 O O . ILE A 1 341 ? 9.906 -12.695 -6 1 98.81 341 ILE A O 1
ATOM 2718 N N . ALA A 1 342 ? 8.188 -14.094 -6.355 1 98.88 342 ALA A N 1
ATOM 2719 C CA . ALA A 1 342 ? 7.723 -14.039 -4.969 1 98.88 342 ALA A CA 1
ATOM 2720 C C . ALA A 1 342 ? 7.039 -15.344 -4.57 1 98.88 342 ALA A C 1
ATOM 2722 O O . ALA A 1 342 ? 6.551 -16.078 -5.426 1 98.88 342 ALA A O 1
ATOM 2723 N N . ALA A 1 343 ? 7.074 -15.641 -3.305 1 98.94 343 ALA A N 1
ATOM 2724 C CA . ALA A 1 343 ? 6.363 -16.766 -2.703 1 98.94 343 ALA A CA 1
ATOM 2725 C C . ALA A 1 343 ? 5.691 -16.359 -1.397 1 98.94 343 ALA A C 1
ATOM 2727 O O . ALA A 1 343 ? 6.266 -15.609 -0.603 1 98.94 343 ALA A O 1
ATOM 2728 N N . TYR A 1 344 ? 4.5 -16.781 -1.229 1 98.94 344 TYR A N 1
ATOM 2729 C CA . TYR A 1 344 ? 3.738 -16.516 -0.015 1 98.94 344 TYR A CA 1
ATOM 2730 C C . TYR A 1 344 ? 3.561 -17.781 0.809 1 98.94 344 TYR A C 1
ATOM 2732 O O . TYR A 1 344 ? 2.91 -18.734 0.365 1 98.94 344 TYR A O 1
ATOM 2740 N N . VAL A 1 345 ? 4.141 -17.812 1.975 1 98.88 345 VAL A N 1
ATOM 2741 C CA . VAL A 1 345 ? 4.09 -18.969 2.865 1 98.88 345 VAL A CA 1
ATOM 2742 C C . VAL A 1 345 ? 3.367 -18.594 4.156 1 98.88 345 VAL A C 1
ATOM 2744 O O . VAL A 1 345 ? 3.406 -17.438 4.586 1 98.88 345 VAL A O 1
ATOM 2747 N N . VAL A 1 346 ? 2.705 -19.516 4.723 1 97.62 346 VAL A N 1
ATOM 2748 C CA . VAL A 1 346 ? 2.033 -19.234 5.992 1 97.62 346 VAL A CA 1
ATOM 2749 C C . VAL A 1 346 ? 3.07 -18.922 7.066 1 97.62 346 VAL A C 1
ATOM 2751 O O . VAL A 1 346 ? 4.145 -19.516 7.102 1 97.62 346 VAL A O 1
ATOM 2754 N N . ARG A 1 347 ? 2.682 -17.906 7.938 1 93.88 347 ARG A N 1
ATOM 2755 C CA . ARG A 1 347 ? 3.559 -17.562 9.055 1 93.88 347 ARG A CA 1
ATOM 2756 C C . ARG A 1 347 ? 3.488 -18.609 10.156 1 93.88 347 ARG A C 1
ATOM 2758 O O . ARG A 1 347 ? 2.398 -19.047 10.539 1 93.88 347 ARG A O 1
ATOM 2765 N N . THR A 1 348 ? 4.57 -19.328 10.531 1 78.06 348 THR A N 1
ATOM 2766 C CA . THR A 1 348 ? 4.617 -20.312 11.609 1 78.06 348 THR A CA 1
ATOM 2767 C C . THR A 1 348 ? 5.172 -19.688 12.883 1 78.06 348 THR A C 1
ATOM 2769 O O . THR A 1 348 ? 5.949 -18.734 12.828 1 78.06 348 THR A O 1
ATOM 2772 N N . MET B 1 1 ? 48.812 78.688 -11.906 1 30.14 1 MET B N 1
ATOM 2773 C CA . MET B 1 1 ? 48.688 77.438 -11.172 1 30.14 1 MET B CA 1
ATOM 2774 C C . MET B 1 1 ? 47.531 77.5 -10.188 1 30.14 1 MET B C 1
ATOM 2776 O O . MET B 1 1 ? 47.688 77.875 -9.039 1 30.14 1 MET B O 1
ATOM 2780 N N . LYS B 1 2 ? 46.375 78.125 -10.68 1 38.16 2 LYS B N 1
ATOM 2781 C CA . LYS B 1 2 ? 45.125 78.375 -9.938 1 38.16 2 LYS B CA 1
ATOM 2782 C C . LYS B 1 2 ? 44.562 77.062 -9.422 1 38.16 2 LYS B C 1
ATOM 2784 O O . LYS B 1 2 ? 44.25 76.188 -10.203 1 38.16 2 LYS B O 1
ATOM 2789 N N . LYS B 1 3 ? 44.969 76.625 -8.164 1 36.25 3 LYS B N 1
ATOM 2790 C CA . LYS B 1 3 ? 44.594 75.562 -7.297 1 36.25 3 LYS B CA 1
ATOM 2791 C C . LYS B 1 3 ? 43.094 75.562 -7.043 1 36.25 3 LYS B C 1
ATOM 2793 O O . LYS B 1 3 ? 42.562 76.5 -6.391 1 36.25 3 LYS B O 1
ATOM 2798 N N . THR B 1 4 ? 42.219 75.188 -8.023 1 37.91 4 THR B N 1
ATOM 2799 C CA . THR B 1 4 ? 40.781 75.062 -7.875 1 37.91 4 THR B CA 1
ATOM 2800 C C . THR B 1 4 ? 40.469 74.062 -6.75 1 37.91 4 THR B C 1
ATOM 2802 O O . THR B 1 4 ? 40.906 72.938 -6.766 1 37.91 4 THR B O 1
ATOM 2805 N N . VAL B 1 5 ? 40.25 74.5 -5.523 1 37.31 5 VAL B N 1
ATOM 2806 C CA . VAL B 1 5 ? 39.812 73.812 -4.316 1 37.31 5 VAL B CA 1
ATOM 2807 C C . VAL B 1 5 ? 38.5 73.125 -4.582 1 37.31 5 VAL B C 1
ATOM 2809 O O . VAL B 1 5 ? 37.5 73.75 -4.941 1 37.31 5 VAL B O 1
ATOM 2812 N N . PHE B 1 6 ? 38.531 71.875 -5.176 1 37.97 6 PHE B N 1
ATOM 2813 C CA . PHE B 1 6 ? 37.344 71.062 -5.328 1 37.97 6 PHE B CA 1
ATOM 2814 C C . PHE B 1 6 ? 36.719 70.75 -3.973 1 37.97 6 PHE B C 1
ATOM 2816 O O . PHE B 1 6 ? 37.375 70.188 -3.104 1 37.97 6 PHE B O 1
ATOM 2823 N N . ALA B 1 7 ? 35.812 71.625 -3.434 1 36.5 7 ALA B N 1
ATOM 2824 C CA . ALA B 1 7 ? 35 71.375 -2.24 1 36.5 7 ALA B CA 1
ATOM 2825 C C . ALA B 1 7 ? 34.188 70.062 -2.381 1 36.5 7 ALA B C 1
ATOM 2827 O O . ALA B 1 7 ? 33.375 69.938 -3.301 1 36.5 7 ALA B O 1
ATOM 2828 N N . THR B 1 8 ? 34.719 68.938 -2.016 1 36.88 8 THR B N 1
ATOM 2829 C CA . THR B 1 8 ? 34.031 67.688 -1.922 1 36.88 8 THR B CA 1
ATOM 2830 C C . THR B 1 8 ? 32.875 67.75 -0.929 1 36.88 8 THR B C 1
ATOM 2832 O O . THR B 1 8 ? 33.094 68 0.258 1 36.88 8 THR B O 1
ATOM 2835 N N . VAL B 1 9 ? 31.672 68.188 -1.352 1 37.47 9 VAL B N 1
ATOM 2836 C CA . VAL B 1 9 ? 30.469 68.125 -0.531 1 37.47 9 VAL B CA 1
ATOM 2837 C C . VAL B 1 9 ? 30.188 66.688 -0.114 1 37.47 9 VAL B C 1
ATOM 2839 O O . VAL B 1 9 ? 30.016 65.812 -0.964 1 37.47 9 VAL B O 1
ATOM 2842 N N . VAL B 1 10 ? 30.719 66.25 1.011 1 37.38 10 VAL B N 1
ATOM 2843 C CA . VAL B 1 10 ? 30.391 65 1.657 1 37.38 10 VAL B CA 1
ATOM 2844 C C . VAL B 1 10 ? 28.891 64.938 1.942 1 37.38 10 VAL B C 1
ATOM 2846 O O . VAL B 1 10 ? 28.375 65.75 2.727 1 37.38 10 VAL B O 1
ATOM 2849 N N . LEU B 1 11 ? 28.031 64.562 0.952 1 35.78 11 LEU B N 1
ATOM 2850 C CA . LEU B 1 11 ? 26.625 64.25 1.199 1 35.78 11 LEU B CA 1
ATOM 2851 C C . LEU B 1 11 ? 26.484 63.188 2.275 1 35.78 11 LEU B C 1
ATOM 2853 O O . LEU B 1 11 ? 26.938 62.062 2.09 1 35.78 11 LEU B O 1
ATOM 2857 N N . LEU B 1 12 ? 26.453 63.594 3.539 1 35.28 12 LEU B N 1
ATOM 2858 C CA . LEU B 1 12 ? 26.078 62.719 4.66 1 35.28 12 LEU B CA 1
ATOM 2859 C C . LEU B 1 12 ? 24.75 62.031 4.402 1 35.28 12 LEU B C 1
ATOM 2861 O O . LEU B 1 12 ? 23.703 62.719 4.336 1 35.28 12 LEU B O 1
ATOM 2865 N N . LEU B 1 13 ? 24.688 61 3.539 1 34.19 13 LEU B N 1
ATOM 2866 C CA . LEU B 1 13 ? 23.516 60.125 3.453 1 34.19 13 LEU B CA 1
ATOM 2867 C C . LEU B 1 13 ? 23.125 59.625 4.828 1 34.19 13 LEU B C 1
ATOM 2869 O O . LEU B 1 13 ? 23.891 58.875 5.457 1 34.19 13 LEU B O 1
ATOM 2873 N N . LEU B 1 14 ? 22.391 60.406 5.645 1 35.75 14 LEU B N 1
ATOM 2874 C CA . LEU B 1 14 ? 21.703 59.875 6.82 1 35.75 14 LEU B CA 1
ATOM 2875 C C . LEU B 1 14 ? 20.844 58.688 6.461 1 35.75 14 LEU B C 1
ATOM 2877 O O . LEU B 1 14 ? 19.891 58.781 5.684 1 35.75 14 LEU B O 1
ATOM 2881 N N . VAL B 1 15 ? 21.391 57.531 6.266 1 36.94 15 VAL B N 1
ATOM 2882 C CA . VAL B 1 15 ? 20.641 56.25 6.246 1 36.94 15 VAL B CA 1
ATOM 2883 C C . VAL B 1 15 ? 19.766 56.156 7.488 1 36.94 15 VAL B C 1
ATOM 2885 O O . VAL B 1 15 ? 20.266 56.031 8.609 1 36.94 15 VAL B O 1
ATOM 2888 N N . GLY B 1 16 ? 18.672 56.969 7.555 1 36 16 GLY B N 1
ATOM 2889 C CA . GLY B 1 16 ? 17.688 56.688 8.586 1 36 16 GLY B CA 1
ATOM 2890 C C . GLY B 1 16 ? 17.359 55.188 8.711 1 36 16 GLY B C 1
ATOM 2891 O O . GLY B 1 16 ? 17.156 54.531 7.703 1 36 16 GLY B O 1
ATOM 2892 N N . CYS B 1 17 ? 17.906 54.562 9.719 1 37.66 17 CYS B N 1
ATOM 2893 C CA . CYS B 1 17 ? 17.5 53.25 10.164 1 37.66 17 CYS B CA 1
ATOM 2894 C C . CYS B 1 17 ? 15.977 53.094 10.18 1 37.66 17 CYS B C 1
ATOM 2896 O O . CYS B 1 17 ? 15.297 53.75 10.984 1 37.66 17 CYS B O 1
ATOM 2898 N N . SER B 1 18 ? 15.328 53.062 8.992 1 36.44 18 SER B N 1
ATOM 2899 C CA . SER B 1 18 ? 13.914 52.688 8.992 1 36.44 18 SER B CA 1
ATOM 2900 C C . SER B 1 18 ? 13.617 51.594 10.016 1 36.44 18 SER B C 1
ATOM 2902 O O . SER B 1 18 ? 14.289 50.562 10.031 1 36.44 18 SER B O 1
ATOM 2904 N N . LYS B 1 19 ? 13.18 51.969 11.219 1 39.59 19 LYS B N 1
ATOM 2905 C CA . LYS B 1 19 ? 12.602 50.969 12.141 1 39.59 19 LYS B CA 1
ATOM 2906 C C . LYS B 1 19 ? 11.781 49.938 11.391 1 39.59 19 LYS B C 1
ATOM 2908 O O . LYS B 1 19 ? 11.016 50.281 10.484 1 39.59 19 LYS B O 1
ATOM 2913 N N . PRO B 1 20 ? 12.281 48.719 11.352 1 38.62 20 PRO B N 1
ATOM 2914 C CA . PRO B 1 20 ? 11.398 47.75 10.727 1 38.62 20 PRO B CA 1
ATOM 2915 C C . PRO B 1 20 ? 9.93 47.938 11.125 1 38.62 20 PRO B C 1
ATOM 2917 O O . PRO B 1 20 ? 9.641 48.375 12.234 1 38.62 20 PRO B O 1
ATOM 2920 N N . LEU B 1 21 ? 9.094 48.344 10.266 1 38.16 21 LEU B N 1
ATOM 2921 C CA . LEU B 1 21 ? 7.648 48.344 10.445 1 38.16 21 LEU B CA 1
ATOM 2922 C C . LEU B 1 21 ? 7.223 47.188 11.352 1 38.16 21 LEU B C 1
ATOM 2924 O O . LEU B 1 21 ? 7.43 46.031 11.016 1 38.16 21 LEU B O 1
ATOM 2928 N N . LYS B 1 22 ? 7.207 47.375 12.633 1 40.59 22 LYS B N 1
ATOM 2929 C CA . LYS B 1 22 ? 6.477 46.438 13.492 1 40.59 22 LYS B CA 1
ATOM 2930 C C . LYS B 1 22 ? 5.109 46.125 12.906 1 40.59 22 LYS B C 1
ATOM 2932 O O . LYS B 1 22 ? 4.281 47 12.695 1 40.59 22 LYS B O 1
ATOM 2937 N N . LEU B 1 23 ? 4.93 45.156 12.016 1 40.78 23 LEU B N 1
ATOM 2938 C CA . LEU B 1 23 ? 3.6 44.688 11.648 1 40.78 23 LEU B CA 1
ATOM 2939 C C . LEU B 1 23 ? 2.662 44.75 12.852 1 40.78 23 LEU B C 1
ATOM 2941 O O . LEU B 1 23 ? 2.91 44.062 13.859 1 40.78 23 LEU B O 1
ATOM 2945 N N . GLN B 1 24 ? 1.98 45.781 13.141 1 39.31 24 GLN B N 1
ATOM 2946 C CA . GLN B 1 24 ? 0.907 45.875 14.125 1 39.31 24 GLN B CA 1
ATOM 2947 C C . GLN B 1 24 ? -0.147 44.812 13.906 1 39.31 24 GLN B C 1
ATOM 2949 O O . GLN B 1 24 ? -0.938 44.875 12.969 1 39.31 24 GLN B O 1
ATOM 2954 N N . TYR B 1 25 ? 0.142 43.5 14.094 1 45.94 25 TYR B N 1
ATOM 2955 C CA . TYR B 1 25 ? -0.902 42.469 14.023 1 45.94 25 TYR B CA 1
ATOM 2956 C C . TYR B 1 25 ? -2.115 42.875 14.852 1 45.94 25 TYR B C 1
ATOM 2958 O O . TYR B 1 25 ? -1.971 43.469 15.93 1 45.94 25 TYR B O 1
ATOM 2966 N N . SER B 1 26 ? -3.168 43.375 14.32 1 50.28 26 SER B N 1
ATOM 2967 C CA . SER B 1 26 ? -4.387 43.406 15.125 1 50.28 26 SER B CA 1
ATOM 2968 C C . SER B 1 26 ? -4.391 42.312 16.188 1 50.28 26 SER B C 1
ATOM 2970 O O . SER B 1 26 ? -3.752 41.281 16.016 1 50.28 26 SER B O 1
ATOM 2972 N N . ALA B 1 27 ? -4.703 42.5 17.484 1 59.19 27 ALA B N 1
ATOM 2973 C CA . ALA B 1 27 ? -4.488 41.75 18.719 1 59.19 27 ALA B CA 1
ATOM 2974 C C . ALA B 1 27 ? -5.215 40.406 18.672 1 59.19 27 ALA B C 1
ATOM 2976 O O . ALA B 1 27 ? -6.34 40.281 19.172 1 59.19 27 ALA B O 1
ATOM 2977 N N . LEU B 1 28 ? -5.102 39.5 17.594 1 75.69 28 LEU B N 1
ATOM 2978 C CA . LEU B 1 28 ? -5.633 38.156 17.75 1 75.69 28 LEU B CA 1
ATOM 2979 C C . LEU B 1 28 ? -4.965 37.438 18.922 1 75.69 28 LEU B C 1
ATOM 2981 O O . LEU B 1 28 ? -3.736 37.344 18.984 1 75.69 28 LEU B O 1
ATOM 2985 N N . HIS B 1 29 ? -5.75 37.312 19.938 1 88 29 HIS B N 1
ATOM 2986 C CA . HIS B 1 29 ? -5.293 36.625 21.141 1 88 29 HIS B CA 1
ATOM 2987 C C . HIS B 1 29 ? -6.062 35.344 21.359 1 88 29 HIS B C 1
ATOM 2989 O O . HIS B 1 29 ? -7.281 35.281 21.172 1 88 29 HIS B O 1
ATOM 2995 N N . PHE B 1 30 ? -5.359 34.25 21.531 1 96.12 30 PHE B N 1
ATOM 2996 C CA . PHE B 1 30 ? -5.949 32.938 21.844 1 96.12 30 PHE B CA 1
ATOM 2997 C C . PHE B 1 30 ? -5.566 32.5 23.25 1 96.12 30 PHE B C 1
ATOM 2999 O O . PHE B 1 30 ? -4.426 32.688 23.672 1 96.12 30 PHE B O 1
ATOM 3006 N N . ALA B 1 31 ? -6.539 32.094 24 1 96.88 31 ALA B N 1
ATOM 3007 C CA . ALA B 1 31 ? -6.297 31.469 25.297 1 96.88 31 ALA B CA 1
ATOM 3008 C C . ALA B 1 31 ? -6.262 29.953 25.172 1 96.88 31 ALA B C 1
ATOM 3010 O O . ALA B 1 31 ? -7.266 29.328 24.828 1 96.88 31 ALA B O 1
ATOM 3011 N N . ASP B 1 32 ? -5.188 29.312 25.547 1 97.19 32 ASP B N 1
ATOM 3012 C CA . ASP B 1 32 ? -5.035 27.859 25.406 1 97.19 32 ASP B CA 1
ATOM 3013 C C . ASP B 1 32 ? -5.781 27.125 26.516 1 97.19 32 ASP B C 1
ATOM 3015 O O . ASP B 1 32 ? -5.555 27.391 27.703 1 97.19 32 ASP B O 1
ATOM 3019 N N . GLU B 1 33 ? -6.617 26.312 26.172 1 98.25 33 GLU B N 1
ATOM 3020 C CA . GLU B 1 33 ? -7.254 25.391 27.109 1 98.25 33 GLU B CA 1
ATOM 3021 C C . GLU B 1 33 ? -6.402 24.141 27.328 1 98.25 33 GLU B C 1
ATOM 3023 O O . GLU B 1 33 ? -6.227 23.688 28.469 1 98.25 33 GLU B O 1
ATOM 3028 N N . VAL B 1 34 ? -5.953 23.547 26.266 1 98.5 34 VAL B N 1
ATOM 3029 C CA . VAL B 1 34 ? -5.027 22.422 26.25 1 98.5 34 VAL B CA 1
ATOM 3030 C C . VAL B 1 34 ? -3.852 22.734 25.328 1 98.5 34 VAL B C 1
ATOM 3032 O O . VAL B 1 34 ? -4.035 23.297 24.234 1 98.5 34 VAL B O 1
ATOM 3035 N N . ARG B 1 35 ? -2.623 22.453 25.781 1 98.75 35 ARG B N 1
ATOM 3036 C CA . ARG B 1 35 ? -1.42 22.641 24.984 1 98.75 35 ARG B CA 1
ATOM 3037 C C . ARG B 1 35 ? -0.376 21.578 25.297 1 98.75 35 ARG B C 1
ATOM 3039 O O . ARG B 1 35 ? 0.133 21.5 26.422 1 98.75 35 ARG B O 1
ATOM 3046 N N . LEU B 1 36 ? -0.114 20.828 24.328 1 98.81 36 LEU B N 1
ATOM 3047 C CA . LEU B 1 36 ? 0.892 19.781 24.5 1 98.81 36 LEU B CA 1
ATOM 3048 C C . LEU B 1 36 ? 2.291 20.328 24.234 1 98.81 36 LEU B C 1
ATOM 3050 O O . LEU B 1 36 ? 2.455 21.312 23.516 1 98.81 36 LEU B O 1
ATOM 3054 N N . ARG B 1 37 ? 3.271 19.672 24.828 1 98.12 37 ARG B N 1
ATOM 3055 C CA . ARG B 1 37 ? 4.66 20.016 24.531 1 98.12 37 ARG B CA 1
ATOM 3056 C C . ARG B 1 37 ? 5.059 19.562 23.141 1 98.12 37 ARG B C 1
ATOM 3058 O O . ARG B 1 37 ? 4.555 18.547 22.641 1 98.12 37 ARG B O 1
ATOM 3065 N N . THR B 1 38 ? 5.887 20.312 22.5 1 98.38 38 THR B N 1
ATOM 3066 C CA . THR B 1 38 ? 6.336 19.953 21.156 1 98.38 38 THR B CA 1
ATOM 3067 C C . THR B 1 38 ? 7.844 20.141 21.031 1 98.38 38 THR B C 1
ATOM 3069 O O . THR B 1 38 ? 8.445 20.922 21.766 1 98.38 38 THR B O 1
ATOM 3072 N N . THR B 1 39 ? 8.484 19.375 20.188 1 97.62 39 THR B N 1
ATOM 3073 C CA . THR B 1 39 ? 9.812 19.734 19.703 1 97.62 39 THR B CA 1
ATOM 3074 C C . THR B 1 39 ? 9.766 21.016 18.875 1 97.62 39 THR B C 1
ATOM 3076 O O . THR B 1 39 ? 8.68 21.5 18.547 1 97.62 39 THR B O 1
ATOM 3079 N N . PRO B 1 40 ? 10.898 21.609 18.562 1 96.62 40 PRO B N 1
ATOM 3080 C CA . PRO B 1 40 ? 10.906 22.875 17.828 1 96.62 40 PRO B CA 1
ATOM 3081 C C . PRO B 1 40 ? 10.234 22.766 16.469 1 96.62 40 PRO B C 1
ATOM 3083 O O . PRO B 1 40 ? 10.227 21.703 15.859 1 96.62 40 PRO B O 1
ATOM 3086 N N . VAL B 1 41 ? 9.695 23.875 16.047 1 98.44 41 VAL B N 1
ATOM 3087 C CA . VAL B 1 41 ? 9.117 23.984 14.719 1 98.44 41 VAL B CA 1
ATOM 3088 C C . VAL B 1 41 ? 10.227 23.875 13.672 1 98.44 41 VAL B C 1
ATOM 3090 O O . VAL B 1 41 ? 11.234 24.562 13.742 1 98.44 41 VAL B O 1
ATOM 3093 N N . LYS B 1 42 ? 10.023 22.953 12.766 1 97.06 42 LYS B N 1
ATOM 3094 C CA . LYS B 1 42 ? 10.953 22.766 11.656 1 97.06 42 LYS B CA 1
ATOM 3095 C C . LYS B 1 42 ? 10.461 23.5 10.406 1 97.06 42 LYS B C 1
ATOM 3097 O O . LYS B 1 42 ? 9.367 24.078 10.406 1 97.06 42 LYS B O 1
ATOM 3102 N N . ASP B 1 43 ? 11.32 23.578 9.43 1 96.38 43 ASP B N 1
ATOM 3103 C CA . ASP B 1 43 ? 11.008 24.25 8.172 1 96.38 43 ASP B CA 1
ATOM 3104 C C . ASP B 1 43 ? 11.234 23.312 6.98 1 96.38 43 ASP B C 1
ATOM 3106 O O . ASP B 1 43 ? 12.375 23 6.645 1 96.38 43 ASP B O 1
ATOM 3110 N N . GLN B 1 44 ? 10.164 22.953 6.289 1 95.69 44 GLN B N 1
ATOM 3111 C CA . GLN B 1 44 ? 10.258 22.016 5.172 1 95.69 44 GLN B CA 1
ATOM 3112 C C . GLN B 1 44 ? 10.719 22.719 3.898 1 95.69 44 GLN B C 1
ATOM 3114 O O . GLN B 1 44 ? 11 22.078 2.891 1 95.69 44 GLN B O 1
ATOM 3119 N N . GLY B 1 45 ? 10.75 24.016 3.996 1 92.81 45 GLY B N 1
ATOM 3120 C CA . GLY B 1 45 ? 11.055 24.75 2.783 1 92.81 45 GLY B CA 1
ATOM 3121 C C . GLY B 1 45 ? 10 24.594 1.703 1 92.81 45 GLY B C 1
ATOM 3122 O O . GLY B 1 45 ? 8.797 24.625 1.987 1 92.81 45 GLY B O 1
ATOM 3123 N N . HIS B 1 46 ? 10.445 24.5 0.462 1 90.69 46 HIS B N 1
ATOM 3124 C CA . HIS B 1 46 ? 9.523 24.406 -0.664 1 90.69 46 HIS B CA 1
ATOM 3125 C C . HIS B 1 46 ? 9.25 22.953 -1.038 1 90.69 46 HIS B C 1
ATOM 3127 O O . HIS B 1 46 ? 8.688 22.672 -2.104 1 90.69 46 HIS B O 1
ATOM 3133 N N . SER B 1 47 ? 9.633 22.047 -0.169 1 94 47 SER B N 1
ATOM 3134 C CA . SER B 1 47 ? 9.414 20.641 -0.469 1 94 47 SER B CA 1
ATOM 3135 C C . SER B 1 47 ? 7.957 20.25 -0.262 1 94 47 SER B C 1
ATOM 3137 O O . SER B 1 47 ? 7.203 20.969 0.406 1 94 47 SER B O 1
ATOM 3139 N N . SER B 1 48 ? 7.527 19.172 -0.872 1 96.62 48 SER B N 1
ATOM 3140 C CA . SER B 1 48 ? 6.184 18.625 -0.691 1 96.62 48 SER B CA 1
ATOM 3141 C C . SER B 1 48 ? 6.145 17.641 0.465 1 96.62 48 SER B C 1
ATOM 3143 O O . SER B 1 48 ? 5.332 16.703 0.463 1 96.62 48 SER B O 1
ATOM 3145 N N . LEU B 1 49 ? 7.035 17.812 1.496 1 98.31 49 LEU B N 1
ATOM 3146 C CA . LEU B 1 49 ? 7.246 16.828 2.553 1 98.31 49 LEU B CA 1
ATOM 3147 C C . LEU B 1 49 ? 6.414 17.156 3.785 1 98.31 49 LEU B C 1
ATOM 3149 O O . LEU B 1 49 ? 6.68 16.656 4.879 1 98.31 49 LEU B O 1
ATOM 3153 N N . CYS B 1 50 ? 5.422 18.016 3.658 1 98.56 50 CYS B N 1
ATOM 3154 C CA . CYS B 1 50 ? 4.621 18.422 4.809 1 98.56 50 CYS B CA 1
ATOM 3155 C C . CYS B 1 50 ? 4.078 17.203 5.555 1 98.56 50 CYS B C 1
ATOM 3157 O O . CYS B 1 50 ? 3.99 17.219 6.781 1 98.56 50 CYS B O 1
ATOM 3159 N N . TRP B 1 51 ? 3.717 16.172 4.824 1 98.88 51 TRP B N 1
ATOM 3160 C CA . TRP B 1 51 ? 3.186 14.953 5.426 1 98.88 51 TRP B CA 1
ATOM 3161 C C . TRP B 1 51 ? 4.23 14.281 6.309 1 98.88 51 TRP B C 1
ATOM 3163 O O . TRP B 1 51 ? 3.916 13.805 7.402 1 98.88 51 TRP B O 1
ATOM 3173 N N . ALA B 1 52 ? 5.441 14.242 5.895 1 98.88 52 ALA B N 1
ATOM 3174 C CA . ALA B 1 52 ? 6.523 13.648 6.676 1 98.88 52 ALA B CA 1
ATOM 3175 C C . ALA B 1 52 ? 6.832 14.484 7.91 1 98.88 52 ALA B C 1
ATOM 3177 O O . ALA B 1 52 ? 6.973 13.953 9.016 1 98.88 52 ALA B O 1
ATOM 3178 N N . TYR B 1 53 ? 6.887 15.812 7.73 1 98.81 53 TYR B N 1
ATOM 3179 C CA . TYR B 1 53 ? 7.16 16.703 8.844 1 98.81 53 TYR B CA 1
ATOM 3180 C C . TYR B 1 53 ? 6.066 16.609 9.898 1 98.81 53 TYR B C 1
ATOM 3182 O O . TYR B 1 53 ? 6.359 16.531 11.094 1 98.81 53 TYR B O 1
ATOM 3190 N N . ALA B 1 54 ? 4.855 16.609 9.453 1 98.94 54 ALA B N 1
ATOM 3191 C CA . ALA B 1 54 ? 3.732 16.609 10.391 1 98.94 54 ALA B CA 1
ATOM 3192 C C . ALA B 1 54 ? 3.672 15.305 11.172 1 98.94 54 ALA B C 1
ATOM 3194 O O . ALA B 1 54 ? 3.49 15.312 12.391 1 98.94 54 ALA B O 1
ATOM 3195 N N . MET B 1 55 ? 3.797 14.18 10.484 1 98.94 55 MET B N 1
ATOM 3196 C CA . MET B 1 55 ? 3.68 12.898 11.164 1 98.94 55 MET B CA 1
ATOM 3197 C C . MET B 1 55 ? 4.855 12.672 12.109 1 98.94 55 MET B C 1
ATOM 3199 O O . MET B 1 55 ? 4.688 12.141 13.203 1 98.94 55 MET B O 1
ATOM 3203 N N . LEU B 1 56 ? 6.07 13.055 11.68 1 98.94 56 LEU B N 1
ATOM 3204 C CA . LEU B 1 56 ? 7.215 12.961 12.586 1 98.94 56 LEU B CA 1
ATOM 3205 C C . LEU B 1 56 ? 7.016 13.844 13.812 1 98.94 56 LEU B C 1
ATOM 3207 O O . LEU B 1 56 ? 7.328 13.43 14.93 1 98.94 56 LEU B O 1
ATOM 3211 N N . ALA B 1 57 ? 6.527 15.062 13.586 1 98.88 57 ALA B N 1
ATOM 3212 C CA . ALA B 1 57 ? 6.234 15.945 14.711 1 98.88 57 ALA B CA 1
ATOM 3213 C C . ALA B 1 57 ? 5.25 15.289 15.68 1 98.88 57 ALA B C 1
ATOM 3215 O O . ALA B 1 57 ? 5.406 15.391 16.891 1 98.88 57 ALA B O 1
ATOM 3216 N N . THR B 1 58 ? 4.273 14.633 15.156 1 98.94 58 THR B N 1
ATOM 3217 C CA . THR B 1 58 ? 3.268 13.945 15.961 1 98.94 58 THR B CA 1
ATOM 3218 C C . THR B 1 58 ? 3.904 12.844 16.797 1 98.94 58 THR B C 1
ATOM 3220 O O . THR B 1 58 ? 3.645 12.75 18 1 98.94 58 THR B O 1
ATOM 3223 N N . ILE B 1 59 ? 4.773 12.07 16.188 1 98.81 59 ILE B N 1
ATOM 3224 C CA . ILE B 1 59 ? 5.484 11 16.891 1 98.81 59 ILE B CA 1
ATOM 3225 C C . ILE B 1 59 ? 6.379 11.602 17.969 1 98.81 59 ILE B C 1
ATOM 3227 O O . ILE B 1 59 ? 6.434 11.094 19.094 1 98.81 59 ILE B O 1
ATOM 3231 N N . GLU B 1 60 ? 7.062 12.672 17.656 1 98.75 60 GLU B N 1
ATOM 3232 C CA . GLU B 1 60 ? 7.941 13.344 18.609 1 98.75 60 GLU B CA 1
ATOM 3233 C C . GLU B 1 60 ? 7.16 13.836 19.828 1 98.75 60 GLU B C 1
ATOM 3235 O O . GLU B 1 60 ? 7.59 13.641 20.969 1 98.75 60 GLU B O 1
ATOM 3240 N N . THR B 1 61 ? 6.047 14.461 19.562 1 98.81 61 THR B N 1
ATOM 3241 C CA . THR B 1 61 ? 5.227 14.977 20.656 1 98.81 61 THR B CA 1
ATOM 3242 C C . THR B 1 61 ? 4.703 13.844 21.516 1 98.81 61 THR B C 1
ATOM 3244 O O . THR B 1 61 ? 4.664 13.961 22.75 1 98.81 61 THR B O 1
ATOM 3247 N N . GLU B 1 62 ? 4.285 12.727 20.891 1 98.31 62 GLU B N 1
ATOM 3248 C CA . GLU B 1 62 ? 3.861 11.555 21.656 1 98.31 62 GLU B CA 1
ATOM 3249 C C . GLU B 1 62 ? 4.934 11.133 22.656 1 98.31 62 GLU B C 1
ATOM 3251 O O . GLU B 1 62 ? 4.637 10.859 23.828 1 98.31 62 GLU B O 1
ATOM 3256 N N . HIS B 1 63 ? 6.125 11.148 22.219 1 98 63 HIS B N 1
ATOM 3257 C CA . HIS B 1 63 ? 7.238 10.742 23.078 1 98 63 HIS B CA 1
ATOM 3258 C C . HIS B 1 63 ? 7.512 11.789 24.156 1 98 63 HIS B C 1
ATOM 3260 O O . HIS B 1 63 ? 7.746 11.445 25.312 1 98 63 HIS B O 1
ATOM 3266 N N . LEU B 1 64 ? 7.488 13 23.766 1 97.94 64 LEU B N 1
ATOM 3267 C CA . LEU B 1 64 ? 7.703 14.07 24.734 1 97.94 64 LEU B CA 1
ATOM 3268 C C . LEU B 1 64 ? 6.684 13.992 25.859 1 97.94 64 LEU B C 1
ATOM 3270 O O . LEU B 1 64 ? 7.035 14.164 27.031 1 97.94 64 LEU B O 1
ATOM 3274 N N . MET B 1 65 ? 5.469 13.711 25.531 1 97.88 65 MET B N 1
ATOM 3275 C CA . MET B 1 65 ? 4.395 13.625 26.516 1 97.88 65 MET B CA 1
ATOM 3276 C C . MET B 1 65 ? 4.586 12.422 27.422 1 97.88 65 MET B C 1
ATOM 3278 O O . MET B 1 65 ? 4.078 12.406 28.547 1 97.88 65 MET B O 1
ATOM 3282 N N . GLN B 1 66 ? 5.367 11.453 27 1 95.62 66 GLN B N 1
ATOM 3283 C CA . GLN B 1 66 ? 5.652 10.266 27.797 1 95.62 66 GLN B CA 1
ATOM 3284 C C . GLN B 1 66 ? 6.941 10.43 28.594 1 95.62 66 GLN B C 1
ATOM 3286 O O . GLN B 1 66 ? 7.344 9.531 29.328 1 95.62 66 GLN B O 1
ATOM 3291 N N . GLY B 1 67 ? 7.582 11.508 28.359 1 95.06 67 GLY B N 1
ATOM 3292 C CA . GLY B 1 67 ? 8.773 11.789 29.141 1 95.06 67 GLY B CA 1
ATOM 3293 C C . GLY B 1 67 ? 10.062 11.484 28.391 1 95.06 67 GLY B C 1
ATOM 3294 O O . GLY B 1 67 ? 11.141 11.492 28.984 1 95.06 67 GLY B O 1
ATOM 3295 N N . ASP B 1 68 ? 9.859 11.125 27.141 1 91.12 68 ASP B N 1
ATOM 3296 C CA . ASP B 1 68 ? 10.992 10.867 26.266 1 91.12 68 ASP B CA 1
ATOM 3297 C C . ASP B 1 68 ? 11.109 11.945 25.188 1 91.12 68 ASP B C 1
ATOM 3299 O O . ASP B 1 68 ? 10.141 12.656 24.906 1 91.12 68 ASP B O 1
ATOM 3303 N N . SER B 1 69 ? 12.383 12.195 24.797 1 91.44 69 SER B N 1
ATOM 3304 C CA . SER B 1 69 ? 12.57 13.219 23.781 1 91.44 69 SER B CA 1
ATOM 3305 C C . SER B 1 69 ? 13.328 12.672 22.578 1 91.44 69 SER B C 1
ATOM 3307 O O . SER B 1 69 ? 14.461 12.203 22.703 1 91.44 69 SER B O 1
ATOM 3309 N N . VAL B 1 70 ? 12.633 12.672 21.484 1 94.94 70 VAL B N 1
ATOM 3310 C CA . VAL B 1 70 ? 13.258 12.297 20.219 1 94.94 70 VAL B CA 1
ATOM 3311 C C . VAL B 1 70 ? 13 13.383 19.172 1 94.94 70 VAL B C 1
ATOM 3313 O O . VAL B 1 70 ? 11.945 14.016 19.172 1 94.94 70 VAL B O 1
ATOM 3316 N N . ASN B 1 71 ? 13.984 13.695 18.422 1 96.94 71 ASN B N 1
ATOM 3317 C CA . ASN B 1 71 ? 13.945 14.602 17.281 1 96.94 71 ASN B CA 1
ATOM 3318 C C . ASN B 1 71 ? 14.336 13.898 15.984 1 96.94 71 ASN B C 1
ATOM 3320 O O . ASN B 1 71 ? 15.5 13.516 15.812 1 96.94 71 ASN B O 1
ATOM 3324 N N . LEU B 1 72 ? 13.375 13.75 15.094 1 98.31 72 LEU B N 1
ATOM 3325 C CA . LEU B 1 72 ? 13.523 12.789 14.016 1 98.31 72 LEU B CA 1
ATOM 3326 C C . LEU B 1 72 ? 13.797 13.492 12.688 1 98.31 72 LEU B C 1
ATOM 3328 O O . LEU B 1 72 ? 13.406 14.648 12.508 1 98.31 72 LEU B O 1
ATOM 3332 N N . SER B 1 73 ? 14.375 12.836 11.75 1 98.25 73 SER B N 1
ATOM 3333 C CA . SER B 1 73 ? 14.898 13.43 10.523 1 98.25 73 SER B CA 1
ATOM 3334 C C . SER B 1 73 ? 13.93 13.25 9.359 1 98.25 73 SER B C 1
ATOM 3336 O O . SER B 1 73 ? 13.844 12.164 8.781 1 98.25 73 SER B O 1
ATOM 3338 N N . PRO B 1 74 ? 13.273 14.305 8.922 1 98.25 74 PRO B N 1
ATOM 3339 C CA . PRO B 1 74 ? 12.484 14.188 7.691 1 98.25 74 PRO B CA 1
ATOM 3340 C C . PRO B 1 74 ? 13.352 13.938 6.457 1 98.25 74 PRO B C 1
ATOM 3342 O O . PRO B 1 74 ? 12.914 13.289 5.512 1 98.25 74 PRO B O 1
ATOM 3345 N N . ASP B 1 75 ? 14.633 14.375 6.488 1 98.25 75 ASP B N 1
ATOM 3346 C CA . ASP B 1 75 ? 15.531 14.219 5.352 1 98.25 75 ASP B CA 1
ATOM 3347 C C . ASP B 1 75 ? 15.891 12.742 5.137 1 98.25 75 ASP B C 1
ATOM 3349 O O . ASP B 1 75 ? 16.078 12.312 4 1 98.25 75 ASP B O 1
ATOM 3353 N N . TYR B 1 76 ? 16.062 12.055 6.234 1 98.31 76 TYR B N 1
ATOM 3354 C CA . TYR B 1 76 ? 16.312 10.633 6.086 1 98.31 76 TYR B CA 1
ATOM 3355 C C . TYR B 1 76 ? 15.156 9.945 5.363 1 98.31 76 TYR B C 1
ATOM 3357 O O . TYR B 1 76 ? 15.375 9.148 4.449 1 98.31 76 TYR B O 1
ATOM 3365 N N . VAL B 1 77 ? 13.898 10.25 5.77 1 98.56 77 VAL B N 1
ATOM 3366 C CA . VAL B 1 77 ? 12.711 9.688 5.145 1 98.56 77 VAL B CA 1
ATOM 3367 C C . VAL B 1 77 ? 12.68 10.055 3.664 1 98.56 77 VAL B C 1
ATOM 3369 O O . VAL B 1 77 ? 12.445 9.195 2.809 1 98.56 77 VAL B O 1
ATOM 3372 N N . ALA B 1 78 ? 12.945 11.289 3.385 1 98.38 78 ALA B N 1
ATOM 3373 C CA . ALA B 1 78 ? 12.953 11.75 2.002 1 98.38 78 ALA B CA 1
ATOM 3374 C C . ALA B 1 78 ? 13.992 10.992 1.175 1 98.38 78 ALA B C 1
ATOM 3376 O O . ALA B 1 78 ? 13.703 10.562 0.056 1 98.38 78 ALA B O 1
ATOM 3377 N N . ARG B 1 79 ? 15.188 10.859 1.728 1 98.06 79 ARG B N 1
ATOM 3378 C CA . ARG B 1 79 ? 16.281 10.18 1.044 1 98.06 79 ARG B CA 1
ATOM 3379 C C . ARG B 1 79 ? 15.898 8.75 0.686 1 98.06 79 ARG B C 1
ATOM 3381 O O . ARG B 1 79 ? 16.094 8.312 -0.45 1 98.06 79 ARG B O 1
ATOM 3388 N N . MET B 1 80 ? 15.367 8.109 1.66 1 98.12 80 MET B N 1
ATOM 3389 C CA . MET B 1 80 ? 14.992 6.715 1.454 1 98.12 80 MET B CA 1
ATOM 3390 C C . MET B 1 80 ? 13.836 6.602 0.471 1 98.12 80 MET B C 1
ATOM 3392 O O . MET B 1 80 ? 13.82 5.707 -0.376 1 98.12 80 MET B O 1
ATOM 3396 N N . TYR B 1 81 ? 12.859 7.473 0.567 1 98.69 81 TYR B N 1
ATOM 3397 C CA . TYR B 1 81 ? 11.703 7.488 -0.318 1 98.69 81 TYR B CA 1
ATOM 3398 C C . TYR B 1 81 ? 12.117 7.742 -1.761 1 98.69 81 TYR B C 1
ATOM 3400 O O . TYR B 1 81 ? 11.672 7.047 -2.676 1 98.69 81 TYR B O 1
ATOM 3408 N N . LEU B 1 82 ? 12.977 8.664 -1.971 1 98.31 82 LEU B N 1
ATOM 3409 C CA . LEU B 1 82 ? 13.492 9 -3.295 1 98.31 82 LEU B CA 1
ATOM 3410 C C . LEU B 1 82 ? 14.242 7.812 -3.898 1 98.31 82 LEU B C 1
ATOM 3412 O O . LEU B 1 82 ? 14.023 7.465 -5.059 1 98.31 82 LEU B O 1
ATOM 3416 N N . MET B 1 83 ? 15.102 7.207 -3.123 1 98 83 MET B N 1
ATOM 3417 C CA . MET B 1 83 ? 15.859 6.062 -3.621 1 98 83 MET B CA 1
ATOM 3418 C C . MET B 1 83 ? 14.93 4.906 -3.98 1 98 83 MET B C 1
ATOM 3420 O O . MET B 1 83 ? 15.148 4.215 -4.977 1 98 83 MET B O 1
ATOM 3424 N N . GLU B 1 84 ? 13.953 4.688 -3.178 1 97.81 84 GLU B N 1
ATOM 3425 C CA . GLU B 1 84 ? 12.961 3.654 -3.471 1 97.81 84 GLU B CA 1
ATOM 3426 C C . GLU B 1 84 ? 12.336 3.867 -4.844 1 97.81 84 GLU B C 1
ATOM 3428 O O . GLU B 1 84 ? 12.234 2.93 -5.637 1 97.81 84 GLU B O 1
ATOM 3433 N N . GLN B 1 85 ? 11.914 5.082 -5.086 1 96.88 85 GLN B N 1
ATOM 3434 C CA . GLN B 1 85 ? 11.281 5.414 -6.359 1 96.88 85 GLN B CA 1
ATOM 3435 C C . GLN B 1 85 ? 12.25 5.227 -7.52 1 96.88 85 GLN B C 1
ATOM 3437 O O . GLN B 1 85 ? 11.859 4.75 -8.594 1 96.88 85 GLN B O 1
ATOM 3442 N N . VAL B 1 86 ? 13.461 5.586 -7.312 1 96 86 VAL B N 1
ATOM 3443 C CA . VAL B 1 86 ? 14.477 5.438 -8.352 1 96 86 VAL B CA 1
ATOM 3444 C C . VAL B 1 86 ? 14.641 3.961 -8.711 1 96 86 VAL B C 1
ATOM 3446 O O . VAL B 1 86 ? 14.617 3.596 -9.883 1 96 86 VAL B O 1
ATOM 3449 N N . LYS B 1 87 ? 14.812 3.141 -7.707 1 95.62 87 LYS B N 1
ATOM 3450 C CA . LYS B 1 87 ? 14.969 1.711 -7.957 1 95.62 87 LYS B CA 1
ATOM 3451 C C . LYS B 1 87 ? 13.75 1.146 -8.68 1 95.62 87 LYS B C 1
ATOM 3453 O O . LYS B 1 87 ? 13.891 0.355 -9.617 1 95.62 87 LYS B O 1
ATOM 3458 N N . GLN B 1 88 ? 12.602 1.572 -8.234 1 95.12 88 GLN B N 1
ATOM 3459 C CA . GLN B 1 88 ? 11.367 1.132 -8.883 1 95.12 88 GLN B CA 1
ATOM 3460 C C . GLN B 1 88 ? 11.367 1.503 -10.359 1 95.12 88 GLN B C 1
ATOM 3462 O O . GLN B 1 88 ? 11.047 0.672 -11.211 1 95.12 88 GLN B O 1
ATOM 3467 N N . ARG B 1 89 ? 11.742 2.674 -10.648 1 93.25 89 ARG B N 1
ATOM 3468 C CA . ARG B 1 89 ? 11.688 3.158 -12.023 1 93.25 89 ARG B CA 1
ATOM 3469 C C . ARG B 1 89 ? 12.758 2.488 -12.883 1 93.25 89 ARG B C 1
ATOM 3471 O O . ARG B 1 89 ? 12.516 2.176 -14.047 1 93.25 89 ARG B O 1
ATOM 3478 N N . LEU B 1 90 ? 13.914 2.299 -12.352 1 92.38 90 LEU B N 1
ATOM 3479 C CA . LEU B 1 90 ? 14.992 1.651 -13.086 1 92.38 90 LEU B CA 1
ATOM 3480 C C . LEU B 1 90 ? 14.617 0.223 -13.461 1 92.38 90 LEU B C 1
ATOM 3482 O O . LEU B 1 90 ? 14.977 -0.259 -14.539 1 92.38 90 LEU B O 1
ATOM 3486 N N . LEU B 1 91 ? 13.852 -0.399 -12.609 1 93.38 91 LEU B N 1
ATOM 3487 C CA . LEU B 1 91 ? 13.617 -1.828 -12.781 1 93.38 91 LEU B CA 1
ATOM 3488 C C . LEU B 1 91 ? 12.289 -2.076 -13.5 1 93.38 91 LEU B C 1
ATOM 3490 O O . LEU B 1 91 ? 12.047 -3.176 -14 1 93.38 91 LEU B O 1
ATOM 3494 N N . THR B 1 92 ? 11.367 -1.113 -13.57 1 88.62 92 THR B N 1
ATOM 3495 C CA . THR B 1 92 ? 10.078 -1.338 -14.211 1 88.62 92 THR B CA 1
ATOM 3496 C C . THR B 1 92 ? 10.023 -0.667 -15.586 1 88.62 92 THR B C 1
ATOM 3498 O O . THR B 1 92 ? 9.078 -0.866 -16.344 1 88.62 92 THR B O 1
ATOM 3501 N N . ARG B 1 93 ? 10.906 0.292 -16.031 1 69.75 93 ARG B N 1
ATOM 3502 C CA . ARG B 1 93 ? 10.93 0.994 -17.297 1 69.75 93 ARG B CA 1
ATOM 3503 C C . ARG B 1 93 ? 10.914 0.01 -18.469 1 69.75 93 ARG B C 1
ATOM 3505 O O . ARG B 1 93 ? 10.328 0.291 -19.516 1 69.75 93 ARG B O 1
ATOM 3512 N N . SER B 1 94 ? 11.953 -0.767 -18.484 1 55.09 94 SER B N 1
ATOM 3513 C CA . SER B 1 94 ? 12.312 -1.439 -19.734 1 55.09 94 SER B CA 1
ATOM 3514 C C . SER B 1 94 ? 11.211 -2.385 -20.188 1 55.09 94 SER B C 1
ATOM 3516 O O . SER B 1 94 ? 11.203 -2.83 -21.344 1 55.09 94 SER B O 1
ATOM 3518 N N . GLY B 1 95 ? 10.32 -2.893 -19.328 1 48.16 95 GLY B N 1
ATOM 3519 C CA . GLY B 1 95 ? 9.555 -3.996 -19.875 1 48.16 95 GLY B CA 1
ATOM 3520 C C . GLY B 1 95 ? 8.445 -3.543 -20.812 1 48.16 95 GLY B C 1
ATOM 3521 O O . GLY B 1 95 ? 8.172 -2.346 -20.922 1 48.16 95 GLY B O 1
ATOM 3522 N N . ARG B 1 96 ? 7.906 -4.473 -21.703 1 43.59 96 ARG B N 1
ATOM 3523 C CA . ARG B 1 96 ? 6.875 -4.32 -22.719 1 43.59 96 ARG B CA 1
ATOM 3524 C C . ARG B 1 96 ? 5.805 -3.328 -22.266 1 43.59 96 ARG B C 1
ATOM 3526 O O . ARG B 1 96 ? 5.055 -2.803 -23.094 1 43.59 96 ARG B O 1
ATOM 3533 N N . THR B 1 97 ? 5.52 -3.275 -21 1 43.31 97 THR B N 1
ATOM 3534 C CA . THR B 1 97 ? 4.406 -2.43 -20.594 1 43.31 97 THR B CA 1
ATOM 3535 C C . THR B 1 97 ? 4.883 -1.014 -20.281 1 43.31 97 THR B C 1
ATOM 3537 O O . THR B 1 97 ? 4.434 -0.397 -19.312 1 43.31 97 THR B O 1
ATOM 3540 N N . ALA B 1 98 ? 6.008 -0.633 -20.844 1 41.22 98 ALA B N 1
ATOM 3541 C CA . ALA B 1 98 ? 6.496 0.744 -20.797 1 41.22 98 ALA B CA 1
ATOM 3542 C C . ALA B 1 98 ? 5.344 1.736 -20.938 1 41.22 98 ALA B C 1
ATOM 3544 O O . ALA B 1 98 ? 5.57 2.941 -21.062 1 41.22 98 ALA B O 1
ATOM 3545 N N . SER B 1 99 ? 4.242 1.308 -21.406 1 40 99 SER B N 1
ATOM 3546 C CA . SER B 1 99 ? 3.242 2.307 -21.75 1 40 99 SER B CA 1
ATOM 3547 C C . SER B 1 99 ? 2.99 3.273 -20.609 1 40 99 SER B C 1
ATOM 3549 O O . SER B 1 99 ? 2.959 4.488 -20.797 1 40 99 SER B O 1
ATOM 3551 N N . ALA B 1 100 ? 2.174 2.789 -19.625 1 40.28 100 ALA B N 1
ATOM 3552 C CA . ALA B 1 100 ? 1.276 3.678 -18.891 1 40.28 100 ALA B CA 1
ATOM 3553 C C . ALA B 1 100 ? 2.053 4.551 -17.906 1 40.28 100 ALA B C 1
ATOM 3555 O O . ALA B 1 100 ? 1.646 5.676 -17.609 1 40.28 100 ALA B O 1
ATOM 3556 N N . ASN B 1 101 ? 3.174 3.965 -17.172 1 42.88 101 ASN B N 1
ATOM 3557 C CA . ASN B 1 101 ? 3.656 4.719 -16.016 1 42.88 101 ASN B CA 1
ATOM 3558 C C . ASN B 1 101 ? 4.91 5.52 -16.359 1 42.88 101 ASN B C 1
ATOM 3560 O O . ASN B 1 101 ? 5.703 5.84 -15.477 1 42.88 101 ASN B O 1
ATOM 3564 N N . ASN B 1 102 ? 5.387 5.461 -17.562 1 41.81 102 ASN B N 1
ATOM 3565 C CA . ASN B 1 102 ? 6.641 6.09 -17.953 1 41.81 102 ASN B CA 1
ATOM 3566 C C . ASN B 1 102 ? 6.781 7.484 -17.344 1 41.81 102 ASN B C 1
ATOM 3568 O O . ASN B 1 102 ? 7.883 8.039 -17.297 1 41.81 102 ASN B O 1
ATOM 3572 N N . GLY B 1 103 ? 5.723 8.094 -17.266 1 47.34 103 GLY B N 1
ATOM 3573 C CA . GLY B 1 103 ? 5.918 9.484 -16.891 1 47.34 103 GLY B CA 1
ATOM 3574 C C . GLY B 1 103 ? 5.969 9.695 -15.398 1 47.34 103 GLY B C 1
ATOM 3575 O O . GLY B 1 103 ? 5.641 10.781 -14.906 1 47.34 103 GLY B O 1
ATOM 3576 N N . ALA B 1 104 ? 6.008 8.562 -14.68 1 56.56 104 ALA B N 1
ATOM 3577 C CA . ALA B 1 104 ? 5.84 8.883 -13.266 1 56.56 104 ALA B CA 1
ATOM 3578 C C . ALA B 1 104 ? 7.066 9.609 -12.719 1 56.56 104 ALA B C 1
ATOM 3580 O O . ALA B 1 104 ? 8.18 9.086 -12.789 1 56.56 104 ALA B O 1
ATOM 3581 N N . THR B 1 105 ? 7.086 10.844 -12.641 1 77.06 105 THR B N 1
ATOM 3582 C CA . THR B 1 105 ? 8.031 11.789 -12.062 1 77.06 105 THR B CA 1
ATOM 3583 C C . THR B 1 105 ? 8.32 11.445 -10.602 1 77.06 105 THR B C 1
ATOM 3585 O O . THR B 1 105 ? 7.457 10.922 -9.898 1 77.06 105 THR B O 1
ATOM 3588 N N . ILE B 1 106 ? 9.641 11.273 -10.328 1 94.38 106 ILE B N 1
ATOM 3589 C CA . ILE B 1 106 ? 10.102 11.172 -8.945 1 94.38 106 ILE B CA 1
ATOM 3590 C C . ILE B 1 106 ? 9.547 12.344 -8.133 1 94.38 106 ILE B C 1
ATOM 3592 O O . ILE B 1 106 ? 9.586 13.484 -8.586 1 94.38 106 ILE B O 1
ATOM 3596 N N . THR B 1 107 ? 8.906 12.047 -7.043 1 96.12 107 THR B N 1
ATOM 3597 C CA . THR B 1 107 ? 8.234 13.086 -6.27 1 96.12 107 THR B CA 1
ATOM 3598 C C . THR B 1 107 ? 8.484 12.891 -4.777 1 96.12 107 THR B C 1
ATOM 3600 O O . THR B 1 107 ? 8.812 11.789 -4.332 1 96.12 107 THR B O 1
ATOM 3603 N N . THR B 1 108 ? 8.344 13.93 -4.012 1 97.38 108 THR B N 1
ATOM 3604 C CA . THR B 1 108 ? 8.367 13.836 -2.557 1 97.38 108 THR B CA 1
ATOM 3605 C C . THR B 1 108 ? 6.957 13.922 -1.982 1 97.38 108 THR B C 1
ATOM 3607 O O . THR B 1 108 ? 6.773 13.891 -0.764 1 97.38 108 THR B O 1
ATOM 3610 N N . ARG B 1 109 ? 5.957 13.961 -2.824 1 97 109 ARG B N 1
ATOM 3611 C CA . ARG B 1 109 ? 4.574 14.031 -2.363 1 97 109 ARG B CA 1
ATOM 3612 C C . ARG B 1 109 ? 4.164 12.742 -1.662 1 97 109 ARG B C 1
ATOM 3614 O O . ARG B 1 109 ? 4.742 11.68 -1.915 1 97 109 ARG B O 1
ATOM 3621 N N . GLY B 1 110 ? 3.213 12.883 -0.775 1 97.5 110 GLY B N 1
ATOM 3622 C CA . GLY B 1 110 ? 2.717 11.719 -0.052 1 97.5 110 GLY B CA 1
ATOM 3623 C C . GLY B 1 110 ? 1.703 12.07 1.019 1 97.5 110 GLY B C 1
ATOM 3624 O O . GLY B 1 110 ? 1.255 13.219 1.104 1 97.5 110 GLY B O 1
ATOM 3625 N N . MET B 1 111 ? 1.321 11.07 1.744 1 98.12 111 MET B N 1
ATOM 3626 C CA . MET B 1 111 ? 0.416 11.203 2.881 1 98.12 111 MET B CA 1
ATOM 3627 C C . MET B 1 111 ? 1.08 10.719 4.164 1 98.12 111 MET B C 1
ATOM 3629 O O . MET B 1 111 ? 2.037 9.945 4.121 1 98.12 111 MET B O 1
ATOM 3633 N N . ALA B 1 112 ? 0.536 11.141 5.215 1 98.5 112 ALA B N 1
ATOM 3634 C CA . ALA B 1 112 ? 1.148 10.906 6.52 1 98.5 112 ALA B CA 1
ATOM 3635 C C . ALA B 1 112 ? 1.281 9.406 6.797 1 98.5 112 ALA B C 1
ATOM 3637 O O . ALA B 1 112 ? 2.262 8.969 7.398 1 98.5 112 ALA B O 1
ATOM 3638 N N . GLY B 1 113 ? 0.35 8.633 6.359 1 98 113 GLY B N 1
ATOM 3639 C CA . GLY B 1 113 ? 0.427 7.191 6.566 1 98 113 GLY B CA 1
ATOM 3640 C C . GLY B 1 113 ? 1.623 6.555 5.887 1 98 113 GLY B C 1
ATOM 3641 O O . GLY B 1 113 ? 2.158 5.555 6.367 1 98 113 GLY B O 1
ATOM 3642 N N . MET B 1 114 ? 2.041 7.09 4.773 1 98.5 114 MET B N 1
ATOM 3643 C CA . MET B 1 114 ? 3.197 6.582 4.043 1 98.5 114 MET B CA 1
ATOM 3644 C C . MET B 1 114 ? 4.469 6.707 4.875 1 98.5 114 MET B C 1
ATOM 3646 O O . MET B 1 114 ? 5.398 5.914 4.719 1 98.5 114 MET B O 1
ATOM 3650 N N . LEU B 1 115 ? 4.488 7.719 5.738 1 98.75 115 LEU B N 1
ATOM 3651 C CA . LEU B 1 115 ? 5.637 7.875 6.625 1 98.75 115 LEU B CA 1
ATOM 3652 C C . LEU B 1 115 ? 5.812 6.645 7.508 1 98.75 115 LEU B C 1
ATOM 3654 O O . LEU B 1 115 ? 6.93 6.148 7.676 1 98.75 115 LEU B O 1
ATOM 3658 N N . ILE B 1 116 ? 4.75 6.176 8.062 1 98.31 116 ILE B N 1
ATOM 3659 C CA . ILE B 1 116 ? 4.809 5.012 8.938 1 98.31 116 ILE B CA 1
ATOM 3660 C C . ILE B 1 116 ? 5.344 3.807 8.172 1 98.31 116 ILE B C 1
ATOM 3662 O O . ILE B 1 116 ? 6.227 3.094 8.648 1 98.31 116 ILE B O 1
ATOM 3666 N N . ASP B 1 117 ? 4.871 3.652 6.945 1 97.75 117 ASP B N 1
ATOM 3667 C CA . ASP B 1 117 ? 5.344 2.564 6.098 1 97.75 117 ASP B CA 1
ATOM 3668 C C . ASP B 1 117 ? 6.836 2.693 5.816 1 97.75 117 ASP B C 1
ATOM 3670 O O . ASP B 1 117 ? 7.582 1.715 5.922 1 97.75 117 ASP B O 1
ATOM 3674 N N . LEU B 1 118 ? 7.25 3.844 5.512 1 98.62 118 LEU B N 1
ATOM 3675 C CA . LEU B 1 118 ? 8.633 4.086 5.117 1 98.62 118 LEU B CA 1
ATOM 3676 C C . LEU B 1 118 ? 9.578 3.832 6.281 1 98.62 118 LEU B C 1
ATOM 3678 O O . LEU B 1 118 ? 10.633 3.211 6.109 1 98.62 118 LEU B O 1
ATOM 3682 N N . ILE B 1 119 ? 9.227 4.285 7.488 1 98.31 119 ILE B N 1
ATOM 3683 C CA . ILE B 1 119 ? 10.18 4.121 8.578 1 98.31 119 ILE B CA 1
ATOM 3684 C C . ILE B 1 119 ? 10.188 2.666 9.039 1 98.31 119 ILE B C 1
ATOM 3686 O O . ILE B 1 119 ? 11.188 2.184 9.578 1 98.31 119 ILE B O 1
ATOM 3690 N N . GLN B 1 120 ? 9.07 1.963 8.82 1 96.94 120 GLN B N 1
ATOM 3691 C CA . GLN B 1 120 ? 9.086 0.536 9.125 1 96.94 120 GLN B CA 1
ATOM 3692 C C . GLN B 1 120 ? 9.984 -0.222 8.156 1 96.94 120 GLN B C 1
ATOM 3694 O O . GLN B 1 120 ? 10.633 -1.199 8.539 1 96.94 120 GLN B O 1
ATOM 3699 N N . THR B 1 121 ? 10.023 0.241 6.973 1 97.31 121 THR B N 1
ATOM 3700 C CA . THR B 1 121 ? 10.812 -0.427 5.941 1 97.31 121 THR B CA 1
ATOM 3701 C C . THR B 1 121 ? 12.281 -0.033 6.043 1 97.31 121 THR B C 1
ATOM 3703 O O . THR B 1 121 ? 13.164 -0.896 6.051 1 97.31 121 THR B O 1
ATOM 3706 N N . TYR B 1 122 ? 12.57 1.273 6.211 1 97.62 122 TYR B N 1
ATOM 3707 C CA . TYR B 1 122 ? 13.938 1.753 6.012 1 97.62 122 TYR B CA 1
ATOM 3708 C C . TYR B 1 122 ? 14.531 2.268 7.316 1 97.62 122 TYR B C 1
ATOM 3710 O O . TYR B 1 122 ? 15.727 2.553 7.391 1 97.62 122 TYR B O 1
ATOM 3718 N N . GLY B 1 123 ? 13.703 2.438 8.328 1 97.38 123 GLY B N 1
ATOM 3719 C CA . GLY B 1 123 ? 14.164 3 9.586 1 97.38 123 GLY B CA 1
ATOM 3720 C C . GLY B 1 123 ? 14.07 4.512 9.633 1 97.38 123 GLY B C 1
ATOM 3721 O O . GLY B 1 123 ? 13.359 5.121 8.828 1 97.38 123 GLY B O 1
ATOM 3722 N N . ILE B 1 124 ? 14.742 5.027 10.656 1 98.12 124 ILE B N 1
ATOM 3723 C CA . ILE B 1 124 ? 14.734 6.473 10.852 1 98.12 124 ILE B CA 1
ATOM 3724 C C . ILE B 1 124 ? 15.992 6.891 11.609 1 98.12 124 ILE B C 1
ATOM 3726 O O . ILE B 1 124 ? 16.625 6.07 12.273 1 98.12 124 ILE B O 1
ATOM 3730 N N . HIS B 1 125 ? 16.391 8.094 11.398 1 97.81 125 HIS B N 1
ATOM 3731 C CA . HIS B 1 125 ? 17.5 8.695 12.133 1 97.81 125 HIS B CA 1
ATOM 3732 C C . HIS B 1 125 ? 17.047 9.922 12.914 1 97.81 125 HIS B C 1
ATOM 3734 O O . HIS B 1 125 ? 15.945 10.422 12.703 1 97.81 125 HIS B O 1
ATOM 3740 N N . ARG B 1 126 ? 17.906 10.336 13.789 1 96.25 126 ARG B N 1
ATOM 3741 C CA . ARG B 1 126 ? 17.688 11.586 14.508 1 96.25 126 ARG B CA 1
ATOM 3742 C C . ARG B 1 126 ? 17.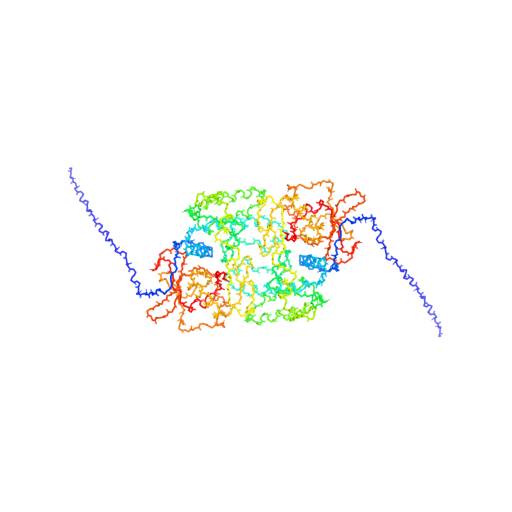969 12.789 13.609 1 96.25 126 ARG B C 1
ATOM 3744 O O . ARG B 1 126 ? 18.828 12.727 12.727 1 96.25 126 ARG B O 1
ATOM 3751 N N . PHE B 1 127 ? 17.297 13.797 13.938 1 96.25 127 PHE B N 1
ATOM 3752 C CA . PHE B 1 127 ? 17.438 15.031 13.172 1 96.25 127 PHE B CA 1
ATOM 3753 C C . PHE B 1 127 ? 18.875 15.539 13.219 1 96.25 127 PHE B C 1
ATOM 3755 O O . PHE B 1 127 ? 19.406 15.992 12.211 1 96.25 127 PHE B O 1
ATOM 3762 N N . ASP B 1 128 ? 19.531 15.445 14.336 1 93.19 128 ASP B N 1
ATOM 3763 C CA . ASP B 1 128 ? 20.875 15.969 14.516 1 93.19 128 ASP B CA 1
ATOM 3764 C C . ASP B 1 128 ? 21.906 15.125 13.773 1 93.19 128 ASP B C 1
ATOM 3766 O O . ASP B 1 128 ? 22.969 15.617 13.391 1 93.19 128 ASP B O 1
ATOM 3770 N N . ALA B 1 129 ? 21.578 13.875 13.594 1 94.19 129 ALA B N 1
ATOM 3771 C CA . ALA B 1 129 ? 22.5 12.945 12.945 1 94.19 129 ALA B CA 1
ATOM 3772 C C . ALA B 1 129 ? 22.391 13.039 11.43 1 94.19 129 ALA B C 1
ATOM 3774 O O . ALA B 1 129 ? 23.359 12.789 10.711 1 94.19 129 ALA B O 1
ATOM 3775 N N . TYR B 1 130 ? 21.234 13.406 10.938 1 96.19 130 TYR B N 1
ATOM 3776 C CA . TYR B 1 130 ? 21.016 13.453 9.492 1 96.19 130 TYR B CA 1
ATOM 3777 C C . TYR B 1 130 ? 20.047 14.57 9.117 1 96.19 130 TYR B C 1
ATOM 3779 O O . TYR B 1 130 ? 18.828 14.445 9.312 1 96.19 130 TYR B O 1
ATOM 3787 N N . HIS B 1 131 ? 20.562 15.578 8.531 1 93.5 131 HIS B N 1
ATOM 3788 C CA . HIS B 1 131 ? 19.781 16.734 8.094 1 93.5 131 HIS B CA 1
ATOM 3789 C C . HIS B 1 131 ? 20.469 17.453 6.926 1 93.5 131 HIS B C 1
ATOM 3791 O O . HIS B 1 131 ? 21.688 17.578 6.906 1 93.5 131 HIS B O 1
ATOM 3797 N N . LYS B 1 132 ? 19.609 17.766 6.004 1 90.25 132 LYS B N 1
ATOM 3798 C CA . LYS B 1 132 ? 20.125 18.516 4.859 1 90.25 132 LYS B CA 1
ATOM 3799 C C . LYS B 1 132 ? 20.516 19.922 5.258 1 90.25 132 LYS B C 1
ATOM 3801 O O . LYS B 1 132 ? 19.703 20.656 5.84 1 90.25 132 LYS B O 1
ATOM 3806 N N . ARG B 1 133 ? 21.75 20.359 5.125 1 78.81 133 ARG B N 1
ATOM 3807 C CA . ARG B 1 133 ? 22.234 21.641 5.609 1 78.81 133 ARG B CA 1
ATOM 3808 C C . ARG B 1 133 ? 22.234 22.688 4.496 1 78.81 133 ARG B C 1
ATOM 3810 O O . ARG B 1 133 ? 21.938 23.859 4.734 1 78.81 133 ARG B O 1
ATOM 3817 N N . SER B 1 134 ? 22.609 22.344 3.316 1 77.81 134 SER B N 1
ATOM 3818 C CA . SER B 1 134 ? 22.688 23.281 2.203 1 77.81 134 SER B CA 1
ATOM 3819 C C . SER B 1 134 ? 22.438 22.594 0.871 1 77.81 134 SER B C 1
ATOM 3821 O O . SER B 1 134 ? 22.219 21.375 0.831 1 77.81 134 SER B O 1
ATOM 3823 N N . GLY B 1 135 ? 22.125 23.484 -0.037 1 78.12 135 GLY B N 1
ATOM 3824 C CA . GLY B 1 135 ? 22.031 22.938 -1.379 1 78.12 135 GLY B CA 1
ATOM 3825 C C . GLY B 1 135 ? 20.672 23.156 -2.025 1 78.12 135 GLY B C 1
ATOM 3826 O O . GLY B 1 135 ? 19.922 24.047 -1.624 1 78.12 135 GLY B O 1
ATOM 3827 N N . ALA B 1 136 ? 20.453 22.375 -3.01 1 82.62 136 ALA B N 1
ATOM 3828 C CA . ALA B 1 136 ? 19.25 22.516 -3.844 1 82.62 136 ALA B CA 1
ATOM 3829 C C . ALA B 1 136 ? 18 22.062 -3.1 1 82.62 136 ALA B C 1
ATOM 3831 O O . ALA B 1 136 ? 18.078 21.203 -2.227 1 82.62 136 ALA B O 1
ATOM 3832 N N . GLY B 1 137 ? 16.953 22.688 -3.379 1 92.75 137 GLY B N 1
ATOM 3833 C CA . GLY B 1 137 ? 15.664 22.234 -2.861 1 92.75 137 GLY B CA 1
ATOM 3834 C C . GLY B 1 137 ? 15.258 20.859 -3.363 1 92.75 137 GLY B C 1
ATOM 3835 O O . GLY B 1 137 ? 15.828 20.359 -4.332 1 92.75 137 GLY B O 1
ATOM 3836 N N . TYR B 1 138 ? 14.398 20.281 -2.686 1 96.06 138 TYR B N 1
ATOM 3837 C CA . TYR B 1 138 ? 13.984 18.938 -3.049 1 96.06 138 TYR B CA 1
ATOM 3838 C C . TYR B 1 138 ? 13.328 18.906 -4.426 1 96.06 138 TYR B C 1
ATOM 3840 O O . TYR B 1 138 ? 13.328 17.875 -5.105 1 96.06 138 TYR B O 1
ATOM 3848 N N . ASP B 1 139 ? 12.766 20.031 -4.867 1 93.19 139 ASP B N 1
ATOM 3849 C CA . ASP B 1 139 ? 12.211 20.094 -6.215 1 93.19 139 ASP B CA 1
ATOM 3850 C C . ASP B 1 139 ? 13.297 19.875 -7.266 1 93.19 139 ASP B C 1
ATOM 3852 O O . ASP B 1 139 ? 13.078 19.203 -8.266 1 93.19 139 ASP B O 1
ATOM 3856 N N . VAL B 1 140 ? 14.43 20.469 -7.031 1 95.12 140 VAL B N 1
ATOM 3857 C CA . VAL B 1 140 ? 15.562 20.328 -7.934 1 95.12 140 VAL B CA 1
ATOM 3858 C C . VAL B 1 140 ? 16.094 18.906 -7.875 1 95.12 140 VAL B C 1
ATOM 3860 O O . VAL B 1 140 ? 16.406 18.312 -8.906 1 95.12 140 VAL B O 1
ATOM 3863 N N . ILE B 1 141 ? 16.172 18.359 -6.676 1 96.25 141 ILE B N 1
ATOM 3864 C CA . ILE B 1 141 ? 16.641 16.984 -6.508 1 96.25 141 ILE B CA 1
ATOM 3865 C C . ILE B 1 141 ? 15.719 16.031 -7.254 1 96.25 141 ILE B C 1
ATOM 3867 O O . ILE B 1 141 ? 16.188 15.117 -7.949 1 96.25 141 ILE B O 1
ATOM 3871 N N . GLU B 1 142 ? 14.391 16.234 -7.176 1 96.12 142 GLU B N 1
ATOM 3872 C CA . GLU B 1 142 ? 13.414 15.422 -7.902 1 96.12 142 GLU B CA 1
ATOM 3873 C C . GLU B 1 142 ? 13.688 15.453 -9.406 1 96.12 142 GLU B C 1
ATOM 3875 O O . GLU B 1 142 ? 13.664 14.406 -10.062 1 96.12 142 GLU B O 1
ATOM 3880 N N . ARG B 1 143 ? 13.945 16.609 -9.898 1 94.56 143 ARG B N 1
ATOM 3881 C CA . ARG B 1 143 ? 14.203 16.75 -11.328 1 94.56 143 ARG B CA 1
ATOM 3882 C C . ARG B 1 143 ? 15.484 16.047 -11.734 1 94.56 143 ARG B C 1
ATOM 3884 O O . ARG B 1 143 ? 15.531 15.352 -12.75 1 94.56 143 ARG B O 1
ATOM 3891 N N . LYS B 1 144 ? 16.516 16.203 -10.953 1 95.06 144 LYS B N 1
ATOM 3892 C CA . LYS B 1 144 ? 17.797 15.547 -11.234 1 95.06 144 LYS B CA 1
ATOM 3893 C C . LYS B 1 144 ? 17.625 14.031 -11.258 1 95.06 144 LYS B C 1
ATOM 3895 O O . LYS B 1 144 ? 18.172 13.359 -12.141 1 95.06 144 LYS B O 1
ATOM 3900 N N . LEU B 1 145 ? 16.938 13.555 -10.305 1 96.25 145 LEU B N 1
ATOM 3901 C CA . LEU B 1 145 ? 16.734 12.109 -10.227 1 96.25 145 LEU B CA 1
ATOM 3902 C C . LEU B 1 145 ? 15.898 11.617 -11.406 1 96.25 145 LEU B C 1
ATOM 3904 O O . LEU B 1 145 ? 16.188 10.57 -11.977 1 96.25 145 LEU B O 1
ATOM 3908 N N . SER B 1 146 ? 14.828 12.391 -11.758 1 93.88 146 SER B N 1
ATOM 3909 C CA . SER B 1 146 ? 14 12.031 -12.898 1 93.88 146 SER B CA 1
ATOM 3910 C C . SER B 1 146 ? 14.82 11.961 -14.18 1 93.88 146 SER B C 1
ATOM 3912 O O . SER B 1 146 ? 14.68 11.023 -14.969 1 93.88 146 SER B O 1
ATOM 3914 N N . GLN B 1 147 ? 15.703 12.867 -14.336 1 92 147 GLN B N 1
ATOM 3915 C CA . GLN B 1 147 ? 16.578 12.891 -15.508 1 92 147 GLN B CA 1
ATOM 3916 C C . GLN B 1 147 ? 17.562 11.727 -15.484 1 92 147 GLN B C 1
ATOM 3918 O O . GLN B 1 147 ? 17.828 11.109 -16.516 1 92 147 GLN B O 1
ATOM 3923 N N . ALA B 1 148 ? 18.078 11.461 -14.336 1 91.12 148 ALA B N 1
ATOM 3924 C CA . ALA B 1 148 ? 19.047 10.375 -14.203 1 91.12 148 ALA B CA 1
ATOM 3925 C C . ALA B 1 148 ? 18.422 9.031 -14.562 1 91.12 148 ALA B C 1
ATOM 3927 O O . ALA B 1 148 ? 19.047 8.203 -15.227 1 91.12 148 ALA B O 1
ATOM 3928 N N . VAL B 1 149 ? 17.219 8.812 -14.141 1 90.44 149 VAL B N 1
ATOM 3929 C CA . VAL B 1 149 ? 16.516 7.559 -14.422 1 90.44 149 VAL B CA 1
ATOM 3930 C C . VAL B 1 149 ? 16.219 7.453 -15.914 1 90.44 149 VAL B C 1
ATOM 3932 O O . VAL B 1 149 ? 16.344 6.379 -16.5 1 90.44 149 VAL B O 1
ATOM 3935 N N . LEU B 1 150 ? 15.836 8.539 -16.516 1 85.19 150 LEU B N 1
ATOM 3936 C CA . LEU B 1 150 ? 15.5 8.547 -17.938 1 85.19 150 LEU B CA 1
ATOM 3937 C C . LEU B 1 150 ? 16.734 8.312 -18.797 1 85.19 150 LEU B C 1
ATOM 3939 O O . LEU B 1 150 ? 16.656 7.707 -19.859 1 85.19 150 LEU B O 1
ATOM 3943 N N . SER B 1 151 ? 17.812 8.719 -18.359 1 82.12 151 SER B N 1
ATOM 3944 C CA . SER B 1 151 ? 19.047 8.625 -19.141 1 82.12 151 SER B CA 1
ATOM 3945 C C . SER B 1 151 ? 19.766 7.305 -18.891 1 82.12 151 SER B C 1
ATOM 3947 O O . SER B 1 151 ? 20.797 7.031 -19.5 1 82.12 151 SER B O 1
ATOM 3949 N N . ALA B 1 152 ? 19.203 6.578 -17.906 1 71.19 152 ALA B N 1
ATOM 3950 C CA . ALA B 1 152 ? 19.859 5.328 -17.547 1 71.19 152 ALA B CA 1
ATOM 3951 C C . ALA B 1 152 ? 19.828 4.332 -18.703 1 71.19 152 ALA B C 1
ATOM 3953 O O . ALA B 1 152 ? 18.75 3.881 -19.109 1 71.19 152 ALA B O 1
ATOM 3954 N N . GLN B 1 153 ? 20.594 4.625 -19.734 1 64.56 153 GLN B N 1
ATOM 3955 C CA . GLN B 1 153 ? 20.656 3.748 -20.906 1 64.56 153 GLN B CA 1
ATOM 3956 C C . GLN B 1 153 ? 21.203 2.373 -20.516 1 64.56 153 GLN B C 1
ATOM 3958 O O . GLN B 1 153 ? 21.062 1.946 -19.375 1 64.56 153 GLN B O 1
ATOM 3963 N N . THR B 1 154 ? 22.422 2.051 -20.984 1 63.66 154 THR B N 1
ATOM 3964 C CA . THR B 1 154 ? 23.047 0.762 -21.25 1 63.66 154 THR B CA 1
ATOM 3965 C C . THR B 1 154 ? 23.812 0.259 -20.031 1 63.66 154 THR B C 1
ATOM 3967 O O . THR B 1 154 ? 24.375 -0.84 -20.047 1 63.66 154 THR B O 1
ATOM 3970 N N . SER B 1 155 ? 23.719 0.97 -18.844 1 69.06 155 SER B N 1
ATOM 3971 C CA . SER B 1 155 ? 24.562 0.464 -17.766 1 69.06 155 SER B CA 1
ATOM 3972 C C . SER B 1 155 ? 23.828 -0.533 -16.891 1 69.06 155 SER B C 1
ATOM 3974 O O . SER B 1 155 ? 22.594 -0.607 -16.938 1 69.06 155 SER B O 1
ATOM 3976 N N . ASP B 1 156 ? 24.703 -1.299 -16.234 1 87.5 156 ASP B N 1
ATOM 3977 C CA . ASP B 1 156 ? 24.125 -2.289 -15.312 1 87.5 156 ASP B CA 1
ATOM 3978 C C . ASP B 1 156 ? 23.469 -1.617 -14.109 1 87.5 156 ASP B C 1
ATOM 3980 O O . ASP B 1 156 ? 23.812 -0.487 -13.766 1 87.5 156 ASP B O 1
ATOM 3984 N N . LEU B 1 157 ? 22.578 -2.176 -13.531 1 92.5 157 LEU B N 1
ATOM 3985 C CA . LEU B 1 157 ? 21.734 -1.661 -12.445 1 92.5 157 LEU B CA 1
ATOM 3986 C C . LEU B 1 157 ? 22.594 -1.188 -11.281 1 92.5 157 LEU B C 1
ATOM 3988 O O . LEU B 1 157 ? 22.344 -0.122 -10.711 1 92.5 157 LEU B O 1
ATOM 3992 N N . THR B 1 158 ? 23.609 -1.924 -10.93 1 92.56 158 THR B N 1
ATOM 3993 C CA . THR B 1 158 ? 24.469 -1.6 -9.797 1 92.56 158 THR B CA 1
ATOM 3994 C C . THR B 1 158 ? 25.172 -0.26 -10.008 1 92.56 158 THR B C 1
ATOM 3996 O O . THR B 1 158 ? 25.234 0.566 -9.094 1 92.56 158 THR B O 1
ATOM 3999 N N . THR B 1 159 ? 25.672 -0.049 -11.203 1 92.88 159 THR B N 1
ATOM 4000 C CA . THR B 1 159 ? 26.328 1.203 -11.531 1 92.88 159 THR B CA 1
ATOM 4001 C C . THR B 1 159 ? 25.359 2.377 -11.445 1 92.88 159 THR B C 1
ATOM 4003 O O . THR B 1 159 ? 25.703 3.438 -10.922 1 92.88 159 THR B O 1
ATOM 4006 N N . GLN B 1 160 ? 24.219 2.131 -11.984 1 92.94 160 GLN B N 1
ATOM 4007 C CA . GLN B 1 160 ? 23.203 3.186 -11.953 1 92.94 160 GLN B CA 1
ATOM 4008 C C . GLN B 1 160 ? 22.828 3.545 -10.516 1 92.94 160 GLN B C 1
ATOM 4010 O O . GLN B 1 160 ? 22.75 4.723 -10.164 1 92.94 160 GLN B O 1
ATOM 4015 N N . ILE B 1 161 ? 22.656 2.596 -9.695 1 94.81 161 ILE B N 1
ATOM 4016 C CA . ILE B 1 161 ? 22.281 2.789 -8.297 1 94.81 161 ILE B CA 1
ATOM 4017 C C . ILE B 1 161 ? 23.391 3.525 -7.562 1 94.81 161 ILE B C 1
ATOM 4019 O O . ILE B 1 161 ? 23.141 4.457 -6.797 1 94.81 161 ILE B O 1
ATOM 4023 N N . ASN B 1 162 ? 24.625 3.156 -7.828 1 94.81 162 ASN B N 1
ATOM 4024 C CA . ASN B 1 162 ? 25.75 3.803 -7.184 1 94.81 162 ASN B CA 1
ATOM 4025 C C . ASN B 1 162 ? 25.859 5.277 -7.566 1 94.81 162 ASN B C 1
ATOM 4027 O O . ASN B 1 162 ? 26.172 6.121 -6.723 1 94.81 162 ASN B O 1
ATOM 4031 N N . LYS B 1 163 ? 25.625 5.523 -8.789 1 94.69 163 LYS B N 1
ATOM 4032 C CA . LYS B 1 163 ? 25.641 6.906 -9.25 1 94.69 163 LYS B CA 1
ATOM 4033 C C . LYS B 1 163 ? 24.578 7.738 -8.547 1 94.69 163 LYS B C 1
ATOM 4035 O O . LYS B 1 163 ? 24.828 8.867 -8.133 1 94.69 163 LYS B O 1
ATOM 4040 N N . ILE B 1 164 ? 23.453 7.199 -8.469 1 96.31 164 ILE B N 1
ATOM 4041 C CA . ILE B 1 164 ? 22.344 7.902 -7.828 1 96.31 164 ILE B CA 1
ATOM 4042 C C . ILE B 1 164 ? 22.625 8.07 -6.336 1 96.31 164 ILE B C 1
ATOM 4044 O O . ILE B 1 164 ? 22.344 9.117 -5.754 1 96.31 164 ILE B O 1
ATOM 4048 N N . GLU B 1 165 ? 23.203 7.059 -5.715 1 96.69 165 GLU B N 1
ATOM 4049 C CA . GLU B 1 165 ? 23.594 7.164 -4.316 1 96.69 165 GLU B CA 1
ATOM 4050 C C . GLU B 1 165 ? 24.578 8.312 -4.105 1 96.69 165 GLU B C 1
ATOM 4052 O O . GLU B 1 165 ? 24.438 9.086 -3.148 1 96.69 165 GLU B O 1
ATOM 4057 N N . ALA B 1 166 ? 25.484 8.43 -4.93 1 97.12 166 ALA B N 1
ATOM 4058 C CA . ALA B 1 166 ? 26.453 9.508 -4.848 1 97.12 166 ALA B CA 1
ATOM 4059 C C . ALA B 1 166 ? 25.781 10.867 -5.004 1 97.12 166 ALA B C 1
ATOM 4061 O O . ALA B 1 166 ? 26.109 11.82 -4.289 1 97.12 166 ALA B O 1
ATOM 4062 N N . LEU B 1 167 ? 24.906 10.93 -5.938 1 96 167 LEU B N 1
ATOM 4063 C CA . LEU B 1 167 ? 24.141 12.156 -6.137 1 96 167 LEU B CA 1
ATOM 4064 C C . LEU B 1 167 ? 23.391 12.547 -4.867 1 96 167 LEU B C 1
ATOM 4066 O O . LEU B 1 167 ? 23.438 13.703 -4.445 1 96 167 LEU B O 1
ATOM 4070 N N . LEU B 1 168 ? 22.75 11.609 -4.219 1 97.25 168 LEU B N 1
ATOM 4071 C CA . LEU B 1 168 ? 21.984 11.875 -3.008 1 97.25 168 LEU B CA 1
ATOM 4072 C C . LEU B 1 168 ? 22.906 12.203 -1.84 1 97.25 168 LEU B C 1
ATOM 4074 O O . LEU B 1 168 ? 22.562 13.023 -0.983 1 97.25 168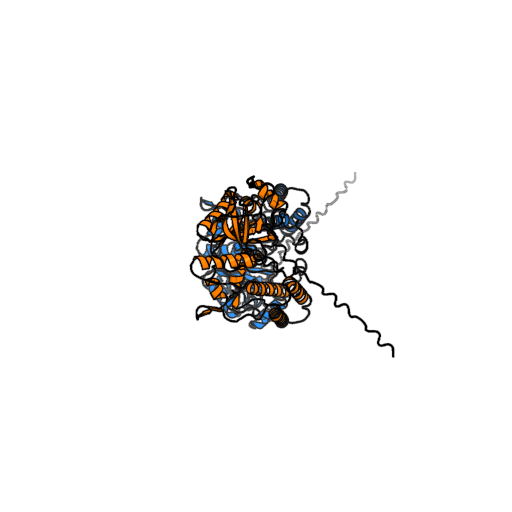 LEU B O 1
ATOM 4078 N N . ASP B 1 169 ? 24.047 11.562 -1.798 1 96.56 169 ASP B N 1
ATOM 4079 C CA . ASP B 1 169 ? 25.031 11.914 -0.791 1 96.56 169 ASP B CA 1
ATOM 4080 C C . ASP B 1 169 ? 25.438 13.383 -0.913 1 96.56 169 ASP B C 1
ATOM 4082 O O . ASP B 1 169 ? 25.547 14.086 0.092 1 96.56 169 ASP B O 1
ATOM 4086 N N . ASP B 1 170 ? 25.594 13.781 -2.062 1 95.56 170 ASP B N 1
ATOM 4087 C CA . ASP B 1 170 ? 26.031 15.148 -2.318 1 95.56 170 ASP B CA 1
ATOM 4088 C C . ASP B 1 170 ? 24.922 16.141 -2.012 1 95.56 170 ASP B C 1
ATOM 4090 O O . ASP B 1 170 ? 25.172 17.219 -1.452 1 95.56 170 ASP B O 1
ATOM 4094 N N . GLU B 1 171 ? 23.703 15.797 -2.418 1 95.88 171 GLU B N 1
ATOM 4095 C CA . GLU B 1 171 ? 22.594 16.75 -2.352 1 95.88 171 GLU B CA 1
ATOM 4096 C C . GLU B 1 171 ? 22 16.797 -0.95 1 95.88 171 GLU B C 1
ATOM 4098 O O . GLU B 1 171 ? 21.547 17.844 -0.498 1 95.88 171 GLU B O 1
ATOM 4103 N N . ILE B 1 172 ? 21.922 15.641 -0.282 1 96.62 172 ILE B N 1
ATOM 4104 C CA . ILE B 1 172 ? 21.234 15.562 1.001 1 96.62 172 ILE B CA 1
ATOM 4105 C C . ILE B 1 172 ? 22.234 15.25 2.107 1 96.62 172 ILE B C 1
ATOM 4107 O O . ILE B 1 172 ? 22.219 15.875 3.17 1 96.62 172 ILE B O 1
ATOM 4111 N N . GLY B 1 173 ? 23.141 14.344 1.857 1 95.19 173 GLY B N 1
ATOM 4112 C CA . GLY B 1 173 ? 24.141 13.883 2.818 1 95.19 173 GLY B CA 1
ATOM 4113 C C . GLY B 1 173 ? 24.281 12.375 2.848 1 95.19 173 GLY B C 1
ATOM 4114 O O . GLY B 1 173 ? 23.312 11.648 2.578 1 95.19 173 GLY B O 1
ATOM 4115 N N . ALA B 1 174 ? 25.484 11.953 3.242 1 95.56 174 ALA B N 1
ATOM 4116 C CA . ALA B 1 174 ? 25.719 10.523 3.412 1 95.56 174 ALA B CA 1
ATOM 4117 C C . ALA B 1 174 ? 25.016 10 4.656 1 95.56 174 ALA B C 1
ATOM 4119 O O . ALA B 1 174 ? 25 10.656 5.699 1 95.56 174 ALA B O 1
ATOM 4120 N N . ILE B 1 175 ? 24.438 8.836 4.539 1 95.12 175 ILE B N 1
ATOM 4121 C CA . ILE B 1 175 ? 23.656 8.266 5.633 1 95.12 175 ILE B CA 1
ATOM 4122 C C . ILE B 1 175 ? 24.594 7.66 6.676 1 95.12 175 ILE B C 1
ATOM 4124 O O . ILE B 1 175 ? 25.453 6.84 6.348 1 95.12 175 ILE B O 1
ATOM 4128 N N . PRO B 1 176 ? 24.344 7.984 7.93 1 93 176 PRO B N 1
ATOM 4129 C CA . PRO B 1 176 ? 25.109 7.297 8.977 1 93 176 PRO B CA 1
ATOM 4130 C C . PRO B 1 176 ? 24.734 5.82 9.102 1 93 176 PRO B C 1
ATOM 4132 O O . PRO B 1 176 ? 23.578 5.453 8.906 1 93 176 PRO B O 1
ATOM 4135 N N . GLN B 1 177 ? 25.594 5.012 9.516 1 86.12 177 GLN B N 1
ATOM 4136 C CA . GLN B 1 177 ? 25.375 3.57 9.555 1 86.12 177 GLN B CA 1
ATOM 4137 C C . GLN B 1 177 ? 24.562 3.168 10.781 1 86.12 177 GLN B C 1
ATOM 4139 O O . GLN B 1 177 ? 23.844 2.178 10.75 1 86.12 177 GLN B O 1
ATOM 4144 N N . GLN B 1 178 ? 24.797 3.949 11.812 1 87.5 178 GLN B N 1
ATOM 4145 C CA . GLN B 1 178 ? 24.141 3.588 13.062 1 87.5 178 GLN B CA 1
ATOM 4146 C C . GLN B 1 178 ? 23.484 4.805 13.711 1 87.5 178 GLN B C 1
ATOM 4148 O O . GLN B 1 178 ? 23.812 5.945 13.383 1 87.5 178 GLN B O 1
ATOM 4153 N N . VAL B 1 179 ? 22.531 4.414 14.492 1 88.94 179 VAL B N 1
ATOM 4154 C CA . VAL B 1 179 ? 21.875 5.426 15.32 1 88.94 179 VAL B CA 1
ATOM 4155 C C . VAL B 1 179 ? 22.422 5.363 16.734 1 88.94 179 VAL B C 1
ATOM 4157 O O . VAL B 1 179 ? 22.406 4.305 17.375 1 88.94 179 VAL B O 1
ATOM 4160 N N . PHE B 1 180 ? 22.891 6.449 17.156 1 82.69 180 PHE B N 1
ATOM 4161 C CA . PHE B 1 180 ? 23.406 6.523 18.516 1 82.69 180 PHE B CA 1
ATOM 4162 C C . PHE B 1 180 ? 22.422 7.227 19.438 1 82.69 180 PHE B C 1
ATOM 4164 O O . PHE B 1 180 ? 22 8.352 19.172 1 82.69 180 PHE B O 1
ATOM 4171 N N . LEU B 1 181 ? 21.969 6.391 20.453 1 80.06 181 LEU B N 1
ATOM 4172 C CA . LEU B 1 181 ? 21.047 6.957 21.422 1 80.06 181 LEU B CA 1
ATOM 4173 C C . LEU B 1 181 ? 21.328 6.426 22.828 1 80.06 181 LEU B C 1
ATOM 4175 O O . LEU B 1 181 ? 21.391 5.211 23.031 1 80.06 181 LEU B O 1
ATOM 4179 N N . TYR B 1 182 ? 21.469 7.289 23.797 1 76.75 182 TYR B N 1
ATOM 4180 C CA . TYR B 1 182 ? 21.656 6.98 25.219 1 76.75 182 TYR B CA 1
ATOM 4181 C C . TYR B 1 182 ? 22.734 5.922 25.406 1 76.75 182 TYR B C 1
ATOM 4183 O O . TYR B 1 182 ? 22.531 4.926 26.109 1 76.75 182 TYR B O 1
ATOM 4191 N N . ARG B 1 183 ? 23.812 5.957 24.672 1 79.38 183 ARG B N 1
ATOM 4192 C CA . ARG B 1 183 ? 25 5.133 24.828 1 79.38 183 ARG B CA 1
ATOM 4193 C C . ARG B 1 183 ? 24.812 3.756 24.203 1 79.38 183 ARG B C 1
ATOM 4195 O O . ARG B 1 183 ? 25.453 2.787 24.609 1 79.38 183 ARG B O 1
ATOM 4202 N N . ALA B 1 184 ? 23.766 3.701 23.438 1 85.19 184 ALA B N 1
ATOM 4203 C CA . ALA B 1 184 ? 23.531 2.453 22.719 1 85.19 184 ALA B CA 1
ATOM 4204 C C . ALA B 1 184 ? 23.5 2.682 21.219 1 85.19 184 ALA B C 1
ATOM 4206 O O . ALA B 1 184 ? 23.344 3.814 20.75 1 85.19 184 ALA B O 1
ATOM 4207 N N . THR B 1 185 ? 23.781 1.607 20.578 1 90.62 185 THR B N 1
ATOM 4208 C CA . THR B 1 185 ? 23.797 1.632 19.125 1 90.62 185 THR B CA 1
ATOM 4209 C C . THR B 1 185 ? 22.656 0.801 18.562 1 90.62 185 THR B C 1
ATOM 4211 O O . THR B 1 185 ? 22.422 -0.328 18.984 1 90.62 185 THR B O 1
ATOM 4214 N N . TYR B 1 186 ? 21.922 1.483 17.641 1 91.88 186 TYR B N 1
ATOM 4215 C CA . TYR B 1 186 ? 20.797 0.846 16.969 1 91.88 186 TYR B CA 1
ATOM 4216 C C . TYR B 1 186 ? 20.953 0.889 15.453 1 91.88 186 TYR B C 1
ATOM 4218 O O . TYR B 1 186 ? 21.641 1.76 14.922 1 91.88 186 TYR B O 1
ATOM 4226 N N . THR B 1 187 ? 20.328 -0.086 14.812 1 93.75 187 THR B N 1
ATOM 4227 C CA . THR B 1 187 ? 20.062 0.129 13.398 1 93.75 187 THR B CA 1
ATOM 4228 C C . THR B 1 187 ? 18.922 1.131 13.211 1 93.75 187 THR B C 1
ATOM 4230 O O . THR B 1 187 ? 18.094 1.319 14.102 1 93.75 187 THR B O 1
ATOM 4233 N N . PRO B 1 188 ? 18.906 1.745 12.062 1 95.94 188 PRO B N 1
ATOM 4234 C CA . PRO B 1 188 ? 17.781 2.648 11.805 1 95.94 188 PRO B CA 1
ATOM 4235 C C . PRO B 1 188 ? 16.422 1.963 11.961 1 95.94 188 PRO B C 1
ATOM 4237 O O . PRO B 1 188 ? 15.461 2.578 12.43 1 95.94 188 PRO B O 1
ATOM 4240 N N . GLN B 1 189 ? 16.359 0.74 11.625 1 94.81 189 GLN B N 1
ATOM 4241 C CA . GLN B 1 189 ? 15.109 -0.004 11.703 1 94.81 189 GLN B CA 1
ATOM 4242 C C . GLN B 1 189 ? 14.727 -0.282 13.156 1 94.81 189 GLN B C 1
ATOM 4244 O O . GLN B 1 189 ? 13.555 -0.181 13.531 1 94.81 189 GLN B O 1
ATOM 4249 N N . GLU B 1 190 ? 15.727 -0.665 13.945 1 94.56 190 GLU B N 1
ATOM 4250 C CA . GLU B 1 190 ? 15.469 -0.869 15.367 1 94.56 190 GLU B CA 1
ATOM 4251 C C . GLU B 1 190 ? 14.992 0.42 16.031 1 94.56 190 GLU B C 1
ATOM 4253 O O . GLU B 1 190 ? 14.062 0.399 16.844 1 94.56 190 GLU B O 1
ATOM 4258 N N . PHE B 1 191 ? 15.641 1.486 15.727 1 96.56 191 PHE B N 1
ATOM 4259 C CA . PHE B 1 191 ? 15.25 2.781 16.266 1 96.56 191 PHE B CA 1
ATOM 4260 C C . PHE B 1 191 ? 13.828 3.143 15.859 1 96.56 191 PHE B C 1
ATOM 4262 O O . PHE B 1 191 ? 13.023 3.576 16.688 1 96.56 191 PHE B O 1
ATOM 4269 N N . ALA B 1 192 ? 13.5 2.922 14.586 1 97.19 192 ALA B N 1
ATOM 4270 C CA . ALA B 1 192 ? 12.164 3.223 14.094 1 97.19 192 ALA B CA 1
ATOM 4271 C C . ALA B 1 192 ? 11.102 2.457 14.875 1 97.19 192 ALA B C 1
ATOM 4273 O O . ALA B 1 192 ? 10.086 3.027 15.273 1 97.19 192 ALA B O 1
ATOM 4274 N N . ARG B 1 193 ? 11.32 1.18 15.164 1 95.06 193 ARG B N 1
ATOM 4275 C CA . ARG B 1 193 ? 10.352 0.349 15.875 1 95.06 193 ARG B CA 1
ATOM 4276 C C . ARG B 1 193 ? 10.195 0.82 17.312 1 95.06 193 ARG B C 1
ATOM 4278 O O . ARG B 1 193 ? 9.125 0.664 17.906 1 95.06 193 ARG B O 1
ATOM 4285 N N . SER B 1 194 ? 11.258 1.38 17.812 1 95 194 SER B N 1
ATOM 4286 C CA . SER B 1 194 ? 11.195 1.883 19.188 1 95 194 SER B CA 1
ATOM 4287 C C . SER B 1 194 ? 10.398 3.18 19.266 1 95 194 SER B C 1
ATOM 4289 O O . SER B 1 194 ? 9.805 3.488 20.297 1 95 194 SER B O 1
ATOM 4291 N N . VAL B 1 195 ? 10.32 3.908 18.141 1 96.69 195 VAL B N 1
ATOM 4292 C CA . VAL B 1 195 ? 9.688 5.223 18.234 1 96.69 195 VAL B CA 1
ATOM 4293 C C . VAL B 1 195 ? 8.242 5.137 17.75 1 96.69 195 VAL B C 1
ATOM 4295 O O . VAL B 1 195 ? 7.402 5.953 18.141 1 96.69 195 VAL B O 1
ATOM 4298 N N . CYS B 1 196 ? 7.965 4.199 16.922 1 97.88 196 CYS B N 1
ATOM 4299 C CA . CYS B 1 196 ? 6.605 4.078 16.406 1 97.88 196 CYS B CA 1
ATOM 4300 C C . CYS B 1 196 ? 6.34 2.67 15.898 1 97.88 196 CYS B C 1
ATOM 4302 O O . CYS B 1 196 ? 7.016 2.199 14.977 1 97.88 196 CYS B O 1
ATOM 4304 N N . LYS B 1 197 ? 5.332 2.037 16.438 1 96.5 197 LYS B N 1
ATOM 4305 C CA . LYS B 1 197 ? 4.922 0.735 15.922 1 96.5 197 LYS B CA 1
ATOM 4306 C C . LYS B 1 197 ? 4.125 0.881 14.625 1 96.5 197 LYS B C 1
ATOM 4308 O O . LYS B 1 197 ? 3.562 1.944 14.359 1 96.5 197 LYS B O 1
ATOM 4313 N N . ASP B 1 198 ? 3.996 -0.193 13.898 1 93.88 198 ASP B N 1
ATOM 4314 C CA . ASP B 1 198 ? 3.338 -0.169 12.594 1 93.88 198 ASP B CA 1
ATOM 4315 C C . ASP B 1 198 ? 1.833 0.048 12.742 1 93.88 198 ASP B C 1
ATOM 4317 O O . ASP B 1 198 ? 1.182 0.566 11.836 1 93.88 198 ASP B O 1
ATOM 4321 N N . ASN B 1 199 ? 1.284 -0.323 13.844 1 94.12 199 ASN B N 1
ATOM 4322 C CA . ASN B 1 199 ? -0.154 -0.204 14.055 1 94.12 199 ASN B CA 1
ATOM 4323 C C . ASN B 1 199 ? -0.474 0.767 15.188 1 94.12 199 ASN B C 1
ATOM 4325 O O . ASN B 1 199 ? -1.5 0.631 15.852 1 94.12 199 ASN B O 1
ATOM 4329 N N . GLU B 1 200 ? 0.38 1.677 15.43 1 97.62 200 GLU B N 1
ATOM 4330 C CA . GLU B 1 200 ? 0.231 2.578 16.562 1 97.62 200 GLU B CA 1
ATOM 4331 C C . GLU B 1 200 ? -0.828 3.643 16.297 1 97.62 200 GLU B C 1
ATOM 4333 O O . GLU B 1 200 ? -1.486 4.121 17.219 1 97.62 200 GLU B O 1
ATOM 4338 N N . TYR B 1 201 ? -1.07 3.98 15.062 1 98.56 201 TYR B N 1
ATOM 4339 C CA . TYR B 1 201 ? -1.985 5.062 14.719 1 98.56 201 TYR B CA 1
ATOM 4340 C C . TYR B 1 201 ? -3.156 4.547 13.891 1 98.56 201 TYR B C 1
ATOM 4342 O O . TYR B 1 201 ? -3.002 3.607 13.109 1 98.56 201 TYR B O 1
ATOM 4350 N N . LEU B 1 202 ? -4.234 5.148 14.141 1 98.44 202 LEU B N 1
ATOM 4351 C CA . LEU B 1 202 ? -5.453 4.938 13.367 1 98.44 202 LEU B CA 1
ATOM 4352 C C . LEU B 1 202 ? -5.711 6.117 12.438 1 98.44 202 LEU B C 1
ATOM 4354 O O . LEU B 1 202 ? -5.77 7.266 12.883 1 98.44 202 LEU B O 1
ATOM 4358 N N . ALA B 1 203 ? -5.828 5.828 11.164 1 98.75 203 ALA B N 1
ATOM 4359 C CA . ALA B 1 203 ? -6.16 6.848 10.172 1 98.75 203 ALA B CA 1
ATOM 4360 C C . ALA B 1 203 ? -7.672 6.969 10 1 98.75 203 ALA B C 1
ATOM 4362 O O . ALA B 1 203 ? -8.352 5.98 9.703 1 98.75 203 ALA B O 1
ATOM 4363 N N . LEU B 1 204 ? -8.203 8.188 10.141 1 98.94 204 LEU B N 1
ATOM 4364 C CA . LEU B 1 204 ? -9.641 8.445 10.07 1 98.94 204 LEU B CA 1
ATOM 4365 C C . LEU B 1 204 ? -9.961 9.359 8.891 1 98.94 204 LEU B C 1
ATOM 4367 O O . LEU B 1 204 ? -9.156 10.219 8.523 1 98.94 204 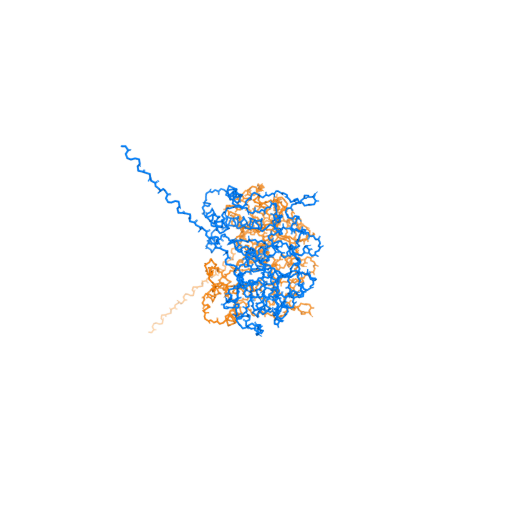LEU B O 1
ATOM 4371 N N . THR B 1 205 ? -11.062 9.148 8.32 1 98.88 205 THR B N 1
ATOM 4372 C CA . THR B 1 205 ? -11.648 10.039 7.332 1 98.88 205 THR B CA 1
ATOM 4373 C C . THR B 1 205 ? -13.172 10.07 7.461 1 98.88 205 THR B C 1
ATOM 4375 O O . THR B 1 205 ? -13.727 9.484 8.391 1 98.88 205 THR B O 1
ATOM 4378 N N . SER B 1 206 ? -13.844 10.875 6.539 1 98.88 206 SER B N 1
ATOM 4379 C CA . SER B 1 206 ? -15.289 11.039 6.688 1 98.88 206 SER B CA 1
ATOM 4380 C C . SER B 1 206 ? -15.938 11.453 5.371 1 98.88 206 SER B C 1
ATOM 4382 O O . SER B 1 206 ? -16.016 12.641 5.059 1 98.88 206 SER B O 1
ATOM 4384 N N . PHE B 1 207 ? -16.375 10.469 4.664 1 98.69 207 PHE B N 1
ATOM 4385 C CA . PHE B 1 207 ? -17.031 10.75 3.393 1 98.69 207 PHE B CA 1
ATOM 4386 C C . PHE B 1 207 ? -18.188 9.781 3.15 1 98.69 207 PHE B C 1
ATOM 4388 O O . PHE B 1 207 ? -18.125 8.617 3.561 1 98.69 207 PHE B O 1
ATOM 4395 N N . THR B 1 208 ? -19.156 10.188 2.432 1 98.06 208 THR B N 1
ATOM 4396 C CA . THR B 1 208 ? -20.422 9.445 2.414 1 98.06 208 THR B CA 1
ATOM 4397 C C . THR B 1 208 ? -20.484 8.508 1.212 1 98.06 208 THR B C 1
ATOM 4399 O O . THR B 1 208 ? -21.359 7.648 1.132 1 98.06 208 THR B O 1
ATOM 4402 N N . HIS B 1 209 ? -19.562 8.602 0.242 1 97.06 209 HIS B N 1
ATOM 4403 C CA . HIS B 1 209 ? -19.594 7.711 -0.914 1 97.06 209 HIS B CA 1
ATOM 4404 C C . HIS B 1 209 ? -19.062 6.328 -0.559 1 97.06 209 HIS B C 1
ATOM 4406 O O . HIS B 1 209 ? -19.016 5.438 -1.413 1 97.06 209 HIS B O 1
ATOM 4412 N N . HIS B 1 210 ? -18.656 6.121 0.647 1 97.19 210 HIS B N 1
ATOM 4413 C CA . HIS B 1 210 ? -18.359 4.836 1.27 1 97.19 210 HIS B CA 1
ATOM 4414 C C . HIS B 1 210 ? -19.141 4.664 2.57 1 97.19 210 HIS B C 1
ATOM 4416 O O . HIS B 1 210 ? -19.422 5.645 3.268 1 97.19 210 HIS B O 1
ATOM 4422 N N . PRO B 1 211 ? -19.469 3.439 2.943 1 96 211 PRO B N 1
ATOM 4423 C CA . PRO B 1 211 ? -20.172 3.246 4.211 1 96 211 PRO B CA 1
ATOM 4424 C C . PRO B 1 211 ? -19.328 3.627 5.422 1 96 211 PRO B C 1
ATOM 4426 O O . PRO B 1 211 ? -18.125 3.361 5.449 1 96 211 PRO B O 1
ATOM 4429 N N . PHE B 1 212 ? -20.016 4.281 6.387 1 98.25 212 PHE B N 1
ATOM 4430 C CA . PHE B 1 212 ? -19.328 4.539 7.652 1 98.25 212 PHE B CA 1
ATOM 4431 C C . PHE B 1 212 ? -19.047 3.236 8.391 1 98.25 212 PHE B C 1
ATOM 4433 O O . PHE B 1 212 ? -19.797 2.26 8.242 1 98.25 212 PHE B O 1
ATOM 4440 N N . GLY B 1 213 ? -17.984 3.184 9.086 1 97.06 213 GLY B N 1
ATOM 4441 C CA . GLY B 1 213 ? -17.625 2.006 9.852 1 97.06 213 GLY B CA 1
ATOM 4442 C C . GLY B 1 213 ? -16.75 1.034 9.078 1 97.06 213 GLY B C 1
ATOM 4443 O O . GLY B 1 213 ? -16.391 -0.028 9.586 1 97.06 213 GLY B O 1
ATOM 4444 N N . THR B 1 214 ? -16.406 1.419 7.844 1 96.38 214 THR B N 1
ATOM 4445 C CA . THR B 1 214 ? -15.57 0.561 7.012 1 96.38 214 THR B CA 1
ATOM 4446 C C . THR B 1 214 ? -14.273 1.272 6.633 1 96.38 214 THR B C 1
ATOM 4448 O O . THR B 1 214 ? -14.172 2.492 6.773 1 96.38 214 THR B O 1
ATOM 4451 N N . TYR B 1 215 ? -13.328 0.473 6.238 1 97.5 215 TYR B N 1
ATOM 4452 C CA . TYR B 1 215 ? -12.07 1.003 5.719 1 97.5 215 TYR B CA 1
ATOM 4453 C C . TYR B 1 215 ? -12.102 1.082 4.199 1 97.5 215 TYR B C 1
ATOM 4455 O O . TYR B 1 215 ? -12.734 0.259 3.539 1 97.5 215 TYR B O 1
ATOM 4463 N N . PHE B 1 216 ? -11.43 2.012 3.643 1 98 216 PHE B N 1
ATOM 4464 C CA . PHE B 1 216 ? -11.219 2.084 2.201 1 98 216 PHE B CA 1
ATOM 4465 C C . PHE B 1 216 ? -9.977 2.904 1.876 1 98 216 PHE B C 1
ATOM 4467 O O . PHE B 1 216 ? -9.539 3.723 2.686 1 98 216 PHE B O 1
ATOM 4474 N N . PRO B 1 217 ? -9.312 2.613 0.716 1 98 217 PRO B N 1
ATOM 4475 C CA . PRO B 1 217 ? -8.234 3.514 0.299 1 98 217 PRO B CA 1
ATOM 4476 C C . PRO B 1 217 ? -8.75 4.891 -0.123 1 98 217 PRO B C 1
ATOM 4478 O O . PRO B 1 217 ? -9.57 4.992 -1.04 1 98 217 PRO B O 1
ATOM 4481 N N . LEU B 1 218 ? -8.297 5.879 0.567 1 98 218 LEU B N 1
ATOM 4482 C CA . LEU B 1 218 ? -8.766 7.234 0.31 1 98 218 LEU B CA 1
ATOM 4483 C C . LEU B 1 218 ? -8.398 7.684 -1.101 1 98 218 LEU B C 1
ATOM 4485 O O . LEU B 1 218 ? -7.254 7.504 -1.532 1 98 218 LEU B O 1
ATOM 4489 N N . GLU B 1 219 ? -9.375 8.188 -1.846 1 96.56 219 GLU B N 1
ATOM 4490 C CA . GLU B 1 219 ? -9.203 8.523 -3.254 1 96.56 219 GLU B CA 1
ATOM 4491 C C . GLU B 1 219 ? -8.672 9.945 -3.42 1 96.56 219 GLU B C 1
ATOM 4493 O O . GLU B 1 219 ? -9.391 10.836 -3.891 1 96.56 219 GLU B O 1
ATOM 4498 N N . VAL B 1 220 ? -7.473 10.117 -3.102 1 96.31 220 VAL B N 1
ATOM 4499 C CA . VAL B 1 220 ? -6.723 11.344 -3.324 1 96.31 220 VAL B CA 1
ATOM 4500 C C . VAL B 1 220 ? -5.426 11.039 -4.074 1 96.31 220 VAL B C 1
ATOM 4502 O O . VAL B 1 220 ? -4.902 9.922 -3.982 1 96.31 220 VAL B O 1
ATOM 4505 N N . PRO B 1 221 ? -4.875 11.945 -4.797 1 93.06 221 PRO B N 1
ATOM 4506 C CA . PRO B 1 221 ? -3.752 11.656 -5.691 1 93.06 221 PRO B CA 1
ATOM 4507 C C . PRO B 1 221 ? -2.496 11.211 -4.941 1 93.06 221 PRO B C 1
ATOM 4509 O O . PRO B 1 221 ? -1.69 10.445 -5.477 1 93.06 221 PRO B O 1
ATOM 4512 N N . ASP B 1 222 ? -2.322 11.586 -3.68 1 95.75 222 ASP B N 1
ATOM 4513 C CA . ASP B 1 222 ? -1.043 11.398 -3.004 1 95.75 222 ASP B CA 1
ATOM 4514 C C . ASP B 1 222 ? -1.029 10.086 -2.217 1 95.75 222 ASP B C 1
ATOM 4516 O O . ASP B 1 222 ? -0.02 9.742 -1.6 1 95.75 222 ASP B O 1
ATOM 4520 N N . ASN B 1 223 ? -2.117 9.32 -2.248 1 96.62 223 ASN B N 1
ATOM 4521 C CA . ASN B 1 223 ? -2.148 8.031 -1.565 1 96.62 223 ASN B CA 1
ATOM 4522 C C . ASN B 1 223 ? -1.442 6.949 -2.379 1 96.62 223 ASN B C 1
ATOM 4524 O O . ASN B 1 223 ? -2.055 5.945 -2.748 1 96.62 223 ASN B O 1
ATOM 4528 N N . TYR B 1 224 ? -0.149 7.129 -2.498 1 95.56 224 TYR B N 1
ATOM 4529 C CA . TYR B 1 224 ? 0.671 6.293 -3.369 1 95.56 224 TYR B CA 1
ATOM 4530 C C . TYR B 1 224 ? 0.765 4.871 -2.828 1 95.56 224 TYR B C 1
ATOM 4532 O O . TYR B 1 224 ? 0.997 3.928 -3.588 1 95.56 224 TYR B O 1
ATOM 4540 N N . PHE B 1 225 ? 0.614 4.668 -1.548 1 97.12 225 PHE B N 1
ATOM 4541 C CA . PHE B 1 225 ? 0.865 3.363 -0.947 1 97.12 225 PHE B CA 1
ATOM 4542 C C . PHE B 1 225 ? -0.442 2.619 -0.701 1 97.12 225 PHE B C 1
ATOM 4544 O O . PHE B 1 225 ? -0.456 1.583 -0.032 1 97.12 225 PHE B O 1
ATOM 4551 N N . HIS B 1 226 ? -1.56 3.143 -1.191 1 97 226 HIS B N 1
ATOM 4552 C CA . HIS B 1 226 ? -2.855 2.484 -1.069 1 97 226 HIS B CA 1
ATOM 4553 C C . HIS B 1 226 ? -3.238 2.287 0.393 1 97 226 HIS B C 1
ATOM 4555 O O . HIS B 1 226 ? -3.723 1.22 0.774 1 97 226 HIS B O 1
ATOM 4561 N N . ASN B 1 227 ? -2.938 3.289 1.216 1 97.31 227 ASN B N 1
ATOM 4562 C CA . ASN B 1 227 ? -3.334 3.23 2.619 1 97.31 227 ASN B CA 1
ATOM 4563 C C . ASN B 1 227 ? -4.848 3.32 2.777 1 97.31 227 ASN B C 1
ATOM 4565 O O . ASN B 1 227 ? -5.512 4.062 2.049 1 97.31 227 ASN B O 1
ATOM 4569 N N . THR B 1 228 ? -5.363 2.598 3.762 1 97.69 228 THR B N 1
ATOM 4570 C CA . THR B 1 228 ? -6.793 2.629 4.035 1 97.69 228 THR B CA 1
ATOM 4571 C C . THR B 1 228 ? -7.09 3.455 5.281 1 97.69 228 THR B C 1
ATOM 4573 O O . THR B 1 228 ? -6.219 3.641 6.133 1 97.69 228 THR B O 1
ATOM 4576 N N . PHE B 1 229 ? -8.297 3.982 5.328 1 98.69 229 PHE B N 1
ATOM 4577 C CA . PHE B 1 229 ? -8.773 4.855 6.395 1 98.69 229 PHE B CA 1
ATOM 4578 C C . PHE B 1 229 ? -10.125 4.379 6.918 1 98.69 229 PHE B C 1
ATOM 4580 O O . PHE B 1 229 ? -10.984 3.971 6.141 1 98.69 229 PHE B O 1
ATOM 4587 N N . LEU B 1 230 ? -10.25 4.398 8.195 1 98.56 230 LEU B N 1
ATOM 4588 C CA . LEU B 1 230 ? -11.57 4.156 8.766 1 98.56 230 LEU B CA 1
ATOM 4589 C C . LEU B 1 230 ? -12.5 5.332 8.492 1 98.56 230 LEU B C 1
ATOM 4591 O O . LEU B 1 230 ? -12.203 6.469 8.867 1 98.56 230 LEU B O 1
ATOM 4595 N N . ASN B 1 231 ? -13.586 5.012 7.891 1 98.75 231 ASN B N 1
ATOM 4596 C CA . ASN B 1 231 ? -14.578 6.027 7.559 1 98.75 231 ASN B CA 1
ATOM 4597 C C . ASN B 1 231 ? -15.578 6.223 8.695 1 98.75 231 ASN B C 1
ATOM 4599 O O . ASN B 1 231 ? -16.234 5.27 9.117 1 98.75 231 ASN B O 1
ATOM 4603 N N . VAL B 1 232 ? -15.664 7.473 9.188 1 98.94 232 VAL B N 1
ATOM 4604 C CA . VAL B 1 232 ? -16.578 7.742 10.297 1 98.94 232 VAL B CA 1
ATOM 4605 C C . VAL B 1 232 ? -17.391 9 10.008 1 98.94 232 VAL B C 1
ATOM 4607 O O . VAL B 1 232 ? -16.984 9.836 9.188 1 98.94 232 VAL B O 1
ATOM 4610 N N . PRO B 1 233 ? -18.531 9.125 10.656 1 98.88 233 PRO B N 1
ATOM 4611 C CA . PRO B 1 233 ? -19.266 10.391 10.523 1 98.88 233 PRO B CA 1
ATOM 4612 C C . PRO B 1 233 ? -18.438 11.594 10.992 1 98.88 233 PRO B C 1
ATOM 4614 O O . PRO B 1 233 ? -17.578 11.453 11.859 1 98.88 233 PRO B O 1
ATOM 4617 N N . ILE B 1 234 ? -18.781 12.734 10.461 1 98.94 234 ILE B N 1
ATOM 4618 C CA . ILE B 1 234 ? -17.969 13.922 10.703 1 98.94 234 ILE B CA 1
ATOM 4619 C C . ILE B 1 234 ? -17.984 14.258 12.195 1 98.94 234 ILE B C 1
ATOM 4621 O O . ILE B 1 234 ? -16.969 14.688 12.75 1 98.94 234 ILE B O 1
ATOM 4625 N N . ASP B 1 235 ? -19.094 14.07 12.922 1 98.88 235 ASP B N 1
ATOM 4626 C CA . ASP B 1 235 ? -19.125 14.352 14.359 1 98.88 235 ASP B CA 1
ATOM 4627 C C . ASP B 1 235 ? -18.188 13.422 15.117 1 98.88 235 ASP B C 1
ATOM 4629 O O . ASP B 1 235 ? -17.547 13.836 16.078 1 98.88 235 ASP B O 1
ATOM 4633 N N . THR B 1 236 ? -18.109 12.203 14.672 1 98.88 236 THR B N 1
ATOM 4634 C CA . THR B 1 236 ? -17.203 11.242 15.289 1 98.88 236 THR B CA 1
ATOM 4635 C C . THR B 1 236 ? -15.758 11.617 15.023 1 98.88 236 THR B C 1
ATOM 4637 O O . THR B 1 236 ? -14.914 11.547 15.922 1 98.88 236 THR B O 1
ATOM 4640 N N . LEU B 1 237 ? -15.445 12.016 13.797 1 98.94 237 LEU B N 1
ATOM 4641 C CA . LEU B 1 237 ? -14.094 12.438 13.445 1 98.94 237 LEU B CA 1
ATOM 4642 C C . LEU B 1 237 ? -13.641 13.586 14.336 1 98.94 237 LEU B C 1
ATOM 4644 O O . LEU B 1 237 ? -12.562 13.531 14.93 1 98.94 237 LEU B O 1
ATOM 4648 N N . MET B 1 238 ? -14.5 14.578 14.477 1 98.94 238 MET B N 1
ATOM 4649 C CA . MET B 1 238 ? -14.172 15.758 15.281 1 98.94 238 MET B CA 1
ATOM 4650 C C . MET B 1 238 ? -14.016 15.391 16.75 1 98.94 238 MET B C 1
ATOM 4652 O O . MET B 1 238 ? -13.102 15.867 17.422 1 98.94 238 MET B O 1
ATOM 4656 N N . HIS B 1 239 ? -14.891 14.531 17.188 1 98.81 239 HIS B N 1
ATOM 4657 C CA . HIS B 1 239 ? -14.812 14.086 18.578 1 98.81 239 HIS B CA 1
ATOM 4658 C C . HIS B 1 239 ? -13.508 13.344 18.844 1 98.81 239 HIS B C 1
ATOM 4660 O O . HIS B 1 239 ? -12.859 13.57 19.875 1 98.81 239 HIS B O 1
ATOM 4666 N N . ARG B 1 240 ? -13.117 12.508 17.953 1 98.88 240 ARG B N 1
ATOM 4667 C CA . ARG B 1 240 ? -11.898 11.727 18.125 1 98.88 240 ARG B CA 1
ATOM 4668 C C . ARG B 1 240 ? -10.664 12.625 18.125 1 98.88 240 ARG B C 1
ATOM 4670 O O . ARG B 1 240 ? -9.734 12.406 18.891 1 98.88 240 ARG B O 1
ATOM 4677 N N . ILE B 1 241 ? -10.656 13.594 17.25 1 98.94 241 IL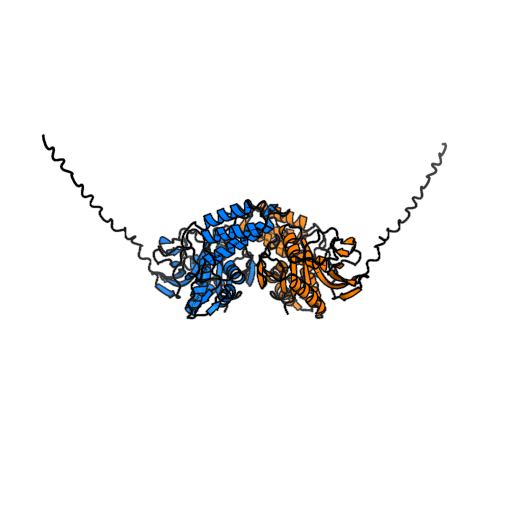E B N 1
ATOM 4678 C CA . ILE B 1 241 ? -9.547 14.547 17.219 1 98.94 241 ILE B CA 1
ATOM 4679 C C . ILE B 1 241 ? -9.453 15.273 18.562 1 98.94 241 ILE B C 1
ATOM 4681 O O . ILE B 1 241 ? -8.383 15.305 19.188 1 98.94 241 ILE B O 1
ATOM 4685 N N . GLU B 1 242 ? -10.562 15.812 19 1 98.81 242 GLU B N 1
ATOM 4686 C CA . GLU B 1 242 ? -10.578 16.578 20.234 1 98.81 242 GLU B CA 1
ATOM 4687 C C . GLU B 1 242 ? -10.211 15.711 21.438 1 98.81 242 GLU B C 1
ATOM 4689 O O . GLU B 1 242 ? -9.414 16.125 22.281 1 98.81 242 GLU B O 1
ATOM 4694 N N . GLN B 1 243 ? -10.781 14.547 21.516 1 98.69 243 GLN B N 1
ATOM 4695 C CA . GLN B 1 243 ? -10.531 13.648 22.625 1 98.69 243 GLN B CA 1
ATOM 4696 C C . GLN B 1 243 ? -9.062 13.25 22.703 1 98.69 243 GLN B C 1
ATOM 4698 O O . GLN B 1 243 ? -8.492 13.125 23.781 1 98.69 243 GLN B O 1
ATOM 4703 N N . SER B 1 244 ? -8.492 13.031 21.531 1 98.81 244 SER B N 1
ATOM 4704 C CA . SER B 1 244 ? -7.074 12.672 21.5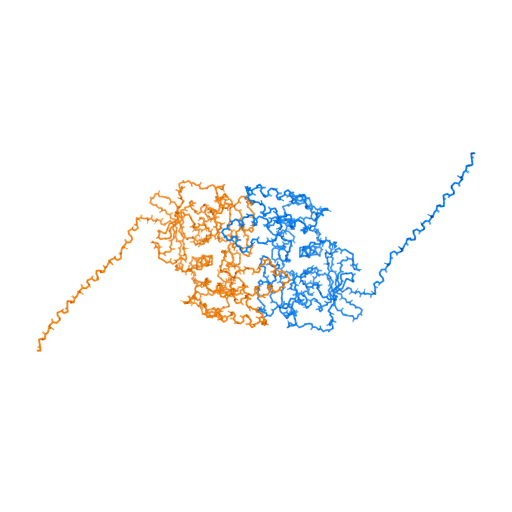 1 98.81 244 SER B CA 1
ATOM 4705 C C . SER B 1 244 ? -6.215 13.766 22.125 1 98.81 244 SER B C 1
ATOM 4707 O O . SER B 1 244 ? -5.406 13.5 23.016 1 98.81 244 SER B O 1
ATOM 4709 N N . VAL B 1 245 ? -6.438 14.945 21.75 1 98.81 245 VAL B N 1
ATOM 4710 C CA . VAL B 1 245 ? -5.652 16.078 22.25 1 98.81 245 VAL B CA 1
ATOM 4711 C C . VAL B 1 245 ? -5.902 16.266 23.734 1 98.81 245 VAL B C 1
ATOM 4713 O O . VAL B 1 245 ? -4.961 16.453 24.516 1 98.81 245 VAL B O 1
ATOM 4716 N N . ARG B 1 246 ? -7.141 16.172 24.156 1 98.62 246 ARG B N 1
ATOM 4717 C CA . ARG B 1 246 ? -7.492 16.344 25.562 1 98.62 246 ARG B CA 1
ATOM 4718 C C . ARG B 1 246 ? -6.859 15.258 26.422 1 98.62 246 ARG B C 1
ATOM 4720 O O . ARG B 1 246 ? -6.543 15.484 27.594 1 98.62 246 ARG B O 1
ATOM 4727 N N . SER B 1 247 ? -6.578 14.148 25.828 1 98.44 247 SER B N 1
ATOM 4728 C CA . SER B 1 247 ? -6.012 13.016 26.562 1 98.44 247 SER B CA 1
ATOM 4729 C C . SER B 1 247 ? -4.488 13.039 26.516 1 98.44 247 SER B C 1
ATOM 4731 O O . SER B 1 247 ? -3.836 12.078 26.938 1 98.44 247 SER B O 1
ATOM 4733 N N . GLY B 1 248 ? -3.947 14.039 25.906 1 98.44 248 GLY B N 1
ATOM 4734 C CA . GLY B 1 248 ? -2.502 14.203 25.922 1 98.44 248 GLY B CA 1
ATOM 4735 C C . GLY B 1 248 ? -1.826 13.617 24.688 1 98.44 248 GLY B C 1
ATOM 4736 O O . GLY B 1 248 ? -0.613 13.398 24.688 1 98.44 248 GLY B O 1
ATOM 4737 N N . HIS B 1 249 ? -2.611 13.281 23.672 1 98.88 249 HIS B N 1
ATOM 4738 C CA . HIS B 1 249 ? -2.086 12.695 22.453 1 98.88 249 HIS B CA 1
ATOM 4739 C C . HIS B 1 249 ? -2.268 13.641 21.266 1 98.88 249 HIS B C 1
ATOM 4741 O O . HIS B 1 249 ? -3.395 14.023 20.938 1 98.88 249 HIS B O 1
ATOM 4747 N N . PRO B 1 250 ? -1.162 14 20.562 1 98.88 250 PRO B N 1
ATOM 4748 C CA . PRO B 1 250 ? -1.285 14.852 19.375 1 98.88 250 PRO B CA 1
ATOM 4749 C C . PRO B 1 250 ? -1.972 14.141 18.203 1 98.88 250 PRO B C 1
ATOM 4751 O O . PRO B 1 250 ? -2.148 12.922 18.25 1 98.88 250 PRO B O 1
ATOM 4754 N N . VAL B 1 251 ? -2.391 14.93 17.25 1 98.94 251 VAL B N 1
ATOM 4755 C CA . VAL B 1 251 ? -3.053 14.391 16.062 1 98.94 251 VAL B CA 1
ATOM 4756 C C . VAL B 1 251 ? -2.361 14.906 14.805 1 98.94 251 VAL B C 1
ATOM 4758 O O . VAL B 1 251 ? -2.092 16.109 14.68 1 98.94 251 VAL B O 1
ATOM 4761 N N . CYS B 1 252 ? -1.981 14.039 13.883 1 98.94 252 CYS B N 1
ATOM 4762 C CA . CYS B 1 252 ? -1.548 14.469 12.562 1 98.94 252 CYS B CA 1
ATOM 4763 C C . CYS B 1 252 ? -2.744 14.797 11.672 1 98.94 252 CYS B C 1
ATOM 4765 O O . CYS B 1 252 ? -3.58 13.938 11.406 1 98.94 252 CYS B O 1
ATOM 4767 N N . TRP B 1 253 ? -2.801 15.992 11.273 1 98.94 253 TRP B N 1
ATOM 4768 C CA . TRP B 1 253 ? -3.922 16.516 10.5 1 98.94 253 TRP B CA 1
ATOM 4769 C C . TRP B 1 253 ? -3.531 16.703 9.039 1 98.94 253 TRP B C 1
ATOM 4771 O O . TRP B 1 253 ? -2.471 17.25 8.734 1 98.94 253 TRP B O 1
ATOM 4781 N N . GLU B 1 254 ? -4.277 16.172 8.156 1 98.81 254 GLU B N 1
ATOM 4782 C CA . GLU B 1 254 ? -4.148 16.375 6.715 1 98.81 254 GLU B CA 1
ATOM 4783 C C . GLU B 1 254 ? -5.414 17 6.129 1 98.81 254 GLU B C 1
ATOM 4785 O O . GLU B 1 254 ? -6.516 16.484 6.324 1 98.81 254 GLU B O 1
ATOM 4790 N N . GLY B 1 255 ? -5.215 18.094 5.434 1 98.44 255 GLY B N 1
ATOM 4791 C CA . GLY B 1 255 ? -6.371 18.797 4.891 1 98.44 255 GLY B CA 1
ATOM 4792 C C . GLY B 1 255 ? -6 19.906 3.926 1 98.44 255 GLY B C 1
ATOM 4793 O O . GLY B 1 255 ? -4.918 19.891 3.338 1 98.44 255 GLY B O 1
ATOM 4794 N N . ASP B 1 256 ? -6.945 20.766 3.625 1 98.38 256 ASP B N 1
ATOM 4795 C CA . ASP B 1 256 ? -6.855 21.797 2.598 1 98.38 256 ASP B CA 1
ATOM 4796 C C . ASP B 1 256 ? -6.531 23.156 3.213 1 98.38 256 ASP B C 1
ATOM 4798 O O . ASP B 1 256 ? -7.082 23.531 4.25 1 98.38 256 ASP B O 1
ATOM 4802 N N . THR B 1 257 ? -5.637 23.875 2.596 1 97.94 257 THR B N 1
ATOM 4803 C CA . THR B 1 257 ? -5.242 25.188 3.113 1 97.94 257 THR B CA 1
ATOM 4804 C C . THR B 1 257 ? -5.48 26.281 2.07 1 97.94 257 THR B C 1
ATOM 4806 O O . THR B 1 257 ? -4.859 27.344 2.127 1 97.94 257 THR B O 1
ATOM 4809 N N . SER B 1 258 ? -6.344 26.062 1.132 1 95.69 258 SER B N 1
ATOM 4810 C CA . SER B 1 258 ? -6.496 26.984 0.005 1 95.69 258 SER B CA 1
ATOM 4811 C C . SER B 1 258 ? -7.566 28.031 0.286 1 95.69 258 SER B C 1
ATOM 4813 O O . SER B 1 258 ? -7.77 28.953 -0.514 1 95.69 258 SER B O 1
ATOM 4815 N N . GLU B 1 259 ? -8.258 27.938 1.442 1 93.69 259 GLU B N 1
ATOM 4816 C CA . GLU B 1 259 ? -9.297 28.906 1.768 1 93.69 259 GLU B CA 1
ATOM 4817 C C . GLU B 1 259 ? -8.711 30.297 1.955 1 93.69 259 GLU B C 1
ATOM 4819 O O . GLU B 1 259 ? -7.609 30.453 2.486 1 93.69 259 GLU B O 1
ATOM 4824 N N . ASP B 1 260 ? -9.531 31.281 1.655 1 95.06 260 ASP B N 1
ATOM 4825 C CA . ASP B 1 260 ? -9.109 32.656 1.832 1 95.06 260 ASP B CA 1
ATOM 4826 C C . ASP B 1 260 ? -8.789 32.969 3.295 1 95.06 260 ASP B C 1
ATOM 4828 O O . ASP B 1 260 ? -7.914 33.781 3.592 1 95.06 260 ASP B O 1
ATOM 4832 N N . GLY B 1 261 ? -9.422 32.344 4.152 1 96.5 261 GLY B N 1
ATOM 4833 C CA . GLY B 1 261 ? -9.242 32.594 5.574 1 96.5 261 GLY B CA 1
ATOM 4834 C C . GLY B 1 261 ? -8.039 31.875 6.156 1 96.5 261 GLY B C 1
ATOM 4835 O O . GLY B 1 261 ? -7.758 31.984 7.352 1 96.5 261 GLY B O 1
ATOM 4836 N N . PHE B 1 262 ? -7.309 31.188 5.328 1 97.94 262 PHE B N 1
ATOM 4837 C CA . PHE B 1 262 ? -6.055 30.578 5.762 1 97.94 262 PHE B CA 1
ATOM 4838 C C . PHE B 1 262 ? -4.891 31.547 5.57 1 97.94 262 PHE B C 1
ATOM 4840 O O . PHE B 1 262 ? -4.543 31.891 4.438 1 97.94 262 PHE B O 1
ATOM 4847 N N . SER B 1 263 ? -4.289 31.969 6.66 1 97.75 263 SER B N 1
ATOM 4848 C CA . SER B 1 263 ? -3.166 32.906 6.609 1 97.75 263 SER B CA 1
ATOM 4849 C C . SER B 1 263 ? -2.02 32.438 7.5 1 97.75 263 SER B C 1
ATOM 4851 O O . SER B 1 263 ? -2.111 32.5 8.727 1 97.75 263 SER B O 1
ATOM 4853 N N . PHE B 1 264 ? -0.979 32 6.879 1 97.69 264 PHE B N 1
ATOM 4854 C CA . PHE B 1 264 ? 0.183 31.625 7.664 1 97.69 264 PHE B CA 1
ATOM 4855 C C . PHE B 1 264 ? 0.752 32.812 8.422 1 97.69 264 PHE B C 1
ATOM 4857 O O . PHE B 1 264 ? 1.077 32.719 9.609 1 97.69 264 PHE B O 1
ATOM 4864 N N . ALA B 1 265 ? 0.898 33.938 7.797 1 97 265 ALA B N 1
ATOM 4865 C CA . ALA B 1 265 ? 1.465 35.125 8.422 1 97 265 ALA B CA 1
ATOM 4866 C C . ALA B 1 265 ? 0.72 35.5 9.703 1 97 265 ALA B C 1
ATOM 4868 O O . ALA B 1 265 ? 1.342 35.812 10.719 1 97 265 ALA B O 1
ATOM 4869 N N . GLU B 1 266 ? -0.606 35.406 9.672 1 96.62 266 GLU B N 1
ATOM 4870 C CA . GLU B 1 266 ? -1.427 35.75 10.82 1 96.62 266 GLU B CA 1
ATOM 4871 C C . GLU B 1 266 ? -1.559 34.562 11.789 1 96.62 266 GLU B C 1
ATOM 4873 O O . GLU B 1 266 ? -2.023 34.75 12.922 1 96.62 266 GLU B O 1
ATOM 4878 N N . GLY B 1 267 ? -1.196 33.344 11.305 1 97.81 267 GLY B N 1
ATOM 4879 C CA . GLY B 1 267 ? -1.267 32.156 12.141 1 97.81 267 GLY B CA 1
ATOM 4880 C C . GLY B 1 267 ? -2.689 31.688 12.406 1 97.81 267 GLY B C 1
ATOM 4881 O O . GLY B 1 267 ? -2.986 31.172 13.492 1 97.81 267 GLY B O 1
ATOM 4882 N N . VAL B 1 268 ? -3.619 31.906 11.414 1 98.06 268 VAL B N 1
ATOM 4883 C CA . VAL B 1 268 ? -5.016 31.578 11.672 1 98.06 268 VAL B CA 1
ATOM 4884 C C . VAL B 1 268 ? -5.656 31.016 10.406 1 98.06 268 VAL B C 1
ATOM 4886 O O . VAL B 1 268 ? -5.262 31.359 9.297 1 98.06 268 VAL B O 1
ATOM 4889 N N . ALA B 1 269 ? -6.574 30.094 10.516 1 98.38 269 ALA B N 1
ATOM 4890 C CA . ALA B 1 269 ? -7.434 29.594 9.445 1 98.38 269 ALA B CA 1
ATOM 4891 C C . ALA B 1 269 ? -8.898 29.594 9.883 1 98.38 269 ALA B C 1
ATOM 4893 O O . ALA B 1 269 ? -9.258 28.969 10.875 1 98.38 269 ALA B O 1
ATOM 4894 N N . LYS B 1 270 ? -9.719 30.312 9.133 1 97.62 270 LYS B N 1
ATOM 4895 C CA . LYS B 1 270 ? -11.156 30.406 9.352 1 97.62 270 LYS B CA 1
ATOM 4896 C C . LYS B 1 270 ? -11.93 30.281 8.047 1 97.62 270 LYS B C 1
ATOM 4898 O O . LYS B 1 270 ? -11.398 30.594 6.977 1 97.62 270 LYS B O 1
ATOM 4903 N N . LEU B 1 271 ? -13.102 29.812 8.18 1 97.62 271 LEU B N 1
ATOM 4904 C CA . LEU B 1 271 ? -13.992 29.797 7.023 1 97.62 271 LEU B CA 1
ATOM 4905 C C . LEU B 1 271 ? -14.641 31.172 6.82 1 97.62 271 LEU B C 1
ATOM 4907 O O . LEU B 1 271 ? -14.711 31.969 7.754 1 97.62 271 LEU B O 1
ATOM 4911 N N . GLU B 1 272 ? -15.117 31.453 5.582 1 93.44 272 GLU B N 1
ATOM 4912 C CA . GLU B 1 272 ? -15.875 32.688 5.328 1 93.44 272 GLU B CA 1
ATOM 4913 C C . GLU B 1 272 ? -17.109 32.75 6.223 1 93.44 272 GLU B C 1
ATOM 4915 O O . GLU B 1 272 ? -17.359 33.781 6.848 1 93.44 272 GLU B O 1
ATOM 4920 N N . ASN B 1 273 ? -17.891 31.719 6.281 1 90.62 273 ASN B N 1
ATOM 4921 C CA . ASN B 1 273 ? -19.031 31.625 7.184 1 90.62 273 ASN B CA 1
ATOM 4922 C C . ASN B 1 273 ? -18.719 30.719 8.375 1 90.62 273 ASN B C 1
ATOM 4924 O O . ASN B 1 273 ? -19.438 29.75 8.617 1 90.62 273 ASN B O 1
ATOM 4928 N N . ASP B 1 274 ? -17.844 31.156 9.266 1 94.31 274 ASP B N 1
ATOM 4929 C CA . ASP B 1 274 ? -17.297 30.297 10.297 1 94.31 274 ASP B CA 1
ATOM 4930 C C . ASP B 1 274 ? -18.266 30.125 11.461 1 94.31 274 ASP B C 1
ATOM 4932 O O . ASP B 1 274 ? -18.031 29.328 12.359 1 94.31 274 ASP B O 1
ATOM 4936 N N . ASN B 1 275 ? -19.328 30.812 11.5 1 92.19 275 ASN B N 1
ATOM 4937 C CA . ASN B 1 275 ? -20.344 30.703 12.547 1 92.19 275 ASN B CA 1
ATOM 4938 C C . ASN B 1 275 ? -21.297 29.547 12.281 1 92.19 275 ASN B C 1
ATOM 4940 O O . ASN B 1 275 ? -22.031 29.109 13.18 1 92.19 275 ASN B O 1
ATOM 4944 N N . GLU B 1 276 ? -21.25 29.062 11.094 1 95.5 276 GLU B N 1
ATOM 4945 C CA . GLU B 1 276 ? -22.109 27.938 10.734 1 95.5 276 GLU B CA 1
ATOM 4946 C C . GLU B 1 276 ? -21.328 26.625 10.758 1 95.5 276 GLU B C 1
ATOM 4948 O O . GLU B 1 276 ? -20.266 26.516 10.156 1 95.5 276 GLU B O 1
ATOM 4953 N N . LYS B 1 277 ? -21.938 25.719 11.422 1 97.62 277 LYS B N 1
ATOM 4954 C CA . LYS B 1 277 ? -21.328 24.391 11.5 1 97.62 277 LYS B CA 1
ATOM 4955 C C . LYS B 1 277 ? -21.438 23.656 10.172 1 97.62 277 LYS B C 1
ATOM 4957 O O . LYS B 1 277 ? -22.531 23.359 9.703 1 97.62 277 LYS B O 1
ATOM 4962 N N . PRO B 1 278 ? -20.281 23.328 9.508 1 98.31 278 PRO B N 1
ATOM 4963 C CA . PRO B 1 278 ? -20.359 22.562 8.258 1 98.31 278 PRO B CA 1
ATOM 4964 C C . PRO B 1 278 ? -21 21.203 8.43 1 98.31 278 PRO B C 1
ATOM 4966 O O . PRO B 1 278 ? -20.781 20.531 9.445 1 98.31 278 PRO B O 1
ATOM 4969 N N . THR B 1 279 ? -21.797 20.781 7.457 1 98.5 279 THR B N 1
ATOM 4970 C CA . THR B 1 279 ? -22.5 19.5 7.504 1 98.5 279 THR B CA 1
ATOM 4971 C C . THR B 1 279 ? -21.688 18.422 6.785 1 98.5 279 THR B C 1
ATOM 4973 O O . THR B 1 279 ? -20.75 18.719 6.059 1 98.5 279 THR B O 1
ATOM 4976 N N . GLN B 1 280 ? -22.141 17.203 7.047 1 98.69 280 GLN B N 1
ATOM 4977 C CA . GLN B 1 280 ? -21.578 16.078 6.332 1 98.69 280 GLN B CA 1
ATOM 4978 C C . GLN B 1 280 ? -21.703 16.25 4.824 1 98.69 280 GLN B C 1
ATOM 4980 O O . GLN B 1 280 ? -20.766 15.961 4.078 1 98.69 280 GLN B O 1
ATOM 4985 N N . ALA B 1 281 ? -22.844 16.734 4.402 1 98.19 281 ALA B N 1
ATOM 4986 C CA . ALA B 1 281 ? -23.109 16.922 2.979 1 98.19 281 ALA B CA 1
ATOM 4987 C C . ALA B 1 281 ? -22.203 17.984 2.379 1 98.19 281 ALA B C 1
ATOM 4989 O O . ALA B 1 281 ? -21.719 17.844 1.251 1 98.19 281 ALA B O 1
ATOM 4990 N N . GLN B 1 282 ? -21.984 19.047 3.08 1 97.94 282 GLN B N 1
ATOM 4991 C CA . GLN B 1 282 ? -21.109 20.109 2.613 1 97.94 282 GLN B CA 1
ATOM 4992 C C . GLN B 1 282 ? -19.688 19.609 2.439 1 97.94 282 GLN B C 1
ATOM 4994 O O . GLN B 1 282 ? -19.016 19.953 1.464 1 97.94 282 GLN B O 1
ATOM 4999 N N . ARG B 1 283 ? -19.266 18.781 3.408 1 98.31 283 ARG B N 1
ATOM 5000 C CA . ARG B 1 283 ? -17.922 18.203 3.316 1 98.31 283 ARG B CA 1
ATOM 5001 C C . ARG B 1 283 ? -17.812 17.312 2.084 1 98.31 283 ARG B C 1
ATOM 5003 O O . ARG B 1 283 ? -16.812 17.375 1.359 1 98.31 283 ARG B O 1
ATOM 5010 N N . GLN B 1 284 ? -18.812 16.484 1.853 1 98.06 284 GLN B N 1
ATOM 5011 C CA . GLN B 1 284 ? -18.828 15.594 0.702 1 98.06 284 GLN B CA 1
ATOM 5012 C C . GLN B 1 284 ? -18.719 16.375 -0.605 1 98.06 284 GLN B C 1
ATOM 5014 O O . GLN B 1 284 ? -17.938 16.031 -1.484 1 98.06 284 GLN B O 1
ATOM 5019 N N . LYS B 1 285 ? -19.469 17.406 -0.672 1 96.75 285 LYS B N 1
ATOM 5020 C CA . LYS B 1 285 ? -19.484 18.234 -1.873 1 96.75 285 LYS B CA 1
ATOM 5021 C C . LYS B 1 285 ? -18.125 18.891 -2.096 1 96.75 285 LYS B C 1
ATOM 5023 O O . LYS B 1 285 ? -17.625 18.938 -3.225 1 96.75 285 LYS B O 1
ATOM 5028 N N . ALA B 1 286 ? -17.547 19.406 -1.04 1 96.88 286 ALA B N 1
ATOM 5029 C CA . ALA B 1 286 ? -16.25 20.047 -1.143 1 96.88 286 ALA B CA 1
ATOM 5030 C C . ALA B 1 286 ? -15.18 19.078 -1.621 1 96.88 286 ALA B C 1
ATOM 5032 O O . ALA B 1 286 ? -14.281 19.438 -2.383 1 96.88 286 ALA B O 1
ATOM 5033 N N . PHE B 1 287 ? -15.266 17.844 -1.212 1 97.25 287 PHE B N 1
ATOM 5034 C CA . PHE B 1 287 ? -14.328 16.812 -1.626 1 97.25 287 PHE B CA 1
ATOM 5035 C C . PHE B 1 287 ? -14.508 16.469 -3.102 1 97.25 287 PHE B C 1
ATOM 5037 O O . PHE B 1 287 ? -13.547 16.469 -3.867 1 97.25 287 PHE B O 1
ATOM 5044 N N . GLU B 1 288 ? -15.758 16.297 -3.5 1 94.31 288 GLU B N 1
ATOM 5045 C CA . GLU B 1 288 ? -16.078 15.859 -4.855 1 94.31 288 GLU B CA 1
ATOM 5046 C C . GLU B 1 288 ? -15.758 16.938 -5.879 1 94.31 288 GLU B C 1
ATOM 5048 O O . GLU B 1 288 ? -15.461 16.641 -7.035 1 94.31 288 GLU B O 1
ATOM 5053 N N . THR B 1 289 ? -15.789 18.172 -5.426 1 93 289 THR B N 1
ATOM 5054 C CA . THR B 1 289 ? -15.547 19.281 -6.344 1 93 289 THR B CA 1
ATOM 5055 C C . THR B 1 289 ? -14.117 19.781 -6.203 1 93 289 THR B C 1
ATOM 5057 O O . THR B 1 289 ? -13.766 20.828 -6.766 1 93 289 THR B O 1
ATOM 5060 N N . HIS B 1 290 ? -13.305 19.203 -5.336 1 93.44 290 HIS B N 1
ATOM 5061 C CA . HIS B 1 290 ? -11.883 19.469 -5.141 1 93.44 290 HIS B CA 1
ATOM 5062 C C . HIS B 1 290 ? -11.672 20.844 -4.5 1 93.44 290 HIS B C 1
ATOM 5064 O O . HIS B 1 290 ? -10.625 21.453 -4.684 1 93.44 290 HIS B O 1
ATOM 5070 N N . ARG B 1 291 ? -12.688 21.266 -3.848 1 95.44 291 ARG B N 1
ATOM 5071 C CA . ARG B 1 291 ? -12.531 22.453 -3.025 1 95.44 291 ARG B CA 1
ATOM 5072 C C . ARG B 1 291 ? -11.859 22.125 -1.698 1 95.44 291 ARG B C 1
ATOM 5074 O O . ARG B 1 291 ? -11.359 23.016 -1.01 1 95.44 291 ARG B O 1
ATOM 5081 N N . THR B 1 292 ? -11.883 20.906 -1.286 1 97.06 292 THR B N 1
ATOM 5082 C CA . THR B 1 292 ? -11.094 20.359 -0.194 1 97.06 292 THR B CA 1
ATOM 5083 C C . THR B 1 292 ? -10.211 19.219 -0.695 1 97.06 292 THR B C 1
ATOM 5085 O O . THR B 1 292 ? -10.711 18.172 -1.139 1 97.06 292 THR B O 1
ATOM 5088 N N . THR B 1 293 ? -8.922 19.391 -0.656 1 96 293 THR B N 1
ATOM 5089 C CA . THR B 1 293 ? -7.965 18.406 -1.129 1 96 293 THR B CA 1
ATOM 5090 C C . THR B 1 293 ? -6.906 18.125 -0.066 1 96 293 THR B C 1
ATOM 5092 O O . THR B 1 293 ? -6.926 18.719 1.012 1 96 293 THR B O 1
ATOM 5095 N N . ASP B 1 294 ? -6.031 17.188 -0.317 1 95.94 294 ASP B N 1
ATOM 5096 C CA . ASP B 1 294 ? -4.996 16.766 0.626 1 95.94 294 ASP B CA 1
ATOM 5097 C C . ASP B 1 294 ? -3.727 17.594 0.443 1 95.94 294 ASP B C 1
ATOM 5099 O O . ASP B 1 294 ? -2.619 17.062 0.48 1 95.94 294 ASP B O 1
ATOM 5103 N N . ASP B 1 295 ? -3.807 18.828 0.515 1 95.31 295 ASP B N 1
ATOM 5104 C CA . ASP B 1 295 ? -2.695 19.641 0.04 1 95.31 295 ASP B CA 1
ATOM 5105 C C . ASP B 1 295 ? -1.736 19.984 1.179 1 95.31 295 ASP B C 1
ATOM 5107 O O . ASP B 1 295 ? -0.625 20.469 0.94 1 95.31 295 ASP B O 1
ATOM 5111 N N . HIS B 1 296 ? -2.145 19.766 2.463 1 98.38 296 HIS B N 1
ATOM 5112 C CA . HIS B 1 296 ? -1.209 20.109 3.529 1 98.38 296 HIS B CA 1
ATOM 5113 C C . HIS B 1 296 ? -1.442 19.234 4.762 1 98.38 296 HIS B C 1
ATOM 5115 O O . HIS B 1 296 ? -2.506 18.625 4.906 1 98.38 296 HIS B O 1
ATOM 5121 N N . CYS B 1 297 ? -0.377 19.172 5.609 1 98.81 297 CYS B N 1
ATOM 5122 C CA . CYS B 1 297 ? -0.43 18.438 6.875 1 98.81 297 CYS B CA 1
ATOM 5123 C C . CYS B 1 297 ? 0.16 19.281 8.008 1 98.81 297 CYS B C 1
ATOM 5125 O O . CYS B 1 297 ? 1.119 20.016 7.797 1 98.81 297 CYS B O 1
ATOM 5127 N N . MET B 1 298 ? -0.372 19.188 9.133 1 98.94 298 MET B N 1
ATOM 5128 C CA . MET B 1 298 ? 0.118 19.781 10.375 1 98.94 298 MET B CA 1
ATOM 5129 C C . MET B 1 298 ? -0.129 18.844 11.562 1 98.94 298 MET B C 1
ATOM 5131 O O . MET B 1 298 ? -0.784 17.812 11.414 1 98.94 298 MET B O 1
ATOM 5135 N N . GLU B 1 299 ? 0.436 19.203 12.656 1 98.94 299 GLU B N 1
ATOM 5136 C CA . GLU B 1 299 ? 0.207 18.5 13.922 1 98.94 299 GLU B CA 1
ATOM 5137 C C . GLU B 1 299 ? -0.723 19.297 14.828 1 98.94 299 GLU B C 1
ATOM 5139 O O . GLU B 1 299 ? -0.427 20.453 15.18 1 98.94 299 GLU B O 1
ATOM 5144 N N . ILE B 1 300 ? -1.813 18.75 15.234 1 99 300 ILE B N 1
ATOM 5145 C CA . ILE B 1 300 ? -2.682 19.359 16.234 1 99 300 ILE B CA 1
ATOM 5146 C C . ILE B 1 300 ? -2.154 19.062 17.641 1 99 300 ILE B C 1
ATOM 5148 O O . ILE B 1 300 ? -2.008 17.906 18.016 1 99 300 ILE B O 1
ATOM 5152 N N . VAL B 1 301 ? -1.958 20.141 18.438 1 98.94 301 VAL B N 1
ATOM 5153 C CA . VAL B 1 301 ? -1.309 19.953 19.734 1 98.94 301 VAL B CA 1
ATOM 5154 C C . VAL B 1 301 ? -2.084 20.688 20.828 1 98.94 301 VAL B C 1
ATOM 5156 O O . VAL B 1 301 ? -1.631 20.766 21.969 1 98.94 301 VAL B O 1
ATOM 5159 N N . GLY B 1 302 ? -3.248 21.266 20.469 1 98.88 302 GLY B N 1
ATOM 5160 C CA . GLY B 1 302 ? -3.945 22 21.516 1 98.88 302 GLY B CA 1
ATOM 5161 C C . GLY B 1 302 ? -5.34 22.438 21.109 1 98.88 302 GLY B C 1
ATOM 5162 O O . GLY B 1 302 ? -5.75 22.234 19.969 1 98.88 302 GLY B O 1
ATOM 5163 N N . ILE B 1 303 ? -6.02 22.906 22.109 1 98.88 303 ILE B N 1
ATOM 5164 C CA . ILE B 1 303 ? -7.336 23.531 21.984 1 98.88 303 ILE B CA 1
ATOM 5165 C C . ILE B 1 303 ? -7.312 24.906 22.625 1 98.88 303 ILE B C 1
ATOM 5167 O O . ILE B 1 303 ? -6.754 25.094 23.703 1 98.88 303 ILE B O 1
ATOM 5171 N N . ALA B 1 304 ? -7.848 25.859 21.906 1 98.69 304 ALA B N 1
ATOM 5172 C CA . ALA B 1 304 ? -7.824 27.234 22.375 1 98.69 304 ALA B CA 1
ATOM 5173 C C . ALA B 1 304 ? -9.141 27.938 22.062 1 98.69 304 ALA B C 1
ATOM 5175 O O . ALA B 1 304 ? -10.008 27.375 21.391 1 98.69 304 ALA B O 1
ATOM 5176 N N . HIS B 1 305 ? -9.242 29.141 22.656 1 98.19 305 HIS B N 1
ATOM 5177 C CA . HIS B 1 305 ? -10.406 29.984 22.422 1 98.19 305 HIS B CA 1
ATOM 5178 C C . HIS B 1 305 ? -10 31.422 22.109 1 98.19 305 HIS B C 1
ATOM 5180 O O . HIS B 1 305 ? -9.055 31.938 22.719 1 98.19 305 HIS B O 1
ATOM 5186 N N . ASP B 1 306 ? -10.727 32.031 21.219 1 96.06 306 ASP B N 1
ATOM 5187 C CA . ASP B 1 306 ? -10.508 33.469 21 1 96.06 306 ASP B CA 1
ATOM 5188 C C . ASP B 1 306 ? -11.297 34.281 22 1 96.06 306 ASP B C 1
ATOM 5190 O O . ASP B 1 306 ? -11.922 33.75 22.922 1 96.06 306 ASP B O 1
ATOM 5194 N N . LYS B 1 307 ? -11.227 35.594 21.891 1 94.5 307 LYS B N 1
ATOM 5195 C CA . LYS B 1 307 ? -11.844 36.5 22.844 1 94.5 307 LYS B CA 1
ATOM 5196 C C . LYS B 1 307 ? -13.359 36.312 22.875 1 94.5 307 LYS B C 1
ATOM 5198 O O . LYS B 1 307 ? -13.992 36.5 23.922 1 94.5 307 LYS B O 1
ATOM 5203 N N . ALA B 1 308 ? -13.898 35.875 21.781 1 94.19 308 ALA B N 1
ATOM 5204 C CA . ALA B 1 308 ? -15.352 35.688 21.688 1 94.19 308 ALA B CA 1
ATOM 5205 C C . ALA B 1 308 ? -15.773 34.312 22.188 1 94.19 308 ALA B C 1
ATOM 5207 O O . ALA B 1 308 ? -16.969 34 22.234 1 94.19 308 ALA B O 1
ATOM 5208 N N . GLY B 1 309 ? -14.828 33.469 22.484 1 95.62 309 GLY B N 1
ATOM 5209 C CA . GLY B 1 309 ? -15.133 32.156 23.016 1 95.62 309 GLY B CA 1
ATOM 5210 C C . GLY B 1 309 ? -15.156 31.062 21.969 1 95.62 309 GLY B C 1
ATOM 5211 O O . GLY B 1 309 ? -15.414 29.891 22.266 1 95.62 309 GLY B O 1
ATOM 5212 N N . ASN B 1 310 ? -14.906 31.453 20.75 1 96.62 310 ASN B N 1
ATOM 5213 C CA . ASN B 1 310 ? -14.875 30.453 19.688 1 96.62 310 ASN B CA 1
ATOM 5214 C C . ASN B 1 310 ? -13.719 29.469 19.875 1 96.62 310 ASN B C 1
ATOM 5216 O O . ASN B 1 310 ? -12.617 29.859 20.266 1 96.62 310 ASN B O 1
ATOM 5220 N N . LYS B 1 311 ? -13.945 28.25 19.547 1 98.12 311 LYS B N 1
ATOM 5221 C CA . LYS B 1 311 ? -12.984 27.172 19.766 1 98.12 311 LYS B CA 1
ATOM 5222 C C . LYS B 1 311 ? -12.07 27 18.547 1 98.12 311 LYS B C 1
ATOM 5224 O O . LYS B 1 311 ? -12.523 27.078 17.406 1 98.12 311 LYS B O 1
ATOM 5229 N N . TYR B 1 312 ? -10.789 26.766 18.828 1 98.69 312 TYR B N 1
ATOM 5230 C CA . TYR B 1 312 ? -9.75 26.547 17.828 1 98.69 312 TYR B CA 1
ATOM 5231 C C . TYR B 1 312 ? -8.883 25.344 18.203 1 98.69 312 TYR B C 1
ATOM 5233 O O . TYR B 1 312 ? -8.773 24.984 19.375 1 98.69 312 TYR B O 1
ATOM 5241 N N . PHE B 1 313 ? -8.344 24.734 17.156 1 98.94 313 PHE B N 1
ATOM 5242 C CA . PHE B 1 313 ? -7.215 23.844 17.375 1 98.94 313 PHE B CA 1
ATOM 5243 C C . PHE B 1 313 ? -5.895 24.578 17.172 1 98.94 313 PHE B C 1
ATOM 5245 O O . PHE B 1 313 ? -5.758 25.375 16.25 1 98.94 313 PHE B O 1
ATOM 5252 N N . CYS B 1 314 ? -4.965 24.359 18.062 1 98.88 314 CYS B N 1
ATOM 5253 C CA . CYS B 1 314 ? -3.596 24.828 17.875 1 98.88 314 CYS B CA 1
ATOM 5254 C C . CYS B 1 314 ? -2.773 23.797 17.094 1 98.88 314 CYS B C 1
ATOM 5256 O O . CYS B 1 314 ? -2.688 22.641 17.5 1 98.88 314 CYS B O 1
ATOM 5258 N N . CYS B 1 315 ? -2.195 24.234 15.984 1 98.94 315 CYS B N 1
ATOM 5259 C CA . CYS B 1 315 ? -1.473 23.328 15.109 1 98.94 315 CYS B CA 1
ATOM 5260 C C . CYS B 1 315 ? -0.027 23.766 14.922 1 98.94 315 CYS B C 1
ATOM 5262 O O . CYS B 1 315 ? 0.247 24.969 14.789 1 98.94 315 CYS B O 1
ATOM 5264 N N . LYS B 1 316 ? 0.85 22.812 14.984 1 98.94 316 LYS B N 1
ATOM 5265 C CA . LYS B 1 316 ? 2.25 23.047 14.648 1 98.94 316 LYS B CA 1
ATOM 5266 C C . LYS B 1 316 ? 2.49 22.859 13.148 1 98.94 316 LYS B C 1
ATOM 5268 O O . LYS B 1 316 ? 2.26 21.781 12.609 1 98.94 316 LYS B O 1
ATOM 5273 N N . ASN B 1 317 ? 2.889 23.906 12.5 1 98.56 317 ASN B N 1
ATOM 5274 C CA . ASN B 1 317 ? 3.193 23.891 11.07 1 98.56 317 ASN B CA 1
ATOM 5275 C C . ASN B 1 317 ? 4.66 23.562 10.812 1 98.56 317 ASN B C 1
ATOM 5277 O O . ASN B 1 317 ? 5.438 23.391 11.75 1 98.56 317 ASN B O 1
ATOM 5281 N N . SER B 1 318 ? 5.023 23.453 9.547 1 98.5 318 SER B N 1
ATOM 5282 C CA . SER B 1 318 ? 6.406 23.141 9.195 1 98.5 318 SER B CA 1
ATOM 5283 C C . SER B 1 318 ? 6.945 24.125 8.164 1 98.5 318 SER B C 1
ATOM 5285 O O . SER B 1 318 ? 7.727 23.75 7.285 1 98.5 318 SER B O 1
ATOM 5287 N N . TRP B 1 319 ? 6.457 25.344 8.203 1 97.69 319 TRP B N 1
ATOM 5288 C CA . TRP B 1 319 ? 6.895 26.375 7.266 1 97.69 319 TRP B CA 1
ATOM 5289 C C . TRP B 1 319 ? 7.824 27.359 7.949 1 97.69 319 TRP B C 1
ATOM 5291 O O . TRP B 1 319 ? 7.914 28.531 7.535 1 97.69 319 TRP B O 1
ATOM 5301 N N . GLY B 1 320 ? 8.445 26.938 9.07 1 97.5 320 GLY B N 1
ATOM 5302 C CA . GLY B 1 320 ? 9.32 27.828 9.82 1 97.5 320 GLY B CA 1
ATOM 5303 C C . GLY B 1 320 ? 8.586 28.625 10.883 1 97.5 320 GLY B C 1
ATOM 5304 O O . GLY B 1 320 ? 7.387 28.422 11.102 1 97.5 320 GLY B O 1
ATOM 5305 N N . ARG B 1 321 ? 9.289 29.5 11.562 1 97.94 321 ARG B N 1
ATOM 5306 C CA . ARG B 1 321 ? 8.766 30.188 12.734 1 97.94 321 ARG B CA 1
ATOM 5307 C C . ARG B 1 321 ? 8.328 31.609 12.398 1 97.94 321 ARG B C 1
ATOM 5309 O O . ARG B 1 321 ? 7.902 32.344 13.273 1 97.94 321 ARG B O 1
ATOM 5316 N N . ASN B 1 322 ? 8.422 31.969 11.148 1 96.38 322 ASN B N 1
ATOM 5317 C CA . ASN B 1 322 ? 8.219 33.344 10.758 1 96.38 322 ASN B CA 1
ATOM 5318 C C . ASN B 1 322 ? 6.742 33.656 10.547 1 96.38 322 ASN B C 1
ATOM 5320 O O . ASN B 1 322 ? 6.336 34.062 9.445 1 96.38 322 ASN B O 1
ATOM 5324 N N . ASN B 1 323 ? 5.957 33.562 11.5 1 96.88 323 ASN B N 1
ATOM 5325 C CA . ASN B 1 323 ? 4.57 34 11.57 1 96.88 323 ASN B CA 1
ATOM 5326 C C . ASN B 1 323 ? 4.215 34.531 12.953 1 96.88 323 ASN B C 1
ATOM 5328 O O . ASN B 1 323 ? 5.082 34.656 13.82 1 96.88 323 ASN B O 1
ATOM 5332 N N . ARG B 1 324 ? 3.084 34.938 13.172 1 96.12 324 ARG B N 1
ATOM 5333 C CA . ARG B 1 324 ? 2.645 35.656 14.367 1 96.12 324 ARG B CA 1
ATOM 5334 C C . ARG B 1 324 ? 2.846 34.812 15.617 1 96.12 324 ARG B C 1
ATOM 5336 O O . ARG B 1 324 ? 3.098 35.312 16.703 1 96.12 324 ARG B O 1
ATOM 5343 N N . PHE B 1 325 ? 2.734 33.5 15.5 1 97.44 325 PHE B N 1
ATOM 5344 C CA . PHE B 1 325 ? 2.727 32.625 16.688 1 97.44 325 PHE B CA 1
ATOM 5345 C C . PHE B 1 325 ? 3.887 31.641 16.641 1 97.44 325 PHE B C 1
ATOM 5347 O O . PHE B 1 325 ? 3.768 30.516 17.125 1 97.44 325 PHE B O 1
ATOM 5354 N N . GLY B 1 326 ? 4.969 31.984 15.977 1 97.38 326 GLY B N 1
ATOM 5355 C CA . GLY B 1 326 ? 6.195 31.203 16.016 1 97.38 326 GLY B CA 1
ATOM 5356 C C . GLY B 1 326 ? 6.082 29.875 15.305 1 97.38 326 GLY B C 1
ATOM 5357 O O . GLY B 1 326 ? 6.668 28.875 15.734 1 97.38 326 GLY B O 1
ATOM 5358 N N . GLY B 1 327 ? 5.262 29.781 14.266 1 98.5 327 GLY B N 1
ATOM 5359 C CA . GLY B 1 327 ? 5.121 28.578 13.477 1 98.5 327 GLY B CA 1
ATOM 5360 C C . GLY B 1 327 ? 3.869 27.781 13.812 1 98.5 327 GLY B C 1
ATOM 5361 O O . GLY B 1 327 ? 3.541 26.812 13.141 1 98.5 327 GLY B O 1
ATOM 5362 N N . PHE B 1 328 ? 3.225 28.234 14.883 1 98.56 328 PHE B N 1
ATOM 5363 C CA . PHE B 1 328 ? 1.945 27.625 15.219 1 98.56 328 PHE B CA 1
ATOM 5364 C C . PHE B 1 328 ? 0.796 28.359 14.547 1 98.56 328 PHE B C 1
ATOM 5366 O O . PHE B 1 328 ? 0.931 29.531 14.18 1 98.56 328 PHE B O 1
ATOM 5373 N N . MET B 1 329 ? -0.248 27.641 14.344 1 98.38 329 MET B N 1
ATOM 5374 C CA . MET B 1 329 ? -1.46 28.156 13.719 1 98.38 329 MET B CA 1
ATOM 5375 C C . MET B 1 329 ? -2.695 27.781 14.523 1 98.38 329 MET B C 1
ATOM 5377 O O . MET B 1 329 ? -2.762 26.688 15.094 1 98.38 329 MET B O 1
ATOM 5381 N N . TYR B 1 330 ? -3.611 28.656 14.547 1 98.75 330 TYR B N 1
ATOM 5382 C CA . TYR B 1 330 ? -4.914 28.375 15.141 1 98.75 330 TYR B CA 1
ATOM 5383 C C . TYR B 1 330 ? -5.973 28.172 14.062 1 98.75 330 TYR B C 1
ATOM 5385 O O . TYR B 1 330 ? -6.355 29.125 13.375 1 98.75 330 TYR B O 1
ATOM 5393 N N . LEU B 1 331 ? -6.418 26.969 13.867 1 98.81 331 LEU B N 1
ATOM 5394 C CA . LEU B 1 331 ? -7.492 26.641 12.938 1 98.81 331 LEU B CA 1
ATOM 5395 C C . LEU B 1 331 ? -8.836 26.578 13.664 1 98.81 331 LEU B C 1
ATOM 5397 O O . LEU B 1 331 ? -8.984 25.859 14.648 1 98.81 331 LEU B O 1
ATOM 5401 N N . SER B 1 332 ? -9.773 27.359 13.18 1 98.69 332 SER B N 1
ATOM 5402 C CA . SER B 1 332 ? -11.078 27.297 13.828 1 98.69 332 SER B CA 1
ATOM 5403 C C . SER B 1 332 ? -11.633 25.875 13.82 1 98.69 332 SER B C 1
ATOM 5405 O O . SER B 1 332 ? -11.297 25.078 12.945 1 98.69 332 SER B O 1
ATOM 5407 N N . TYR B 1 333 ? -12.43 25.609 14.773 1 98.56 333 TYR B N 1
ATOM 5408 C CA . TYR B 1 333 ? -13.055 24.297 14.898 1 98.56 333 TYR B CA 1
ATOM 5409 C C . TYR B 1 333 ? -13.797 23.922 13.617 1 98.56 333 TYR B C 1
ATOM 5411 O O . TYR B 1 333 ? -13.695 22.781 13.148 1 98.56 333 TYR B O 1
ATOM 5419 N N . ASN B 1 334 ? -14.492 24.891 13.023 1 98.56 334 ASN B N 1
ATOM 5420 C CA . ASN B 1 334 ? -15.266 24.656 11.812 1 98.56 334 ASN B CA 1
ATOM 5421 C C . ASN B 1 334 ? -14.359 24.5 10.594 1 98.56 334 ASN B C 1
ATOM 5423 O O . ASN B 1 334 ? -14.695 23.781 9.656 1 98.56 334 ASN B O 1
ATOM 5427 N N . TYR B 1 335 ? -13.211 25.172 10.578 1 98.81 335 TYR B N 1
ATOM 5428 C CA . TYR B 1 335 ? -12.242 24.969 9.508 1 98.81 335 TYR B CA 1
ATOM 5429 C C . TYR B 1 335 ? -11.773 23.531 9.461 1 98.81 335 TYR B C 1
ATOM 5431 O O . TYR B 1 335 ? -11.766 22.906 8.391 1 98.81 335 TYR B O 1
ATOM 5439 N N . VAL B 1 336 ? -11.406 22.984 10.625 1 98.88 336 VAL B N 1
ATOM 5440 C CA . VAL B 1 336 ? -10.961 21.594 10.703 1 98.88 336 VAL B CA 1
ATOM 5441 C C . VAL B 1 336 ? -12.102 20.672 10.289 1 98.88 336 VAL B C 1
ATOM 5443 O O . VAL B 1 336 ? -11.883 19.703 9.547 1 98.88 336 VAL B O 1
ATOM 5446 N N . ARG B 1 337 ? -13.273 20.984 10.75 1 98.88 337 ARG B N 1
ATOM 5447 C CA . ARG B 1 337 ? -14.438 20.172 10.43 1 98.88 337 ARG B CA 1
ATOM 5448 C C . ARG B 1 337 ? -14.641 20.078 8.914 1 98.88 337 ARG B C 1
ATOM 5450 O O . ARG B 1 337 ? -14.867 18.984 8.383 1 98.88 337 ARG B O 1
ATOM 5457 N N . LEU B 1 338 ? -14.492 21.141 8.195 1 98.81 338 LEU B N 1
ATOM 5458 C CA . LEU B 1 338 ? -14.82 21.188 6.773 1 98.81 338 LEU B CA 1
ATOM 5459 C C . LEU B 1 338 ? -13.633 20.734 5.934 1 98.81 338 LEU B C 1
ATOM 5461 O O . LEU B 1 338 ? -13.812 20.078 4.906 1 98.81 338 LEU B O 1
ATOM 5465 N N . LYS B 1 339 ? -12.422 21.016 6.344 1 98.75 339 LYS B N 1
ATOM 5466 C CA . LYS B 1 339 ? -11.297 20.969 5.418 1 98.75 339 LYS B CA 1
ATOM 5467 C C . LYS B 1 339 ? -10.398 19.781 5.707 1 98.75 339 LYS B C 1
ATOM 5469 O O . LYS B 1 339 ? -9.398 19.562 5.02 1 98.75 339 LYS B O 1
ATOM 5474 N N . THR B 1 340 ? -10.75 18.938 6.695 1 98.88 340 THR B N 1
ATOM 5475 C CA . THR B 1 340 ? -9.992 17.734 6.988 1 98.88 340 THR B CA 1
ATOM 5476 C C . THR B 1 340 ? -10.234 16.672 5.918 1 98.88 340 THR B C 1
ATOM 5478 O O . THR B 1 340 ? -11.375 16.406 5.543 1 98.88 340 THR B O 1
ATOM 5481 N N . ILE B 1 341 ? -9.133 16.125 5.434 1 98.81 341 ILE B N 1
ATOM 5482 C CA . ILE B 1 341 ? -9.172 14.961 4.566 1 98.81 341 ILE B CA 1
ATOM 5483 C C . ILE B 1 341 ? -8.93 13.695 5.387 1 98.81 341 ILE B C 1
ATOM 5485 O O . ILE B 1 341 ? -9.625 12.695 5.215 1 98.81 341 ILE B O 1
ATOM 5489 N N . ALA B 1 342 ? -7.941 13.766 6.246 1 98.88 342 ALA B N 1
ATOM 5490 C CA . ALA B 1 342 ? -7.594 12.633 7.098 1 98.88 342 ALA B CA 1
ATOM 5491 C C . ALA B 1 342 ? -7.004 13.102 8.422 1 98.88 342 ALA B C 1
ATOM 5493 O O . ALA B 1 342 ? -6.473 14.211 8.516 1 98.88 342 ALA B O 1
ATOM 5494 N N . ALA B 1 343 ? -7.16 12.305 9.438 1 98.94 343 ALA B N 1
ATOM 5495 C CA . ALA B 1 343 ? -6.555 12.5 10.75 1 98.94 343 ALA B CA 1
ATOM 5496 C C . ALA B 1 343 ? -5.977 11.195 11.289 1 98.94 343 ALA B C 1
ATOM 5498 O O . ALA B 1 343 ? -6.586 10.133 11.148 1 98.94 343 ALA B O 1
ATOM 5499 N N . TYR B 1 344 ? -4.82 11.281 11.828 1 98.94 344 TYR B N 1
ATOM 5500 C CA . TYR B 1 344 ? -4.152 10.133 12.438 1 98.94 344 TYR B CA 1
ATOM 5501 C C . TYR B 1 344 ? -4.098 10.281 13.953 1 98.94 344 TYR B C 1
ATOM 5503 O O . TYR B 1 344 ? -3.455 11.188 14.477 1 98.94 344 TYR B O 1
ATOM 5511 N N . VAL B 1 345 ? -4.77 9.406 14.656 1 98.88 345 VAL B N 1
ATOM 5512 C CA . VAL B 1 345 ? -4.844 9.43 16.109 1 98.88 345 VAL B CA 1
ATOM 5513 C C . VAL B 1 345 ? -4.223 8.156 16.688 1 98.88 345 VAL B C 1
ATOM 5515 O O . VAL B 1 345 ? -4.246 7.102 16.031 1 98.88 345 VAL B O 1
ATOM 5518 N N . VAL B 1 346 ? -3.645 8.25 17.797 1 97.56 346 VAL B N 1
ATOM 5519 C CA . VAL B 1 346 ? -3.076 7.062 18.438 1 97.56 346 VAL B CA 1
ATOM 5520 C C . VAL B 1 346 ? -4.188 6.066 18.75 1 97.56 346 VAL B C 1
ATOM 5522 O O . VAL B 1 346 ? -5.289 6.457 19.141 1 97.56 346 VAL B O 1
ATOM 5525 N N . ARG B 1 347 ? -3.84 4.73 18.531 1 93.75 347 ARG B N 1
ATOM 5526 C CA . ARG B 1 347 ? -4.797 3.682 18.875 1 93.75 347 ARG B CA 1
ATOM 5527 C C . ARG B 1 347 ? -4.871 3.475 20.391 1 93.75 347 ARG B C 1
ATOM 5529 O O . ARG B 1 347 ? -3.84 3.385 21.062 1 93.75 347 ARG B O 1
ATOM 5536 N N . THR B 1 348 ? -6.016 3.686 21.078 1 78.06 348 THR B N 1
ATOM 5537 C CA . THR B 1 348 ? -6.199 3.457 22.5 1 78.06 348 THR B CA 1
ATOM 5538 C C . THR B 1 348 ? -6.871 2.109 22.75 1 78.06 348 THR B C 1
ATOM 5540 O O . THR B 1 348 ? -7.613 1.612 21.906 1 78.06 348 THR B O 1
#